Protein AF-0000000080772657 (afdb_homodimer)

Sequence (408 aa):
MSPSHRIDMSPVEPTRPPEENGRRMELVRAAAILFRDQGYERTTVRDLGNAVGMQSGSLFYHFRTKEEILVAVMALGITSTTEQLAAALDAAPDIRDKLAALFRVHLNSLLGDNQAALEVMLYEWRSVSESAKPGLVVLRDRYETLWQQVLDEAADAGLVKRDTRLLRRTLLGSLHWTVQWYRRDGELDVDALAQRMLQLVLFDMSPSHRIDMSPVEPTRPPEENGRRMELVRAAAILFRDQGYERTTVRDLGNAVGMQSGSLFYHFRTKEEILVAVMALGITSTTEQLAAALDAAPDIRDKLAALFRVHLNSLLGDNQAALEVMLYEWRSVSESAKPGLVVLRDRYETLWQQVLDEAADAGLVKRDTRLLRRTLLGSLHWTVQWYRRDGELDVDALAQRMLQLVLFD

Structure (mmCIF, N/CA/C/O backbone):
data_AF-0000000080772657-model_v1
#
loop_
_entity.id
_entity.type
_entity.pdbx_description
1 polymer 'Probable transcriptional regulator, TetR family'
#
loop_
_atom_site.group_PDB
_atom_site.id
_atom_site.type_symbol
_atom_site.label_atom_id
_atom_site.label_alt_id
_atom_site.label_comp_id
_atom_site.label_asym_id
_atom_site.label_entity_id
_atom_site.label_seq_id
_atom_site.pdbx_PDB_ins_code
_atom_site.Cartn_x
_atom_site.Cartn_y
_atom_site.Cartn_z
_atom_site.occupancy
_atom_site.B_iso_or_equiv
_atom_site.auth_seq_id
_atom_site.auth_comp_id
_atom_site.auth_asym_id
_atom_site.auth_atom_id
_atom_site.pdbx_PDB_model_num
ATOM 1 N N . MET A 1 1 ? 31.234 36.875 -41.719 1 28.28 1 MET A N 1
ATOM 2 C CA . MET A 1 1 ? 31.922 36.688 -40.438 1 28.28 1 MET A CA 1
ATOM 3 C C . MET A 1 1 ? 30.984 36.094 -39.375 1 28.28 1 MET A C 1
ATOM 5 O O . MET A 1 1 ? 29.984 36.719 -39.031 1 28.28 1 MET A O 1
ATOM 9 N N . SER A 1 2 ? 30.766 34.781 -39.312 1 34.94 2 SER A N 1
ATOM 10 C CA . SER A 1 2 ? 29.75 33.938 -38.688 1 34.94 2 SER A CA 1
ATOM 11 C C . SER A 1 2 ? 29.828 34 -37.156 1 34.94 2 SER A C 1
ATOM 13 O O . SER A 1 2 ? 30.906 33.906 -36.594 1 34.94 2 SER A O 1
ATOM 15 N N . PRO A 1 3 ? 28.828 34.688 -36.406 1 37.44 3 PRO A N 1
ATOM 16 C CA . PRO A 1 3 ? 28.953 34.906 -34.969 1 37.44 3 PRO A CA 1
ATOM 17 C C . PRO A 1 3 ? 29.234 33.625 -34.188 1 37.44 3 PRO A C 1
ATOM 19 O O . PRO A 1 3 ? 28.797 32.562 -34.594 1 37.44 3 PRO A O 1
ATOM 22 N N . SER A 1 4 ? 30.422 33.469 -33.469 1 36.62 4 SER A N 1
ATOM 23 C CA . SER A 1 4 ? 30.922 32.406 -32.594 1 36.62 4 SER A CA 1
ATOM 24 C C . SER A 1 4 ? 29.969 32.156 -31.438 1 36.62 4 SER A C 1
ATOM 26 O O . SER A 1 4 ? 29.609 33.094 -30.719 1 36.62 4 SER A O 1
ATOM 28 N N . HIS A 1 5 ? 28.969 31.266 -31.562 1 35.22 5 HIS A N 1
ATOM 29 C CA . HIS A 1 5 ? 28.078 30.828 -30.516 1 35.22 5 HIS A CA 1
ATOM 30 C C . HIS A 1 5 ? 28.844 30.516 -29.234 1 35.22 5 HIS A C 1
ATOM 32 O O . HIS A 1 5 ? 29.641 29.578 -29.188 1 35.22 5 HIS A O 1
ATOM 38 N N . ARG A 1 6 ? 29.172 31.547 -28.359 1 37.91 6 ARG A N 1
ATOM 39 C CA . ARG A 1 6 ? 29.75 31.391 -27.031 1 37.91 6 ARG A CA 1
ATOM 40 C C . ARG A 1 6 ? 28.938 30.406 -26.188 1 37.91 6 ARG A C 1
ATOM 42 O O . ARG A 1 6 ? 27.734 30.578 -26.016 1 37.91 6 ARG A O 1
ATOM 49 N N . ILE A 1 7 ? 29.297 29.156 -26.125 1 36.38 7 ILE A N 1
ATOM 50 C CA . ILE A 1 7 ? 28.797 28.109 -25.219 1 36.38 7 ILE A CA 1
ATOM 51 C C . ILE A 1 7 ? 28.844 28.609 -23.781 1 36.38 7 ILE A C 1
ATOM 53 O O . ILE A 1 7 ? 29.922 28.938 -23.266 1 36.38 7 ILE A O 1
ATOM 57 N N . ASP A 1 8 ? 27.859 29.344 -23.266 1 35.44 8 ASP A N 1
ATOM 58 C CA . ASP A 1 8 ? 27.812 29.828 -21.875 1 35.44 8 ASP A CA 1
ATOM 59 C C . ASP A 1 8 ? 28 28.672 -20.891 1 35.44 8 ASP A C 1
ATOM 61 O O . ASP A 1 8 ? 27.219 27.719 -20.875 1 35.44 8 ASP A O 1
ATOM 65 N N . MET A 1 9 ? 29.25 28.25 -20.531 1 35.66 9 MET A N 1
ATOM 66 C CA . MET A 1 9 ? 29.641 27.266 -19.531 1 35.66 9 MET A CA 1
ATOM 67 C C . MET A 1 9 ? 29.078 27.609 -18.156 1 35.66 9 MET A C 1
ATOM 69 O O . MET A 1 9 ? 29.625 28.453 -17.438 1 35.66 9 MET A O 1
ATOM 73 N N . SER A 1 10 ? 27.781 27.703 -17.938 1 39.31 10 SER A N 1
ATOM 74 C CA . SER A 1 10 ? 27.25 27.922 -16.594 1 39.31 10 SER A CA 1
ATOM 75 C C . SER A 1 10 ? 28.016 27.109 -15.562 1 39.31 10 SER A C 1
ATOM 77 O O . SER A 1 10 ? 28.344 25.938 -15.805 1 39.31 10 SER A O 1
ATOM 79 N N . PRO A 1 11 ? 28.688 27.672 -14.508 1 39.78 11 PRO A N 1
ATOM 80 C CA . PRO A 1 11 ? 29.578 27.047 -13.523 1 39.78 11 PRO A CA 1
ATOM 81 C C . PRO A 1 11 ? 28.969 25.828 -12.859 1 39.78 11 PRO A C 1
ATOM 83 O O . PRO A 1 11 ? 27.75 25.766 -12.664 1 39.78 11 PRO A O 1
ATOM 86 N N . VAL A 1 12 ? 29.516 24.672 -12.922 1 41.69 12 VAL A N 1
ATOM 87 C CA . VAL A 1 12 ? 29.281 23.438 -12.188 1 41.69 12 VAL A CA 1
A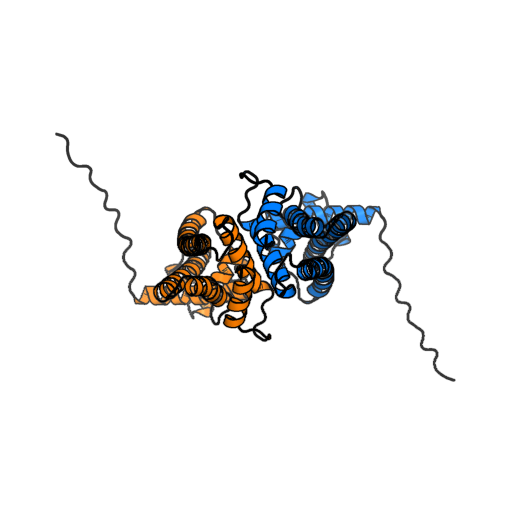TOM 88 C C . VAL A 1 12 ? 29.109 23.75 -10.703 1 41.69 12 VAL A C 1
ATOM 90 O O . VAL A 1 12 ? 29.891 24.516 -10.125 1 41.69 12 VAL A O 1
ATOM 93 N N . GLU A 1 13 ? 27.906 23.797 -10.133 1 47 13 GLU A N 1
ATOM 94 C CA . GLU A 1 13 ? 27.688 23.984 -8.711 1 47 13 GLU A CA 1
ATOM 95 C C . GLU A 1 13 ? 28.781 23.344 -7.879 1 47 13 GLU A C 1
ATOM 97 O O . GLU A 1 13 ? 29.172 22.203 -8.133 1 47 13 GLU A O 1
ATOM 102 N N . PRO A 1 14 ? 29.688 23.953 -7.168 1 44.31 14 PRO A N 1
ATOM 103 C CA . PRO A 1 14 ? 30.828 23.453 -6.402 1 44.31 14 PRO A CA 1
ATOM 104 C C . PRO A 1 14 ? 30.484 22.266 -5.523 1 44.31 14 PRO A C 1
ATOM 106 O O . PRO A 1 14 ? 29.344 22.125 -5.078 1 44.31 14 PRO A O 1
ATOM 109 N N . THR A 1 15 ? 31.125 21.125 -5.656 1 45.12 15 THR A N 1
ATOM 110 C CA . THR A 1 15 ? 31.141 19.953 -4.785 1 45.12 15 THR A CA 1
ATOM 111 C C . THR A 1 15 ? 31.266 20.375 -3.322 1 45.12 15 THR A C 1
ATOM 113 O O . THR A 1 15 ? 32.219 21.062 -2.939 1 45.12 15 THR A O 1
ATOM 116 N N . ARG A 1 16 ? 30.234 20.656 -2.639 1 54.25 16 ARG A N 1
ATOM 117 C CA . ARG A 1 16 ? 30.219 21.062 -1.239 1 54.25 16 ARG A CA 1
ATOM 118 C C . ARG A 1 16 ? 31.266 20.297 -0.438 1 54.25 16 ARG A C 1
ATOM 120 O O . ARG A 1 16 ? 31.594 19.156 -0.76 1 54.25 16 ARG A O 1
ATOM 127 N N . PRO A 1 17 ? 31.969 20.891 0.447 1 54.31 17 PRO A N 1
ATOM 128 C CA . PRO A 1 17 ? 33 20.234 1.257 1 54.31 17 PRO A CA 1
ATOM 129 C C . PRO A 1 17 ? 32.5 19 1.987 1 54.31 17 PRO A C 1
ATOM 131 O O . PRO A 1 17 ? 31.312 18.906 2.311 1 54.31 17 PRO A O 1
ATOM 134 N N . PRO A 1 18 ? 33.281 17.953 2.084 1 51.38 18 PRO A N 1
ATOM 135 C CA . PRO A 1 18 ? 32.938 16.656 2.684 1 51.38 18 PRO A CA 1
ATOM 136 C C . PRO A 1 18 ? 32.219 16.812 4.012 1 51.38 18 PRO A C 1
ATOM 138 O O . PRO A 1 18 ? 31.312 16.016 4.309 1 51.38 18 PRO A O 1
ATOM 141 N N . GLU A 1 19 ? 32.625 17.688 4.82 1 51.16 19 GLU A N 1
ATOM 142 C CA . GLU A 1 19 ? 31.984 17.891 6.113 1 51.16 19 GLU A CA 1
ATOM 143 C C . GLU A 1 19 ? 30.531 18.344 5.938 1 51.16 19 GLU A C 1
ATOM 145 O O . GLU A 1 19 ? 29.656 17.938 6.707 1 51.16 19 GLU A O 1
ATOM 150 N N . GLU A 1 20 ? 30.406 19.188 5.023 1 54.53 20 GLU A N 1
ATOM 151 C CA . GLU A 1 20 ? 29.062 19.688 4.754 1 54.53 20 GLU A CA 1
ATOM 152 C C . GLU A 1 20 ? 28.141 18.578 4.258 1 54.53 20 GLU A C 1
ATOM 154 O O . GLU A 1 20 ? 26.969 18.516 4.645 1 54.53 20 GLU A O 1
ATOM 159 N N . ASN A 1 21 ? 28.781 17.75 3.537 1 64.5 21 ASN A N 1
ATOM 160 C CA . ASN A 1 21 ? 28.062 16.594 3.049 1 64.5 21 ASN A CA 1
ATOM 161 C C . ASN A 1 21 ? 27.688 15.648 4.188 1 64.5 21 ASN A C 1
ATOM 163 O O . ASN A 1 21 ? 26.609 15.039 4.168 1 64.5 21 ASN A O 1
ATOM 167 N N . GLY A 1 22 ? 28.578 15.758 5.199 1 73.19 22 GLY A N 1
ATOM 168 C CA . GLY A 1 22 ? 28.312 14.922 6.355 1 73.19 22 GLY A CA 1
ATOM 169 C C . GLY A 1 22 ? 27.125 15.383 7.172 1 73.19 22 GLY A C 1
ATOM 170 O O . GLY A 1 22 ? 26.25 14.586 7.508 1 73.19 22 GLY A O 1
ATOM 171 N N . ARG A 1 23 ? 27.047 16.656 7.387 1 78.75 23 ARG A N 1
ATOM 172 C CA . ARG A 1 23 ? 25.969 17.219 8.188 1 78.75 23 ARG A CA 1
ATOM 173 C C . ARG A 1 23 ? 24.641 17.125 7.445 1 78.75 23 ARG A C 1
ATOM 175 O O . ARG A 1 23 ? 23.594 16.875 8.055 1 78.75 23 ARG A O 1
ATOM 182 N N . ARG A 1 24 ? 24.75 17.359 6.207 1 85.56 24 ARG A N 1
ATOM 183 C CA . ARG A 1 24 ? 23.547 17.25 5.375 1 85.56 24 ARG A CA 1
ATOM 184 C C . ARG A 1 24 ? 22.953 15.844 5.453 1 85.56 24 ARG A C 1
ATOM 186 O O . ARG A 1 24 ? 21.75 15.688 5.621 1 85.56 24 ARG A O 1
ATOM 193 N N . MET A 1 25 ? 23.828 14.922 5.441 1 87.31 25 MET A N 1
ATOM 194 C CA . MET A 1 25 ? 23.375 13.531 5.488 1 87.31 25 MET A CA 1
ATOM 195 C C . MET A 1 25 ? 22.844 13.18 6.871 1 87.31 25 MET A C 1
ATOM 197 O O . MET A 1 25 ? 21.875 12.422 6.992 1 87.31 25 MET A O 1
ATOM 201 N N . GLU A 1 26 ? 23.406 13.688 7.754 1 86.88 26 GLU A N 1
ATOM 202 C CA . GLU A 1 26 ? 22.922 13.492 9.117 1 86.88 26 GLU A CA 1
ATOM 203 C C . GLU A 1 26 ? 21.5 14.039 9.273 1 86.88 26 GLU A C 1
ATOM 205 O O . GLU A 1 26 ? 20.656 13.398 9.898 1 86.88 26 GLU A O 1
ATOM 210 N N . LEU A 1 27 ? 21.328 15.1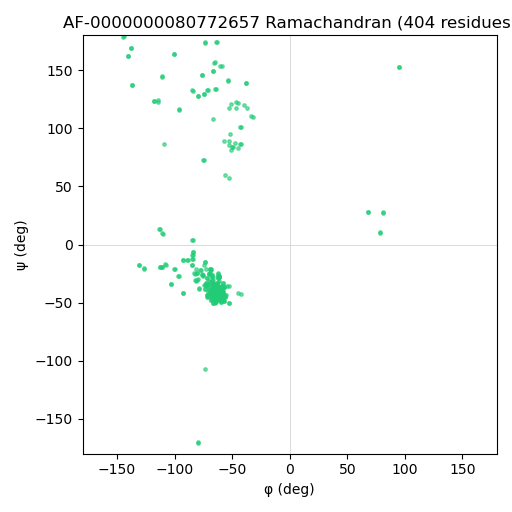33 8.688 1 87.88 27 LEU A N 1
ATOM 211 C CA . LEU A 1 27 ? 20.016 15.758 8.734 1 87.88 27 LEU A CA 1
ATOM 212 C C . LEU A 1 27 ? 18.984 14.914 7.992 1 87.88 27 LEU A C 1
ATOM 214 O O . LEU A 1 27 ? 17.875 14.703 8.484 1 87.88 27 LEU A O 1
ATOM 218 N N . VAL A 1 28 ? 19.375 14.453 6.934 1 90.88 28 VAL A N 1
ATOM 219 C CA . VAL A 1 28 ? 18.484 13.648 6.109 1 90.88 28 VAL A CA 1
ATOM 220 C C . VAL A 1 28 ? 18.094 12.375 6.859 1 90.88 28 VAL A C 1
ATOM 222 O O . VAL A 1 28 ? 16.922 11.992 6.891 1 90.88 28 VAL A O 1
ATOM 225 N N . ARG A 1 29 ? 18.984 11.805 7.539 1 89.38 29 ARG A N 1
ATOM 226 C CA . ARG A 1 29 ? 18.734 10.578 8.289 1 89.38 29 ARG A CA 1
ATOM 227 C C . ARG A 1 29 ? 17.828 10.852 9.484 1 89.38 29 ARG A C 1
ATOM 229 O O . ARG A 1 29 ? 16.906 10.078 9.773 1 89.38 29 ARG A O 1
ATOM 236 N N . ALA A 1 30 ? 18.078 11.883 10.109 1 89.31 30 ALA A N 1
ATOM 237 C CA . ALA A 1 30 ? 17.25 12.273 11.242 1 89.31 30 ALA A CA 1
ATOM 238 C C . ALA A 1 30 ? 15.82 12.594 10.781 1 89.31 30 ALA A C 1
ATOM 240 O O . ALA A 1 30 ? 14.852 12.227 11.445 1 89.31 30 ALA A O 1
ATOM 241 N N . ALA A 1 31 ? 15.789 13.297 9.711 1 91.94 31 ALA A N 1
ATOM 242 C CA . ALA A 1 31 ? 14.484 13.648 9.148 1 91.94 31 ALA A CA 1
ATOM 243 C C . ALA A 1 31 ? 13.695 12.391 8.789 1 91.94 31 ALA A C 1
ATOM 245 O O . ALA A 1 31 ? 12.484 12.328 9.016 1 91.94 31 ALA A O 1
ATOM 246 N N . ALA A 1 32 ? 14.367 11.406 8.273 1 91 32 ALA A N 1
ATOM 247 C CA . ALA A 1 32 ? 13.719 10.156 7.898 1 91 32 ALA A CA 1
ATOM 248 C C . ALA A 1 32 ? 13.023 9.523 9.102 1 91 32 ALA A C 1
ATOM 250 O O . ALA A 1 32 ? 11.867 9.102 9 1 91 32 ALA A O 1
ATOM 251 N N . ILE A 1 33 ? 13.688 9.562 10.156 1 89.88 33 ILE A N 1
ATOM 252 C CA . ILE A 1 33 ? 13.156 8.969 11.383 1 89.88 33 ILE A CA 1
ATOM 253 C C . ILE A 1 33 ? 11.953 9.781 11.867 1 89.88 33 ILE A C 1
ATOM 255 O O . ILE A 1 33 ? 10.906 9.211 12.195 1 89.88 33 ILE A O 1
ATOM 259 N N . LEU A 1 34 ? 12.086 11.055 11.836 1 90.31 34 LEU A N 1
ATOM 260 C CA . LEU A 1 34 ? 11.016 11.93 12.312 1 90.31 34 LEU A CA 1
ATOM 261 C C . LEU A 1 34 ? 9.797 11.828 11.406 1 90.31 34 LEU A C 1
ATOM 263 O O . LEU A 1 34 ? 8.664 11.734 11.891 1 90.31 34 LEU A O 1
ATOM 267 N N . PHE A 1 35 ? 10.055 11.906 10.125 1 89.62 35 PHE A N 1
ATOM 268 C CA . PHE A 1 35 ? 8.953 11.797 9.172 1 89.62 35 PHE A CA 1
ATOM 269 C C . PHE A 1 35 ? 8.227 10.469 9.328 1 89.62 35 PHE A C 1
ATOM 271 O O . PHE A 1 35 ? 7 10.406 9.234 1 89.62 35 PHE A O 1
ATOM 278 N N . ARG A 1 36 ? 8.891 9.398 9.547 1 86.31 36 ARG A N 1
ATOM 279 C CA . ARG A 1 36 ? 8.297 8.086 9.727 1 86.31 36 ARG A CA 1
ATOM 280 C C . ARG A 1 36 ? 7.469 8.023 11.008 1 86.31 36 ARG A C 1
ATOM 282 O O . ARG A 1 36 ? 6.332 7.551 11 1 86.31 36 ARG A O 1
ATOM 289 N N . ASP A 1 37 ? 7.996 8.539 12.078 1 84.19 37 ASP A N 1
ATOM 290 C CA . ASP A 1 37 ? 7.402 8.375 13.406 1 84.19 37 ASP A CA 1
ATOM 291 C C . ASP A 1 37 ? 6.23 9.336 13.602 1 84.19 37 ASP A C 1
ATOM 293 O O . ASP A 1 37 ? 5.211 8.961 14.18 1 84.19 37 ASP A O 1
ATOM 297 N N . GLN A 1 38 ? 6.332 10.562 13.086 1 82.94 38 GLN A N 1
ATOM 298 C CA . GLN A 1 38 ? 5.359 11.609 13.383 1 82.94 38 GLN A CA 1
ATOM 299 C C . GLN A 1 38 ? 4.551 11.977 12.141 1 82.94 38 GLN A C 1
ATOM 301 O O . GLN A 1 38 ? 3.5 12.609 12.242 1 82.94 38 GLN A O 1
ATOM 306 N N . GLY A 1 39 ? 5.117 11.625 11.086 1 83.38 39 GLY A N 1
ATOM 307 C CA . GLY A 1 39 ? 4.523 12.094 9.844 1 83.38 39 GLY A CA 1
ATOM 308 C C . GLY A 1 39 ? 5.164 13.367 9.32 1 83.38 39 GLY A C 1
ATOM 309 O O . GLY A 1 39 ? 5.633 14.195 10.102 1 83.38 39 GLY A O 1
ATOM 310 N N . TYR A 1 40 ? 5.082 13.5 8.07 1 87.25 40 TYR A N 1
ATOM 311 C CA . TYR A 1 40 ? 5.715 14.633 7.402 1 87.25 40 TYR A CA 1
ATOM 312 C C . TYR A 1 40 ? 5.051 15.945 7.801 1 87.25 40 TYR A C 1
ATOM 314 O O . TYR A 1 40 ? 5.727 16.891 8.219 1 87.25 40 TYR A O 1
ATOM 322 N N . GLU A 1 41 ? 3.824 16 7.723 1 81.19 41 GLU A N 1
ATOM 323 C CA . GLU A 1 41 ? 3.096 17.234 7.988 1 81.19 41 GLU A CA 1
ATOM 324 C C . GLU A 1 41 ? 3.256 17.672 9.445 1 81.19 41 GLU A C 1
ATOM 326 O O . GLU A 1 41 ? 3.416 18.859 9.727 1 81.19 41 GLU A O 1
ATOM 331 N N . ARG A 1 42 ? 3.348 16.797 10.289 1 83.56 42 ARG A N 1
ATOM 332 C CA . ARG A 1 42 ? 3.387 17.109 11.719 1 83.56 42 ARG A CA 1
ATOM 333 C C . ARG A 1 42 ? 4.805 17.438 12.164 1 83.56 42 ARG A C 1
ATOM 335 O O . ARG A 1 42 ? 5.008 17.969 13.258 1 83.56 42 ARG A O 1
ATOM 342 N N . THR A 1 43 ? 5.734 17.062 11.375 1 89.94 43 THR A N 1
ATOM 343 C CA . THR A 1 43 ? 7.121 17.375 11.719 1 89.94 43 THR A CA 1
ATOM 344 C C . THR A 1 43 ? 7.457 18.812 11.367 1 89.94 43 THR A C 1
ATOM 346 O O . THR A 1 43 ? 7.254 19.25 10.227 1 89.94 43 THR A O 1
ATOM 349 N N . THR A 1 44 ? 7.965 19.531 12.289 1 87.81 44 THR A N 1
ATOM 350 C CA . THR A 1 44 ? 8.305 20.922 12.07 1 87.81 44 THR A CA 1
ATOM 351 C C . THR A 1 44 ? 9.797 21.094 11.812 1 87.81 44 THR A C 1
ATOM 353 O O . THR A 1 44 ? 10.578 20.172 12.047 1 87.81 44 THR A O 1
ATOM 356 N N . VAL A 1 45 ? 10.039 22.266 11.289 1 86.44 45 VAL A N 1
ATOM 357 C CA . VAL A 1 45 ? 11.445 22.609 11.078 1 86.44 45 VAL A CA 1
ATOM 358 C C . VAL A 1 45 ? 12.18 22.625 12.414 1 86.44 45 VAL A C 1
ATOM 360 O O . VAL A 1 45 ? 13.344 22.234 12.5 1 86.44 45 VAL A O 1
ATOM 363 N N . ARG A 1 46 ? 11.523 23.062 13.383 1 87.44 46 ARG A N 1
ATOM 364 C CA . ARG A 1 46 ? 12.094 23.094 14.727 1 87.44 46 ARG A CA 1
ATOM 365 C C . ARG A 1 46 ? 12.414 21.672 15.211 1 87.44 46 ARG A C 1
ATOM 367 O O . ARG A 1 46 ? 13.477 21.453 15.805 1 87.44 46 ARG A O 1
ATOM 374 N N . ASP A 1 47 ? 11.555 20.766 15.008 1 91.69 47 ASP A N 1
ATOM 375 C CA . ASP A 1 47 ? 11.789 19.359 15.352 1 91.69 47 ASP A CA 1
ATOM 376 C C . ASP A 1 47 ? 13.055 18.828 14.68 1 91.69 47 ASP A C 1
ATOM 378 O O . ASP A 1 47 ? 13.859 18.141 15.305 1 91.69 47 ASP A O 1
ATOM 382 N N . LEU A 1 48 ? 13.188 19.141 13.398 1 90.19 48 LEU A N 1
ATOM 383 C CA . LEU A 1 48 ? 14.32 18.672 12.602 1 90.19 48 LEU A CA 1
ATOM 384 C C . LEU A 1 48 ? 15.625 19.266 13.133 1 90.19 48 LEU A C 1
ATOM 386 O O . LEU A 1 48 ? 16.625 18.547 13.258 1 90.19 48 LEU A O 1
ATOM 390 N N . GLY A 1 49 ? 15.625 20.531 13.383 1 86.88 49 GLY A N 1
ATOM 391 C CA . GLY A 1 49 ? 16.797 21.172 13.977 1 86.88 49 GLY A CA 1
ATOM 392 C C . GLY A 1 49 ? 17.203 20.562 15.297 1 86.88 49 GLY A C 1
ATOM 393 O O . GLY A 1 49 ? 18.375 20.266 15.516 1 86.88 49 GLY A O 1
ATOM 394 N N . ASN A 1 50 ? 16.234 20.312 16.125 1 89.12 50 ASN A N 1
ATOM 395 C CA . ASN A 1 50 ? 16.469 19.734 17.453 1 89.12 50 ASN A CA 1
ATOM 396 C C . ASN A 1 50 ? 17.078 18.328 17.344 1 89.12 50 ASN A C 1
ATOM 398 O O . ASN A 1 50 ? 17.938 17.969 18.156 1 89.12 50 ASN A O 1
ATOM 402 N N . ALA A 1 51 ? 16.656 17.641 16.406 1 86.12 51 ALA A N 1
ATOM 403 C CA . ALA A 1 51 ? 17.094 16.25 16.266 1 86.12 51 ALA A CA 1
ATOM 404 C C . ALA A 1 51 ? 18.578 16.172 15.922 1 86.12 51 ALA A C 1
ATOM 406 O O . ALA A 1 51 ? 19.25 15.203 16.25 1 86.12 51 ALA A O 1
ATOM 407 N N . VAL A 1 52 ? 19.078 17.172 15.219 1 84 52 VAL A N 1
ATOM 408 C CA . VAL A 1 52 ? 20.469 17.125 14.797 1 84 52 VAL A CA 1
ATOM 409 C C . VAL A 1 52 ? 21.281 18.172 15.57 1 84 52 VAL A C 1
ATOM 411 O O . VAL A 1 52 ? 22.438 18.438 15.242 1 84 52 VAL A O 1
ATOM 414 N N . GLY A 1 53 ? 20.688 18.766 16.562 1 83.38 53 GLY A N 1
ATOM 415 C CA . GLY A 1 53 ? 21.391 19.75 17.391 1 83.38 53 GLY A CA 1
ATOM 416 C C . GLY A 1 53 ? 21.719 21.031 16.641 1 83.38 53 GLY A C 1
ATOM 417 O O . GLY A 1 53 ? 22.781 21.609 16.828 1 83.38 53 GLY A O 1
ATOM 418 N N . MET A 1 54 ? 20.969 21.328 15.711 1 76.75 54 MET A N 1
ATOM 419 C CA . MET A 1 54 ? 21.156 22.562 14.938 1 76.75 54 MET A CA 1
ATOM 420 C C . MET A 1 54 ? 20.031 23.547 15.219 1 76.75 54 MET A C 1
ATOM 422 O O . MET A 1 54 ? 18.906 23.156 15.523 1 76.75 54 MET A O 1
ATOM 426 N N . GLN A 1 55 ? 20.5 24.828 15.195 1 75 55 GLN A N 1
ATOM 427 C CA . GLN A 1 55 ? 19.453 25.844 15.195 1 75 55 GLN A CA 1
ATOM 428 C C . GLN A 1 55 ? 18.641 25.812 13.898 1 75 55 GLN A C 1
ATOM 430 O O . GLN A 1 55 ? 19.172 25.438 12.844 1 75 55 GLN A O 1
ATOM 435 N N . SER A 1 56 ? 17.375 26.156 13.922 1 70.69 56 SER A N 1
ATOM 436 C CA . SER A 1 56 ? 16.484 26.125 12.766 1 70.69 56 SER A CA 1
ATOM 437 C C . SER A 1 56 ? 17.078 26.891 11.586 1 70.69 56 SER A C 1
ATOM 439 O O . SER A 1 56 ? 16.953 26.469 10.438 1 70.69 56 SER A O 1
ATOM 441 N N . GLY A 1 57 ? 17.734 27.922 11.859 1 69.56 57 GLY A N 1
ATOM 442 C CA . GLY A 1 57 ? 18.328 28.75 10.82 1 69.56 57 GLY A CA 1
ATOM 443 C C . GLY A 1 57 ? 19.453 28.047 10.086 1 69.56 57 GLY A C 1
ATOM 444 O O . GLY A 1 57 ? 19.625 28.234 8.883 1 69.56 57 GLY A O 1
ATOM 445 N N . SER A 1 58 ? 20.141 27.266 10.711 1 73.75 58 SER A N 1
ATOM 446 C CA . SER A 1 58 ? 21.266 26.531 10.125 1 73.75 58 SER A CA 1
ATOM 447 C C . SER A 1 58 ? 20.781 25.453 9.172 1 73.75 58 SER A C 1
ATOM 449 O O . SER A 1 58 ? 21.5 25.094 8.227 1 73.75 58 SER A O 1
ATOM 451 N N . LEU A 1 59 ? 19.594 24.938 9.422 1 76.12 59 LEU A N 1
ATOM 452 C CA . LEU A 1 59 ? 19.016 23.922 8.562 1 76.12 59 LEU A CA 1
ATOM 453 C C . LEU A 1 59 ? 18.812 24.453 7.148 1 76.12 59 LEU A C 1
ATOM 455 O O . LEU A 1 59 ? 19.016 23.719 6.176 1 76.12 59 LEU A O 1
ATOM 459 N N . PHE A 1 60 ? 18.641 25.719 7.164 1 71.69 60 PHE A N 1
ATOM 460 C CA . PHE A 1 60 ? 18.281 26.344 5.895 1 71.69 60 PHE A CA 1
ATOM 461 C C . PHE A 1 60 ? 19.516 26.641 5.062 1 71.69 60 PHE A C 1
ATOM 463 O O . PHE A 1 60 ? 19.406 26.969 3.877 1 71.69 60 PHE A O 1
ATOM 470 N N . TYR A 1 61 ? 20.625 26.469 5.664 1 76.31 61 TYR A N 1
ATOM 471 C CA . TYR A 1 61 ? 21.844 26.516 4.867 1 76.31 61 TYR A CA 1
ATOM 472 C C . TYR A 1 61 ? 21.953 25.297 3.959 1 76.31 61 TYR A C 1
ATOM 474 O O . TYR A 1 61 ? 22.438 25.391 2.828 1 76.31 61 TYR A O 1
ATOM 482 N N . HIS A 1 62 ? 21.281 24.281 4.406 1 81.88 62 HIS A N 1
ATOM 483 C CA . HIS A 1 62 ? 21.406 23.031 3.672 1 81.88 62 HIS A CA 1
ATOM 484 C C . HIS A 1 62 ? 20.172 22.781 2.809 1 81.88 62 HIS A C 1
ATOM 486 O O . HIS A 1 62 ? 20.281 22.172 1.738 1 81.88 62 HIS A O 1
ATOM 492 N N . PHE A 1 63 ? 19.078 23.203 3.307 1 88.44 63 PHE A N 1
ATOM 493 C CA . PHE A 1 63 ? 17.828 23 2.584 1 88.44 63 PHE A CA 1
ATOM 494 C C . PHE A 1 63 ? 16.953 24.266 2.637 1 88.44 63 PHE A C 1
ATOM 496 O O . PHE A 1 63 ? 16.797 24.859 3.699 1 88.44 63 PHE A O 1
ATOM 503 N N . ARG A 1 64 ? 16.391 24.594 1.578 1 85.94 64 ARG A N 1
ATOM 504 C CA . ARG A 1 64 ? 15.609 25.828 1.491 1 85.94 64 ARG A CA 1
ATOM 505 C C . ARG A 1 64 ? 14.203 25.625 2.041 1 85.94 64 ARG A C 1
ATOM 507 O O . ARG A 1 64 ? 13.594 26.562 2.562 1 85.94 64 ARG A O 1
ATOM 514 N N . THR A 1 65 ? 13.781 24.422 1.871 1 88.06 65 THR A N 1
ATOM 515 C CA . THR A 1 65 ? 12.414 24.141 2.297 1 88.06 65 THR A CA 1
ATOM 516 C C . THR A 1 65 ? 12.328 22.766 2.955 1 88.06 65 THR A C 1
ATOM 518 O O . THR A 1 65 ? 13.211 21.922 2.766 1 88.06 65 THR A O 1
ATOM 521 N N . LYS A 1 66 ? 11.312 22.531 3.666 1 90.44 66 LYS A N 1
ATOM 522 C CA . LYS A 1 66 ? 11.047 21.219 4.254 1 90.44 66 LYS A CA 1
ATOM 523 C C . LYS A 1 66 ? 10.844 20.172 3.174 1 90.44 66 LYS A C 1
ATOM 525 O O . LYS A 1 66 ? 11.219 19.016 3.352 1 90.44 66 LYS A O 1
ATOM 530 N N . GLU A 1 67 ? 10.281 20.547 2.109 1 92.12 67 GLU A N 1
ATOM 531 C CA . GLU A 1 67 ? 10.062 19.609 1.01 1 92.12 67 GLU A CA 1
ATOM 532 C C . GLU A 1 67 ? 11.391 19.109 0.444 1 92.12 67 GLU A C 1
ATOM 534 O O . GLU A 1 67 ? 11.508 17.938 0.071 1 92.12 67 GLU A O 1
ATOM 539 N N . GLU A 1 68 ? 12.289 19.938 0.363 1 92.88 68 GLU A N 1
ATOM 540 C CA . GLU A 1 68 ? 13.602 19.516 -0.126 1 92.88 68 GLU A CA 1
ATOM 541 C C . GLU A 1 68 ? 14.195 18.422 0.764 1 92.88 68 GLU A C 1
ATOM 543 O O . GLU A 1 68 ? 14.875 17.516 0.276 1 92.88 68 GLU A O 1
ATOM 548 N N . ILE A 1 69 ? 13.938 18.562 2.02 1 92.12 69 ILE A N 1
ATOM 549 C CA . ILE A 1 69 ? 14.391 17.547 2.955 1 92.12 69 ILE A CA 1
ATOM 550 C C . ILE A 1 69 ? 13.648 16.234 2.697 1 92.12 69 ILE A C 1
ATOM 552 O O . ILE A 1 69 ? 14.25 15.156 2.684 1 92.12 69 ILE A O 1
ATOM 556 N N . LEU A 1 70 ? 12.383 16.375 2.469 1 93.31 70 LEU A N 1
ATOM 557 C CA . LEU A 1 70 ? 11.57 15.203 2.162 1 93.31 70 LEU A CA 1
ATOM 558 C C . LEU A 1 70 ? 12.094 14.484 0.922 1 93.31 70 LEU A C 1
ATOM 560 O O . LEU A 1 70 ? 12.273 13.266 0.938 1 93.31 70 LEU A O 1
ATOM 564 N N . VAL A 1 71 ? 12.336 15.219 -0.081 1 94.06 71 VAL A N 1
ATOM 565 C CA . VAL A 1 71 ? 12.828 14.664 -1.337 1 94.06 71 VAL A CA 1
ATOM 566 C C . VAL A 1 71 ? 14.18 13.992 -1.109 1 94.06 71 VAL A C 1
ATOM 568 O O . VAL A 1 71 ? 14.43 12.898 -1.622 1 94.06 71 VAL A O 1
ATOM 571 N N . ALA A 1 72 ? 14.969 14.594 -0.357 1 93.06 72 ALA A N 1
ATOM 572 C CA . ALA A 1 72 ? 16.281 14.031 -0.052 1 93.06 72 ALA A CA 1
ATOM 573 C C . ALA A 1 72 ? 16.141 12.727 0.728 1 93.06 72 ALA A C 1
ATOM 575 O O . ALA A 1 72 ? 16.891 11.766 0.486 1 93.06 72 ALA A O 1
ATOM 576 N N . VAL A 1 73 ? 15.273 12.641 1.653 1 93 73 VAL A N 1
ATOM 577 C CA . VAL A 1 73 ? 15 11.438 2.436 1 93 73 VAL A CA 1
ATOM 578 C C . VAL A 1 73 ? 14.555 10.312 1.511 1 93 73 VAL A C 1
ATOM 580 O O . VAL A 1 73 ? 15.07 9.195 1.59 1 93 73 VAL A O 1
ATOM 583 N N . MET A 1 74 ? 13.633 10.617 0.646 1 93.12 74 MET A N 1
ATOM 584 C CA . MET A 1 74 ? 13.109 9.617 -0.277 1 93.12 74 MET A CA 1
ATOM 585 C C . MET A 1 74 ? 14.188 9.148 -1.244 1 93.12 74 MET A C 1
ATOM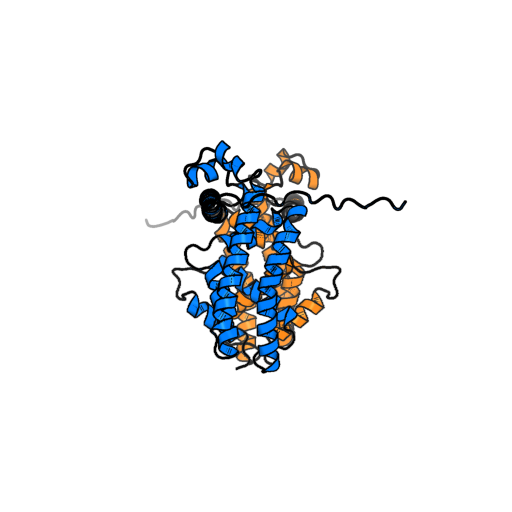 587 O O . MET A 1 74 ? 14.328 7.949 -1.495 1 93.12 74 MET A O 1
ATOM 591 N N . ALA A 1 75 ? 14.945 10.094 -1.722 1 93.06 75 ALA A N 1
ATOM 592 C CA . ALA A 1 75 ? 16.047 9.75 -2.621 1 93.06 75 ALA A CA 1
ATOM 593 C C . ALA A 1 75 ? 17.062 8.836 -1.932 1 93.06 75 ALA A C 1
ATOM 595 O O . ALA A 1 75 ? 17.531 7.863 -2.523 1 93.06 75 ALA A O 1
ATOM 596 N N . LEU A 1 76 ? 17.375 9.148 -0.74 1 90.94 76 LEU A N 1
ATOM 597 C CA . LEU A 1 76 ? 18.281 8.32 0.046 1 90.94 76 LEU A CA 1
ATOM 598 C C . LEU A 1 76 ? 17.75 6.902 0.185 1 90.94 76 LEU A C 1
ATOM 600 O O . LEU A 1 76 ? 18.484 5.93 -0.003 1 90.94 76 LEU A O 1
ATOM 604 N N . GLY A 1 77 ? 16.547 6.773 0.525 1 91.31 77 GLY A N 1
ATOM 605 C CA . GLY A 1 77 ? 15.93 5.465 0.689 1 91.31 77 GLY A CA 1
ATOM 606 C C . GLY A 1 77 ? 15.977 4.621 -0.571 1 91.31 77 GLY A C 1
ATOM 607 O O . GLY A 1 77 ? 16.359 3.451 -0.528 1 91.31 77 GLY A O 1
ATOM 608 N N . ILE A 1 78 ? 15.609 5.207 -1.665 1 93.25 78 ILE A N 1
ATOM 609 C CA . ILE A 1 78 ? 15.57 4.484 -2.932 1 93.25 78 ILE A CA 1
ATOM 610 C C . ILE A 1 78 ? 16.984 4.105 -3.354 1 93.25 78 ILE A C 1
ATOM 612 O O . ILE A 1 78 ? 17.25 2.955 -3.717 1 93.25 78 ILE A O 1
ATOM 616 N N . THR A 1 79 ? 17.859 5.066 -3.262 1 93.38 79 THR A N 1
ATOM 617 C CA . THR A 1 79 ? 19.219 4.852 -3.73 1 93.38 79 THR A CA 1
ATOM 618 C C . THR A 1 79 ? 19.922 3.797 -2.885 1 93.38 79 THR A C 1
ATOM 620 O O . THR A 1 79 ? 20.578 2.9 -3.42 1 93.38 79 THR A O 1
ATOM 623 N N . SER A 1 80 ? 19.812 3.898 -1.614 1 92.62 80 SER A N 1
ATOM 624 C CA . SER A 1 80 ? 20.422 2.918 -0.725 1 92.62 80 SER A CA 1
ATOM 625 C C . SER A 1 80 ? 19.891 1.515 -0.998 1 92.62 80 SER A C 1
ATOM 627 O O . SER A 1 80 ? 20.672 0.554 -1.056 1 92.62 80 SER A O 1
ATOM 629 N N . THR A 1 81 ? 18.656 1.403 -1.187 1 94.62 81 THR A N 1
ATOM 630 C CA . THR A 1 81 ? 18.047 0.111 -1.471 1 94.62 81 THR A CA 1
ATOM 631 C C . THR A 1 81 ? 18.5 -0.42 -2.824 1 94.62 81 THR A C 1
ATOM 633 O O . THR A 1 81 ? 18.766 -1.615 -2.971 1 94.62 81 THR A O 1
ATOM 636 N N . THR A 1 82 ? 18.562 0.471 -3.764 1 96.75 82 THR A N 1
ATOM 637 C CA . THR A 1 82 ? 19.031 0.093 -5.098 1 96.75 82 THR A CA 1
ATOM 638 C C . THR A 1 82 ? 20.438 -0.474 -5.043 1 96.75 82 THR A C 1
ATOM 640 O O . THR A 1 82 ? 20.719 -1.509 -5.652 1 96.75 82 THR A O 1
ATOM 643 N N . GLU A 1 83 ? 21.266 0.206 -4.328 1 96.69 83 GLU A N 1
ATOM 644 C CA . GLU A 1 83 ? 22.656 -0.235 -4.203 1 96.69 83 GLU A CA 1
ATOM 645 C C . GLU A 1 83 ? 22.734 -1.591 -3.508 1 96.69 83 GLU A C 1
ATOM 647 O O . GLU A 1 83 ? 23.5 -2.463 -3.93 1 96.69 83 GLU A O 1
ATOM 652 N N . GLN A 1 84 ? 21.984 -1.733 -2.492 1 96.12 84 GLN A N 1
ATOM 653 C CA . GLN A 1 84 ? 21.953 -3.002 -1.773 1 96.12 84 GLN A CA 1
ATOM 654 C C . GLN A 1 84 ? 21.469 -4.133 -2.674 1 96.12 84 GLN A C 1
ATOM 656 O O . GLN A 1 84 ? 22.047 -5.23 -2.664 1 96.12 84 GLN A O 1
ATOM 661 N N . LEU A 1 85 ? 20.469 -3.857 -3.428 1 97.81 85 LEU A N 1
ATOM 662 C CA . LEU A 1 85 ? 19.938 -4.883 -4.312 1 97.81 85 LEU A CA 1
ATOM 663 C C . LEU A 1 85 ? 20.922 -5.238 -5.41 1 97.81 85 LEU A C 1
ATOM 665 O O . LEU A 1 85 ? 21.141 -6.414 -5.703 1 97.81 85 LEU A O 1
ATOM 669 N N . ALA A 1 86 ? 21.484 -4.23 -6 1 98.12 86 ALA A N 1
ATOM 670 C CA . ALA A 1 86 ? 22.469 -4.473 -7.043 1 98.12 86 ALA A CA 1
ATOM 671 C C . ALA A 1 86 ? 23.594 -5.371 -6.531 1 98.12 86 ALA A C 1
ATOM 673 O O . ALA A 1 86 ? 24 -6.32 -7.207 1 98.12 86 ALA A O 1
ATOM 674 N N . ALA A 1 87 ? 24.047 -5.098 -5.355 1 98.12 87 ALA A N 1
ATOM 675 C CA . ALA A 1 87 ? 25.125 -5.891 -4.754 1 98.12 87 ALA A CA 1
ATOM 676 C C . ALA A 1 87 ? 24.656 -7.324 -4.508 1 98.12 87 ALA A C 1
ATOM 678 O O . ALA A 1 87 ? 25.406 -8.273 -4.766 1 98.12 87 ALA A O 1
ATOM 679 N N . ALA A 1 88 ? 23.5 -7.477 -4.004 1 98.12 88 ALA A N 1
ATOM 680 C CA . ALA A 1 88 ? 22.938 -8.805 -3.721 1 98.12 88 ALA A CA 1
ATOM 681 C C . ALA A 1 88 ? 22.766 -9.609 -5.004 1 98.12 88 ALA A C 1
ATOM 683 O O . ALA A 1 88 ? 23 -10.82 -5.02 1 98.12 88 ALA A O 1
ATOM 684 N N . LEU A 1 89 ? 22.328 -8.945 -6.051 1 98.25 89 LEU A N 1
ATOM 685 C CA . LEU A 1 89 ? 22.141 -9.617 -7.332 1 98.25 89 LEU A CA 1
ATOM 686 C C . LEU A 1 89 ? 23.469 -10.062 -7.918 1 98.25 89 LEU A C 1
ATOM 688 O O . LEU A 1 89 ? 23.578 -11.148 -8.492 1 98.25 89 LEU A O 1
ATOM 692 N N . ASP A 1 90 ? 24.469 -9.227 -7.781 1 97.62 90 ASP A N 1
ATOM 693 C CA . ASP A 1 90 ? 25.812 -9.555 -8.266 1 97.62 90 ASP A CA 1
ATOM 694 C C . ASP A 1 90 ? 26.375 -10.781 -7.562 1 97.62 90 ASP A C 1
ATOM 696 O O . ASP A 1 90 ? 27.125 -11.562 -8.156 1 97.62 90 ASP A O 1
ATOM 700 N N . ALA A 1 91 ? 26 -10.953 -6.371 1 97.56 91 ALA A N 1
ATOM 701 C CA . ALA A 1 91 ? 26.547 -12.031 -5.551 1 97.56 91 ALA A CA 1
ATOM 702 C C . ALA A 1 91 ? 25.719 -13.305 -5.707 1 97.56 91 ALA A C 1
ATOM 704 O O . ALA A 1 91 ? 26.125 -14.383 -5.273 1 97.56 91 ALA A O 1
ATOM 705 N N . ALA A 1 92 ? 24.562 -13.211 -6.281 1 97.69 92 ALA A N 1
ATOM 706 C CA . ALA A 1 92 ? 23.641 -14.344 -6.371 1 97.69 92 ALA A CA 1
ATOM 707 C C . ALA A 1 92 ? 24.109 -15.359 -7.406 1 97.69 92 ALA A C 1
ATOM 709 O O . ALA A 1 92 ? 24.359 -15.008 -8.562 1 97.69 92 ALA A O 1
ATOM 710 N N . PRO A 1 93 ? 24.172 -16.578 -7.07 1 96.38 93 PRO A N 1
ATOM 711 C CA . PRO A 1 93 ? 24.75 -17.594 -7.957 1 96.38 93 PRO A CA 1
ATOM 712 C C . PRO A 1 93 ? 23.766 -18.047 -9.039 1 96.38 93 PRO A C 1
ATOM 714 O O . PRO A 1 93 ? 24.188 -18.578 -10.078 1 96.38 93 PRO A O 1
ATOM 717 N N . ASP A 1 94 ? 22.469 -18.031 -8.773 1 97.06 94 ASP A N 1
ATOM 718 C CA . ASP A 1 94 ? 21.484 -18.469 -9.766 1 97.06 94 ASP A CA 1
ATOM 719 C C . ASP A 1 94 ? 20.219 -17.641 -9.688 1 97.06 94 ASP A C 1
ATOM 721 O O . ASP A 1 94 ? 20.125 -16.719 -8.867 1 97.06 94 ASP A O 1
ATOM 725 N N . ILE A 1 95 ? 19.297 -17.969 -10.562 1 97.31 95 ILE A N 1
ATOM 726 C CA . ILE A 1 95 ? 18.125 -17.141 -10.75 1 97.31 95 ILE A CA 1
ATOM 727 C C . ILE A 1 95 ? 17.219 -17.234 -9.523 1 97.31 95 ILE A C 1
ATOM 729 O O . ILE A 1 95 ? 16.578 -16.25 -9.141 1 97.31 95 ILE A O 1
ATOM 733 N N . ARG A 1 96 ? 17.156 -18.344 -8.812 1 96.44 96 ARG A N 1
ATOM 734 C CA . ARG A 1 96 ? 16.359 -18.484 -7.594 1 96.44 96 ARG A CA 1
ATOM 735 C C . ARG A 1 96 ? 16.922 -17.609 -6.477 1 96.44 96 ARG A C 1
ATOM 737 O O . ARG A 1 96 ? 16.156 -16.984 -5.734 1 96.44 96 ARG A O 1
ATOM 744 N N . ASP A 1 97 ? 18.219 -17.562 -6.43 1 97.44 97 ASP A N 1
ATOM 745 C CA . ASP A 1 97 ? 18.859 -16.688 -5.449 1 97.44 97 ASP A CA 1
ATOM 746 C C . ASP A 1 97 ? 18.625 -15.219 -5.781 1 97.44 97 ASP A C 1
ATOM 748 O O . ASP A 1 97 ? 18.5 -14.383 -4.883 1 97.44 97 ASP A O 1
ATOM 752 N N . LYS A 1 98 ? 18.594 -14.922 -7.023 1 98.25 98 LYS A N 1
ATOM 753 C CA . LYS A 1 98 ? 18.281 -13.555 -7.43 1 98.25 98 LYS A CA 1
ATOM 754 C C . LYS A 1 98 ? 16.859 -13.172 -7.02 1 98.25 98 LYS A C 1
ATOM 756 O O . LYS A 1 98 ? 16.625 -12.078 -6.512 1 98.25 98 LYS A O 1
ATOM 761 N N . LEU A 1 99 ? 15.945 -14.117 -7.254 1 98 99 LEU A N 1
ATOM 762 C CA . LEU A 1 99 ? 14.57 -13.875 -6.836 1 98 99 LEU A CA 1
ATOM 763 C C . LEU A 1 99 ? 14.492 -13.664 -5.328 1 98 99 LEU A C 1
ATOM 765 O O . LEU A 1 99 ? 13.82 -12.734 -4.863 1 98 99 LEU A O 1
ATOM 769 N N . ALA A 1 100 ? 15.188 -14.469 -4.598 1 97.94 100 ALA A N 1
ATOM 770 C CA . ALA A 1 100 ? 15.203 -14.344 -3.143 1 97.94 100 ALA A CA 1
ATOM 771 C C . ALA A 1 100 ? 15.766 -12.984 -2.717 1 97.94 100 ALA A C 1
ATOM 773 O O . ALA A 1 100 ? 15.266 -12.367 -1.771 1 97.94 100 ALA A O 1
ATOM 774 N N . ALA A 1 101 ? 16.75 -12.531 -3.408 1 98.12 101 ALA A N 1
ATOM 775 C CA . ALA A 1 101 ? 17.375 -11.25 -3.111 1 98.12 101 ALA A CA 1
ATOM 776 C C . ALA A 1 101 ? 16.375 -10.102 -3.303 1 98.12 101 ALA A C 1
ATOM 778 O O . ALA A 1 101 ? 16.375 -9.141 -2.533 1 98.12 101 ALA A O 1
ATOM 779 N N . LEU A 1 102 ? 15.539 -10.164 -4.352 1 98.44 102 LEU A N 1
ATOM 780 C CA . LEU A 1 102 ? 14.516 -9.141 -4.562 1 98.44 102 LEU A CA 1
ATOM 781 C C . LEU A 1 102 ? 13.664 -8.961 -3.309 1 98.44 102 LEU A C 1
ATOM 783 O O . LEU A 1 102 ? 13.516 -7.848 -2.807 1 98.44 102 LEU A O 1
ATOM 787 N N . PHE A 1 103 ? 13.172 -10.047 -2.771 1 97.88 103 PHE A N 1
ATOM 788 C CA . PHE A 1 103 ? 12.266 -10.016 -1.633 1 97.88 103 PHE A CA 1
ATOM 789 C C . PHE A 1 103 ? 13 -9.617 -0.362 1 97.88 103 PHE A C 1
ATOM 791 O O . PHE A 1 103 ? 12.539 -8.75 0.382 1 97.88 103 PHE A O 1
ATOM 798 N N . ARG A 1 104 ? 14.117 -10.172 -0.131 1 97.06 104 ARG A N 1
ATOM 799 C CA . ARG A 1 104 ? 14.867 -9.945 1.101 1 97.06 104 ARG A CA 1
ATOM 800 C C . ARG A 1 104 ? 15.312 -8.492 1.215 1 97.06 104 ARG A C 1
ATOM 802 O O . ARG A 1 104 ? 15.094 -7.852 2.244 1 97.06 104 ARG A O 1
ATOM 809 N N . VAL A 1 105 ? 15.883 -7.996 0.179 1 96.44 105 VAL A N 1
ATOM 810 C CA . VAL A 1 105 ? 16.406 -6.637 0.216 1 96.44 105 VAL A CA 1
ATOM 811 C C . VAL A 1 105 ? 15.258 -5.645 0.366 1 96.44 105 VAL A C 1
ATOM 813 O O . VAL A 1 105 ? 15.32 -4.727 1.188 1 96.44 105 VAL A O 1
ATOM 816 N N . HIS A 1 106 ? 14.242 -5.848 -0.43 1 96.25 106 HIS A N 1
ATOM 817 C CA . HIS A 1 106 ? 13.109 -4.926 -0.381 1 96.25 106 HIS A CA 1
ATOM 818 C C . HIS A 1 106 ? 12.445 -4.938 0.994 1 96.25 106 HIS A C 1
ATOM 820 O O . HIS A 1 106 ? 12.219 -3.881 1.585 1 96.25 106 HIS A O 1
ATOM 826 N N . LEU A 1 107 ? 12.211 -6.105 1.587 1 95.31 107 LEU A N 1
ATOM 827 C CA . LEU A 1 107 ? 11.562 -6.211 2.887 1 95.31 107 LEU A CA 1
ATOM 828 C C . LEU A 1 107 ? 12.453 -5.664 3.992 1 95.31 107 LEU A C 1
ATOM 830 O O . LEU A 1 107 ? 11.977 -5.004 4.918 1 95.31 107 LEU A O 1
ATOM 834 N N . ASN A 1 108 ? 13.68 -5.895 3.887 1 92.88 108 ASN A N 1
ATOM 835 C CA . ASN A 1 108 ? 14.586 -5.367 4.898 1 92.88 108 ASN A CA 1
ATOM 836 C C . ASN A 1 108 ? 14.641 -3.842 4.859 1 92.88 108 ASN A C 1
ATOM 838 O O . ASN A 1 108 ? 14.797 -3.195 5.898 1 92.88 108 ASN A O 1
ATOM 842 N N . SER A 1 109 ? 14.508 -3.332 3.674 1 91.81 109 SER A N 1
ATOM 843 C CA . SER A 1 109 ? 14.516 -1.879 3.541 1 91.81 109 SER A CA 1
ATOM 844 C C . SER A 1 109 ? 13.273 -1.261 4.18 1 91.81 109 SER A C 1
ATOM 846 O O . SER A 1 109 ? 13.289 -0.098 4.59 1 91.81 109 SER A O 1
ATOM 848 N N . LEU A 1 110 ? 12.219 -1.999 4.254 1 90.69 110 LEU A N 1
ATOM 849 C CA . LEU A 1 110 ? 10.961 -1.506 4.797 1 90.69 110 LEU A CA 1
ATOM 850 C C . LEU A 1 110 ? 10.859 -1.809 6.289 1 90.69 110 LEU A C 1
ATOM 852 O O . LEU A 1 110 ? 10.414 -0.962 7.066 1 90.69 110 LEU A O 1
ATOM 856 N N . LEU A 1 111 ? 11.289 -3.057 6.641 1 89.38 111 LEU A N 1
ATOM 857 C CA . LEU A 1 111 ? 10.938 -3.6 7.949 1 89.38 111 LEU A CA 1
ATOM 858 C C . LEU A 1 111 ? 12.18 -3.705 8.836 1 89.38 111 LEU A C 1
ATOM 860 O O . LEU A 1 111 ? 12.062 -3.939 10.047 1 89.38 111 LEU A O 1
ATOM 864 N N . GLY A 1 112 ? 13.312 -3.68 8.141 1 83.38 112 GLY A N 1
ATOM 865 C CA . GLY A 1 112 ? 14.539 -3.826 8.906 1 83.38 112 GLY A CA 1
ATOM 866 C C . GLY A 1 112 ? 14.773 -2.691 9.883 1 83.38 112 GLY A C 1
ATOM 867 O O . GLY A 1 112 ? 14.062 -1.688 9.859 1 83.38 112 GLY A O 1
ATOM 868 N N . ASP A 1 113 ? 15.828 -2.955 10.617 1 73.38 113 ASP A N 1
ATOM 869 C CA . ASP A 1 113 ? 16.188 -1.978 11.641 1 73.38 113 ASP A CA 1
ATOM 870 C C . ASP A 1 113 ? 16.75 -0.707 11.016 1 73.38 113 ASP A C 1
ATOM 872 O O . ASP A 1 113 ? 17.5 -0.772 10.039 1 73.38 113 ASP A O 1
ATOM 876 N N . ASN A 1 114 ? 16.297 0.44 11.438 1 62.44 114 ASN A N 1
ATOM 877 C CA . ASN A 1 114 ? 16.875 1.732 11.094 1 62.44 114 ASN A CA 1
ATOM 878 C C . ASN A 1 114 ? 16.469 2.176 9.688 1 62.44 114 ASN A C 1
ATOM 880 O O . ASN A 1 114 ? 17.188 2.965 9.055 1 62.44 114 ASN A O 1
ATOM 884 N N . GLN A 1 115 ? 15.539 1.42 9.203 1 71 115 GLN A N 1
ATOM 885 C CA . GLN A 1 115 ? 15.078 1.861 7.891 1 71 115 GLN A CA 1
ATOM 886 C C . GLN A 1 115 ? 13.82 2.719 8.008 1 71 115 GLN A C 1
ATOM 888 O O . GLN A 1 115 ? 12.875 2.348 8.695 1 71 115 GLN A O 1
ATOM 893 N N . ALA A 1 116 ? 13.984 3.971 7.602 1 75.81 116 ALA A N 1
ATOM 894 C CA . ALA A 1 116 ? 12.836 4.871 7.703 1 75.81 116 ALA A CA 1
ATOM 895 C C . ALA A 1 116 ? 12.547 5.539 6.363 1 75.81 116 ALA A C 1
ATOM 897 O O . ALA A 1 116 ? 11.391 5.84 6.047 1 75.81 116 ALA A O 1
ATOM 898 N N . ALA A 1 117 ? 13.57 5.512 5.605 1 83.06 117 ALA A N 1
ATOM 899 C CA . ALA A 1 117 ? 13.492 6.402 4.453 1 83.06 117 ALA A CA 1
ATOM 900 C C . ALA A 1 117 ? 12.531 5.859 3.398 1 83.06 117 ALA A C 1
ATOM 902 O O . ALA A 1 117 ? 11.727 6.609 2.84 1 83.06 117 ALA A O 1
ATOM 903 N N . LEU A 1 118 ? 12.516 4.559 3.201 1 79.19 118 LEU A N 1
ATOM 904 C CA . LEU A 1 118 ? 11.656 3.977 2.174 1 79.19 118 LEU A CA 1
ATOM 905 C C . LEU A 1 118 ? 10.195 3.988 2.613 1 79.19 118 LEU A C 1
ATOM 907 O O . LEU A 1 118 ? 9.297 4.188 1.791 1 79.19 118 LEU A O 1
ATOM 911 N N . GLU A 1 119 ? 10.016 3.801 3.832 1 82.44 119 GLU A N 1
ATOM 912 C CA . GLU A 1 119 ? 8.656 3.861 4.359 1 82.44 119 GLU A CA 1
ATOM 913 C C . GLU A 1 119 ? 8.047 5.25 4.168 1 82.44 119 GLU A C 1
ATOM 915 O O . GLU A 1 119 ? 6.871 5.379 3.828 1 82.44 119 GLU A O 1
ATOM 920 N N . VAL A 1 120 ? 8.875 6.242 4.391 1 83.69 120 VAL A N 1
ATOM 921 C CA . VAL A 1 120 ? 8.438 7.621 4.188 1 83.69 120 VAL A CA 1
ATOM 922 C C . VAL A 1 120 ? 8.016 7.816 2.732 1 83.69 120 VAL A C 1
ATOM 924 O O . VAL A 1 120 ? 7.004 8.469 2.457 1 83.69 120 VAL A O 1
ATOM 927 N N . MET A 1 121 ? 8.727 7.27 1.846 1 79.94 121 MET A N 1
ATOM 928 C CA . MET A 1 121 ? 8.414 7.395 0.423 1 79.94 121 MET A CA 1
ATOM 929 C C . MET A 1 121 ? 7.031 6.84 0.115 1 79.94 121 MET A C 1
ATOM 931 O O . MET A 1 121 ? 6.266 7.449 -0.632 1 79.94 121 MET A O 1
ATOM 935 N N . LEU A 1 122 ? 6.688 5.758 0.742 1 77.06 122 LEU A N 1
ATOM 936 C CA . LEU A 1 122 ? 5.426 5.074 0.472 1 77.06 122 LEU A CA 1
ATOM 937 C C . LEU A 1 122 ? 4.242 5.93 0.904 1 77.06 122 LEU A C 1
ATOM 939 O O . LEU A 1 122 ? 3.266 6.066 0.162 1 77.06 122 LEU A O 1
ATOM 943 N N . TYR A 1 123 ? 4.371 6.684 1.966 1 76.44 123 TYR A N 1
ATOM 944 C CA . TYR A 1 123 ? 3.223 7.367 2.557 1 76.44 123 TYR A CA 1
ATOM 945 C C . TYR A 1 123 ? 3.18 8.828 2.133 1 76.44 123 TYR A C 1
ATOM 947 O O . TYR A 1 123 ? 2.117 9.453 2.139 1 76.44 123 TYR A O 1
ATOM 955 N N . GLU A 1 124 ? 4.32 9.344 1.711 1 80.44 124 GLU A N 1
ATOM 956 C CA . GLU A 1 124 ? 4.367 10.789 1.565 1 80.44 124 GLU A CA 1
ATOM 957 C C . GLU A 1 124 ? 4.508 11.195 0.101 1 80.44 124 GLU A C 1
ATOM 959 O O . GLU A 1 124 ? 4.801 12.352 -0.204 1 80.44 124 GLU A O 1
ATOM 964 N N . TRP A 1 125 ? 4.305 10.273 -0.765 1 81.12 125 TRP A N 1
ATOM 965 C CA . TRP A 1 125 ? 4.398 10.586 -2.188 1 81.12 125 TRP A CA 1
ATOM 966 C C . TRP A 1 125 ? 3.436 11.711 -2.562 1 81.12 125 TRP A C 1
ATOM 968 O O . TRP A 1 125 ? 3.768 12.578 -3.373 1 81.12 125 TRP A O 1
ATOM 978 N N . ARG A 1 126 ? 2.326 11.742 -1.979 1 76.06 126 ARG A N 1
ATOM 979 C CA . ARG A 1 126 ? 1.306 12.742 -2.279 1 76.06 126 ARG A CA 1
ATOM 980 C C . ARG A 1 126 ? 1.736 14.125 -1.803 1 76.06 126 ARG A C 1
ATOM 982 O O . ARG A 1 126 ? 1.205 15.141 -2.262 1 76.06 126 ARG A O 1
ATOM 989 N N . SER A 1 127 ? 2.65 14.156 -0.895 1 82.31 127 SER A N 1
ATOM 990 C CA . SER A 1 127 ? 3.107 15.422 -0.324 1 82.31 127 SER A CA 1
ATOM 991 C C . SER A 1 127 ? 4.188 16.062 -1.189 1 82.31 127 SER A C 1
ATOM 993 O O . SER A 1 127 ? 4.574 17.203 -0.963 1 82.31 127 SER A O 1
ATOM 995 N N . VAL A 1 128 ? 4.695 15.336 -2.102 1 88.06 128 VAL A N 1
ATOM 996 C CA . VAL A 1 128 ? 5.758 15.836 -2.969 1 88.06 128 VAL A CA 1
ATOM 997 C C . VAL A 1 128 ? 5.152 16.609 -4.137 1 88.06 128 VAL A C 1
ATOM 999 O O . VAL A 1 128 ? 4.195 16.156 -4.766 1 88.06 128 VAL A O 1
ATOM 1002 N N . SER A 1 129 ? 5.73 17.75 -4.348 1 89.19 129 SER A N 1
ATOM 1003 C CA . SER A 1 129 ? 5.246 18.594 -5.441 1 89.19 129 SER A CA 1
ATOM 1004 C C . SER A 1 129 ? 5.496 17.938 -6.793 1 89.19 129 SER A C 1
ATOM 1006 O O . SER A 1 129 ? 6.426 17.141 -6.938 1 89.19 129 SER A O 1
ATOM 1008 N N . GLU A 1 130 ? 4.727 18.312 -7.754 1 90 130 GLU A N 1
ATOM 1009 C CA . GLU A 1 130 ? 4.844 17.766 -9.102 1 90 130 GLU A CA 1
ATOM 1010 C C . GLU A 1 130 ? 6.207 18.078 -9.711 1 90 130 GLU A C 1
ATOM 1012 O O . GLU A 1 130 ? 6.734 17.297 -10.5 1 90 130 GLU A O 1
ATOM 1017 N N . SER A 1 131 ? 6.75 19.172 -9.266 1 91.94 131 SER A N 1
ATOM 1018 C CA . SER A 1 131 ? 8.031 19.594 -9.82 1 91.94 131 SER A CA 1
ATOM 1019 C C . SER A 1 131 ? 9.18 18.75 -9.273 1 91.94 131 SER A C 1
ATOM 1021 O O . SER A 1 131 ? 10.227 18.609 -9.914 1 91.94 131 SER A O 1
ATOM 1023 N N . ALA A 1 132 ? 9.031 18.203 -8.117 1 91.38 132 ALA A N 1
ATOM 1024 C CA . ALA A 1 132 ? 10.094 17.438 -7.473 1 91.38 132 ALA A CA 1
ATOM 1025 C C . ALA A 1 132 ? 9.977 15.945 -7.793 1 91.38 132 ALA A C 1
ATOM 1027 O O . ALA A 1 132 ? 10.93 15.188 -7.613 1 91.38 132 ALA A O 1
ATOM 1028 N N . LYS A 1 133 ? 8.859 15.5 -8.336 1 91.62 133 LYS A N 1
ATOM 1029 C CA . LYS A 1 133 ? 8.531 14.086 -8.508 1 91.62 133 LYS A CA 1
ATOM 1030 C C . LYS A 1 133 ? 9.391 13.461 -9.602 1 91.62 133 LYS A C 1
ATOM 1032 O O . LYS A 1 133 ? 9.867 12.328 -9.453 1 91.62 133 LYS A O 1
ATOM 1037 N N . PRO A 1 134 ? 9.742 14.18 -10.68 1 92.62 134 PRO A N 1
ATOM 1038 C CA . PRO A 1 134 ? 10.477 13.531 -11.766 1 92.62 134 PRO A CA 1
ATOM 1039 C C . PRO A 1 134 ? 11.812 12.961 -11.312 1 92.62 134 PRO A C 1
ATOM 1041 O O . PRO A 1 134 ? 12.195 11.859 -11.719 1 92.62 134 PRO A O 1
ATOM 1044 N N . GLY A 1 135 ? 12.555 13.68 -10.492 1 93.19 135 GLY A N 1
ATOM 1045 C CA . GLY A 1 135 ? 13.812 13.164 -9.977 1 93.19 135 GLY A CA 1
ATOM 1046 C C . GLY A 1 135 ? 13.648 11.875 -9.188 1 93.19 135 GLY A C 1
ATOM 1047 O O . GLY A 1 135 ? 14.453 10.953 -9.32 1 93.19 135 GLY A O 1
ATOM 1048 N N . LEU A 1 136 ? 12.641 11.781 -8.445 1 93.31 136 LEU A N 1
ATOM 1049 C CA . LEU A 1 136 ? 12.359 10.586 -7.645 1 93.31 136 LEU A CA 1
ATOM 1050 C C . LEU A 1 136 ? 11.898 9.438 -8.531 1 93.31 136 LEU A C 1
ATOM 1052 O O . LEU A 1 136 ? 12.227 8.273 -8.266 1 93.31 136 LEU A O 1
ATOM 1056 N N . VAL A 1 137 ? 11.211 9.805 -9.562 1 94 137 VAL A N 1
ATOM 1057 C CA . VAL A 1 137 ? 10.711 8.797 -10.5 1 94 137 VAL A CA 1
ATOM 1058 C C . VAL A 1 137 ? 11.891 8.125 -11.203 1 94 137 VAL A C 1
ATOM 1060 O O . VAL A 1 137 ? 11.891 6.91 -11.398 1 94 137 VAL A O 1
ATOM 1063 N N . VAL A 1 138 ? 12.852 8.875 -11.555 1 95.62 138 VAL A N 1
ATOM 1064 C CA . VAL A 1 138 ? 14.039 8.336 -12.203 1 95.62 138 VAL A CA 1
ATOM 1065 C C . VAL A 1 138 ? 14.719 7.324 -11.281 1 95.62 138 VAL A C 1
ATOM 1067 O O . VAL A 1 138 ? 15.109 6.238 -11.719 1 95.62 138 VAL A O 1
ATOM 1070 N N . LEU A 1 139 ? 14.844 7.672 -10.062 1 94.94 139 LEU A N 1
ATOM 1071 C CA . LEU A 1 139 ? 15.453 6.781 -9.078 1 94.94 139 LEU A CA 1
ATOM 1072 C C . LEU A 1 139 ? 14.617 5.516 -8.898 1 94.94 139 LEU A C 1
ATOM 1074 O O . LEU A 1 139 ? 15.164 4.41 -8.875 1 94.94 139 LEU A O 1
ATOM 1078 N N . ARG A 1 140 ? 13.352 5.688 -8.789 1 94.06 140 ARG A N 1
ATOM 1079 C CA . ARG A 1 140 ? 12.453 4.547 -8.656 1 94.06 140 ARG A CA 1
ATOM 1080 C C . ARG A 1 140 ? 12.555 3.623 -9.867 1 94.06 140 ARG A C 1
ATOM 1082 O O . ARG A 1 140 ? 12.602 2.4 -9.719 1 94.06 140 ARG A O 1
ATOM 1089 N N . ASP A 1 141 ? 12.641 4.188 -11.039 1 96.06 141 ASP A N 1
ATOM 1090 C CA . ASP A 1 141 ? 12.719 3.398 -12.266 1 96.06 141 ASP A CA 1
ATOM 1091 C C . ASP A 1 141 ? 14 2.564 -12.297 1 96.06 141 ASP A C 1
ATOM 1093 O O . ASP A 1 141 ? 13.992 1.428 -12.781 1 96.06 141 ASP A O 1
ATOM 1097 N N . ARG A 1 142 ? 15.016 3.158 -11.828 1 96.94 142 ARG A N 1
ATOM 1098 C CA . ARG A 1 142 ? 16.266 2.414 -11.758 1 96.94 142 ARG A CA 1
ATOM 1099 C C . ARG A 1 142 ? 16.125 1.185 -10.867 1 96.94 142 ARG A C 1
ATOM 1101 O O . ARG A 1 142 ? 16.578 0.095 -11.227 1 96.94 142 ARG A O 1
ATOM 1108 N N . TYR A 1 143 ? 15.562 1.362 -9.797 1 97.06 143 TYR A N 1
ATOM 1109 C CA . TYR A 1 143 ? 15.32 0.264 -8.867 1 97.06 143 TYR A CA 1
ATOM 1110 C C . TYR A 1 143 ? 14.43 -0.796 -9.492 1 97.06 143 TYR A C 1
ATOM 1112 O O . TYR A 1 143 ? 14.742 -1.988 -9.453 1 97.06 143 TYR A O 1
ATOM 1120 N N . GLU A 1 144 ? 13.352 -0.35 -10.109 1 97.12 144 GLU A N 1
ATOM 1121 C CA . GLU A 1 144 ? 12.359 -1.263 -10.672 1 97.12 144 GLU A CA 1
ATOM 1122 C C . GLU A 1 144 ? 12.906 -1.983 -11.898 1 97.12 144 GLU A C 1
ATOM 1124 O O . GLU A 1 144 ? 12.477 -3.092 -12.227 1 97.12 144 GLU A O 1
ATOM 1129 N N . THR A 1 145 ? 13.836 -1.387 -12.531 1 98.25 145 THR A N 1
ATOM 1130 C CA . THR A 1 145 ? 14.484 -2.033 -13.664 1 98.25 145 THR A CA 1
ATOM 1131 C C . THR A 1 145 ? 15.227 -3.291 -13.219 1 98.25 145 THR A C 1
ATOM 1133 O O . THR A 1 145 ? 15.219 -4.305 -13.922 1 98.25 145 THR A O 1
ATOM 1136 N N . LEU A 1 146 ? 15.836 -3.219 -12.094 1 98.38 146 LEU A N 1
ATOM 1137 C CA . LEU A 1 146 ? 16.5 -4.402 -11.562 1 98.38 146 LEU A CA 1
ATOM 1138 C C . LEU A 1 146 ? 15.492 -5.523 -11.312 1 98.38 146 LEU A C 1
ATOM 1140 O O . LEU A 1 146 ? 15.75 -6.676 -11.672 1 98.38 146 LEU A O 1
ATOM 1144 N N . TRP A 1 147 ? 14.414 -5.16 -10.742 1 98.56 147 TRP A N 1
ATOM 1145 C CA . TRP A 1 147 ? 13.336 -6.117 -10.531 1 98.56 147 TRP A CA 1
ATOM 1146 C C . TRP A 1 147 ? 12.883 -6.734 -11.852 1 98.56 147 TRP A C 1
ATOM 1148 O O . TRP A 1 147 ? 12.766 -7.957 -11.969 1 98.56 147 TRP A O 1
ATOM 1158 N N . GLN A 1 148 ? 12.672 -5.863 -12.773 1 98.69 148 GLN A N 1
ATOM 1159 C CA . GLN A 1 148 ? 12.141 -6.309 -14.062 1 98.69 148 GLN A CA 1
ATOM 1160 C C . GLN A 1 148 ? 13.086 -7.309 -14.727 1 98.69 148 GLN A C 1
ATOM 1162 O O . GLN A 1 148 ? 12.641 -8.336 -15.25 1 98.69 148 GLN A O 1
ATOM 1167 N N . GLN A 1 149 ? 14.281 -7.055 -14.688 1 98.38 149 GLN A N 1
ATOM 1168 C CA . GLN A 1 149 ? 15.281 -7.922 -15.305 1 98.38 149 GLN A CA 1
ATOM 1169 C C . GLN A 1 149 ? 15.273 -9.312 -14.664 1 98.38 149 GLN A C 1
ATOM 1171 O O . GLN A 1 149 ? 15.266 -10.32 -15.367 1 98.38 149 GLN A O 1
ATOM 1176 N N . VAL A 1 150 ? 15.242 -9.328 -13.391 1 98.62 150 VAL A N 1
ATOM 1177 C CA . VAL A 1 150 ? 15.266 -10.602 -12.68 1 98.62 150 VAL A CA 1
ATOM 1178 C C . VAL A 1 150 ? 13.977 -11.367 -12.953 1 98.62 150 VAL A C 1
ATOM 1180 O O . VAL A 1 150 ? 14 -12.578 -13.203 1 98.62 150 VAL A O 1
ATOM 1183 N N . LEU A 1 151 ? 12.867 -10.688 -12.945 1 98.44 151 LEU A N 1
ATOM 1184 C CA . LEU A 1 151 ? 11.586 -11.344 -13.172 1 98.44 151 LEU A CA 1
ATOM 1185 C C . LEU A 1 151 ? 11.492 -11.875 -14.602 1 98.44 151 LEU A C 1
ATOM 1187 O O . LEU A 1 151 ? 10.938 -12.953 -14.828 1 98.44 151 LEU A O 1
ATOM 1191 N N . ASP A 1 152 ? 11.984 -11.117 -15.539 1 98.44 152 ASP A N 1
ATOM 1192 C CA . ASP A 1 152 ? 12.008 -11.586 -16.922 1 98.44 152 ASP A CA 1
ATOM 1193 C C . ASP A 1 152 ? 12.844 -12.859 -17.047 1 98.44 152 ASP A C 1
ATOM 1195 O O . ASP A 1 152 ? 12.414 -13.82 -17.688 1 98.44 152 ASP A O 1
ATOM 1199 N N . GLU A 1 153 ? 13.984 -12.812 -16.469 1 98.19 153 GLU A N 1
ATOM 1200 C CA . GLU A 1 153 ? 14.844 -13.992 -16.484 1 98.19 153 GLU A CA 1
ATOM 1201 C C . GLU A 1 153 ? 14.164 -15.188 -15.812 1 98.19 153 GLU A C 1
ATOM 1203 O O . GLU A 1 153 ? 14.234 -16.312 -16.312 1 98.19 153 GLU A O 1
ATOM 1208 N N . ALA A 1 154 ? 13.562 -14.961 -14.703 1 97.94 154 ALA A N 1
ATOM 1209 C CA . ALA A 1 154 ? 12.867 -16.016 -13.961 1 97.94 154 ALA A CA 1
ATOM 1210 C C . ALA A 1 154 ? 11.711 -16.578 -14.773 1 97.94 154 ALA A C 1
ATOM 1212 O O . ALA A 1 154 ? 11.453 -17.797 -14.742 1 97.94 154 ALA A O 1
ATOM 1213 N N . ALA A 1 155 ? 11.023 -15.703 -15.43 1 97.19 155 ALA A N 1
ATOM 1214 C CA . ALA A 1 155 ? 9.93 -16.141 -16.297 1 97.19 155 ALA A CA 1
ATOM 1215 C C . ALA A 1 155 ? 10.445 -17.016 -17.438 1 97.19 155 ALA A C 1
ATOM 1217 O O . ALA A 1 155 ? 9.852 -18.031 -17.766 1 97.19 155 ALA A O 1
ATOM 1218 N N . ASP A 1 156 ? 11.508 -16.594 -18.047 1 97.19 156 ASP A N 1
ATOM 1219 C CA . ASP A 1 156 ? 12.133 -17.359 -19.125 1 97.19 156 ASP A CA 1
ATOM 1220 C C . ASP A 1 156 ? 12.523 -18.766 -18.641 1 97.19 156 ASP A C 1
ATOM 1222 O O . ASP A 1 156 ? 12.477 -19.719 -19.406 1 97.19 156 ASP A O 1
ATOM 1226 N N . ALA A 1 157 ? 12.891 -18.859 -17.406 1 96.44 157 ALA A N 1
ATOM 1227 C CA . ALA A 1 157 ? 13.289 -20.125 -16.812 1 96.44 157 ALA A CA 1
ATOM 1228 C C . ALA A 1 157 ? 12.07 -20.906 -16.328 1 96.44 157 ALA A C 1
ATOM 1230 O O . ALA A 1 157 ? 12.203 -22.016 -15.789 1 96.44 157 ALA A O 1
ATOM 1231 N N . GLY A 1 158 ? 10.914 -20.344 -16.375 1 95 158 GLY A N 1
ATOM 1232 C CA . GLY A 1 158 ? 9.68 -21.016 -16.016 1 95 158 GLY A CA 1
ATOM 1233 C C . GLY A 1 158 ? 9.438 -21.047 -14.523 1 95 158 GLY A C 1
ATOM 1234 O O . GLY A 1 158 ? 8.758 -21.938 -14.016 1 95 158 GLY A O 1
ATOM 1235 N N . LEU A 1 159 ? 9.969 -20.078 -13.812 1 95.44 159 LEU A N 1
ATOM 1236 C CA . LEU A 1 159 ? 9.859 -20.078 -12.359 1 95.44 159 LEU A CA 1
ATOM 1237 C C . LEU A 1 159 ? 8.695 -19.219 -11.898 1 95.44 159 LEU A C 1
ATOM 1239 O O . LEU A 1 159 ? 8.18 -19.406 -10.789 1 95.44 159 LEU A O 1
ATOM 1243 N N . VAL A 1 160 ? 8.367 -18.25 -12.719 1 96.06 160 VAL A N 1
ATOM 1244 C CA . VAL A 1 160 ? 7.281 -17.344 -12.367 1 96.06 160 VAL A CA 1
ATOM 1245 C C . VAL A 1 160 ? 6.41 -17.062 -13.586 1 96.06 160 VAL A C 1
ATOM 1247 O O . VAL A 1 160 ? 6.742 -17.484 -14.703 1 96.06 160 VAL A O 1
ATOM 1250 N N . LYS A 1 161 ? 5.277 -16.438 -13.375 1 95.25 161 LYS A N 1
ATOM 1251 C CA . LYS A 1 161 ? 4.34 -16.094 -14.438 1 95.25 161 LYS A CA 1
ATOM 1252 C C . LYS A 1 161 ? 4.988 -15.172 -15.469 1 95.25 161 LYS A C 1
ATOM 1254 O O . LYS A 1 161 ? 5.879 -14.391 -15.133 1 95.25 161 LYS A O 1
ATOM 1259 N N . ARG A 1 162 ? 4.477 -15.203 -16.734 1 94.5 162 ARG A N 1
ATOM 1260 C CA . ARG A 1 162 ? 5.113 -14.555 -17.875 1 94.5 162 ARG A CA 1
ATOM 1261 C C . ARG A 1 162 ? 4.75 -13.07 -17.922 1 94.5 162 ARG A C 1
ATOM 1263 O O . ARG A 1 162 ? 5.422 -12.289 -18.594 1 94.5 162 ARG A O 1
ATOM 1270 N N . ASP A 1 163 ? 3.635 -12.672 -17.359 1 95 163 ASP A N 1
ATOM 1271 C CA . ASP A 1 163 ? 3.275 -11.258 -17.297 1 95 163 ASP A CA 1
ATOM 1272 C C . ASP A 1 163 ? 4.105 -10.523 -16.25 1 95 163 ASP A C 1
ATOM 1274 O O . ASP A 1 163 ? 3.564 -10.047 -15.25 1 95 163 ASP A O 1
ATOM 1278 N N . THR A 1 164 ? 5.367 -10.32 -16.578 1 96.94 164 THR A N 1
ATOM 1279 C CA . THR A 1 164 ? 6.328 -9.914 -15.547 1 96.94 164 THR A CA 1
ATOM 1280 C C . THR A 1 164 ? 6.156 -8.438 -15.203 1 96.94 164 THR A C 1
ATOM 1282 O O . THR A 1 164 ? 6.496 -8.016 -14.094 1 96.94 164 THR A O 1
ATOM 1285 N N . ARG A 1 165 ? 5.641 -7.625 -16.109 1 96.06 165 ARG A N 1
ATOM 1286 C CA . ARG A 1 165 ? 5.395 -6.223 -15.773 1 96.06 165 ARG A CA 1
ATOM 1287 C C . ARG A 1 165 ? 4.324 -6.094 -14.695 1 96.06 165 ARG A C 1
ATOM 1289 O O . ARG A 1 165 ? 4.531 -5.402 -13.695 1 96.06 165 ARG A O 1
ATOM 1296 N N . LEU A 1 166 ? 3.238 -6.746 -14.898 1 95.56 166 LEU A N 1
ATOM 1297 C CA . LEU A 1 166 ? 2.182 -6.727 -13.891 1 95.56 166 LEU A CA 1
ATOM 1298 C C . LEU A 1 166 ? 2.627 -7.441 -12.625 1 95.56 166 LEU A C 1
ATOM 1300 O O . LEU A 1 166 ? 2.279 -7.02 -11.516 1 95.56 166 LEU A O 1
ATOM 1304 N N . LEU A 1 167 ? 3.375 -8.516 -12.82 1 96.62 167 LEU A N 1
ATOM 1305 C CA . LEU A 1 167 ? 3.889 -9.25 -11.672 1 96.62 167 LEU A CA 1
ATOM 1306 C C . LEU A 1 167 ? 4.758 -8.359 -10.797 1 96.62 167 LEU A C 1
ATOM 1308 O O . LEU A 1 167 ? 4.648 -8.383 -9.57 1 96.62 167 LEU A O 1
ATOM 1312 N N . ARG A 1 168 ? 5.613 -7.559 -11.398 1 97.5 168 ARG A N 1
ATOM 1313 C CA . ARG A 1 168 ? 6.465 -6.641 -10.648 1 97.5 168 ARG A CA 1
ATOM 1314 C C . ARG A 1 168 ? 5.629 -5.664 -9.828 1 97.5 168 ARG A C 1
ATOM 1316 O O . ARG A 1 168 ? 5.879 -5.473 -8.641 1 97.5 168 ARG A O 1
ATOM 1323 N N . ARG A 1 169 ? 4.656 -5.043 -10.461 1 95.5 169 ARG A N 1
ATOM 1324 C CA . ARG A 1 169 ? 3.787 -4.094 -9.773 1 95.5 169 ARG A CA 1
ATOM 1325 C C . ARG A 1 169 ? 3.047 -4.762 -8.617 1 95.5 169 ARG A C 1
ATOM 1327 O O . ARG A 1 169 ? 2.953 -4.199 -7.523 1 95.5 169 ARG A O 1
ATOM 1334 N N . THR A 1 170 ? 2.605 -5.961 -8.898 1 95.38 170 THR A N 1
ATOM 1335 C CA . THR A 1 170 ? 1.856 -6.727 -7.91 1 95.38 170 THR A CA 1
ATOM 1336 C C . THR A 1 170 ? 2.744 -7.086 -6.723 1 95.38 170 THR A C 1
ATOM 1338 O O . THR A 1 170 ? 2.35 -6.902 -5.57 1 95.38 170 THR A O 1
ATOM 1341 N N . LEU A 1 171 ? 3.908 -7.547 -6.973 1 96.75 171 LEU A N 1
ATOM 1342 C CA . LEU A 1 171 ? 4.812 -7.98 -5.918 1 96.75 171 LEU A CA 1
ATOM 1343 C C . LEU A 1 171 ? 5.285 -6.793 -5.082 1 96.75 171 LEU A C 1
ATOM 1345 O O . LEU A 1 171 ? 5.258 -6.848 -3.85 1 96.75 171 LEU A O 1
ATOM 1349 N N . LEU A 1 172 ? 5.688 -5.781 -5.734 1 95.88 172 LEU A N 1
ATOM 1350 C CA . LEU A 1 172 ? 6.129 -4.598 -5.004 1 95.88 172 LEU A CA 1
ATOM 1351 C C . LEU A 1 172 ? 5.004 -4.035 -4.145 1 95.88 172 LEU A C 1
ATOM 1353 O O . LEU A 1 172 ? 5.23 -3.65 -2.994 1 95.88 172 LEU A O 1
ATOM 1357 N N . GLY A 1 173 ? 3.828 -4.035 -4.73 1 94.44 173 GLY A N 1
ATOM 1358 C CA . GLY A 1 173 ? 2.684 -3.605 -3.945 1 94.44 173 GLY A CA 1
ATOM 1359 C C . GLY A 1 173 ? 2.457 -4.453 -2.707 1 94.44 173 GLY A C 1
ATOM 1360 O O . GLY A 1 173 ? 2.213 -3.922 -1.622 1 94.44 173 GLY A O 1
ATOM 1361 N N . SER A 1 174 ? 2.523 -5.719 -2.859 1 95.81 174 SER A N 1
ATOM 1362 C CA . SER A 1 174 ? 2.361 -6.645 -1.743 1 95.81 174 SER A CA 1
ATOM 1363 C C . SER A 1 174 ? 3.422 -6.41 -0.672 1 95.81 174 SER A C 1
ATOM 1365 O O . SER A 1 174 ? 3.115 -6.402 0.521 1 95.81 174 SER A O 1
ATOM 1367 N N . LEU A 1 175 ? 4.609 -6.211 -1.063 1 95.62 175 LEU A N 1
ATOM 1368 C CA . LEU A 1 175 ? 5.715 -6.008 -0.129 1 95.62 175 LEU A CA 1
ATOM 1369 C C . LEU A 1 175 ? 5.574 -4.676 0.597 1 95.62 175 LEU A C 1
ATOM 1371 O O . LEU A 1 175 ? 5.824 -4.59 1.802 1 95.62 175 LEU A O 1
ATOM 1375 N N . HIS A 1 176 ? 5.211 -3.666 -0.089 1 91.38 176 HIS A N 1
ATOM 1376 C CA . HIS A 1 176 ? 4.977 -2.363 0.525 1 91.38 176 HIS A CA 1
ATOM 1377 C C . HIS A 1 176 ? 3.926 -2.453 1.626 1 91.38 176 HIS A C 1
ATOM 1379 O O . HIS A 1 176 ? 4.074 -1.839 2.684 1 91.38 176 HIS A O 1
ATOM 1385 N N . TRP A 1 177 ? 2.99 -3.242 1.428 1 91 177 TRP A N 1
ATOM 1386 C CA . TRP A 1 177 ? 1.854 -3.326 2.342 1 91 177 TRP A CA 1
ATOM 1387 C C . TRP A 1 177 ? 2.248 -4.031 3.635 1 91 177 TRP A C 1
ATOM 1389 O O . TRP A 1 177 ? 1.539 -3.936 4.641 1 91 177 TRP A O 1
ATOM 1399 N N . THR A 1 178 ? 3.338 -4.699 3.684 1 92.25 178 THR A N 1
ATOM 1400 C CA . THR A 1 178 ? 3.762 -5.41 4.883 1 92.25 178 THR A CA 1
ATOM 1401 C C . THR A 1 178 ? 3.98 -4.441 6.039 1 92.25 178 THR A C 1
ATOM 1403 O O . THR A 1 178 ? 3.818 -4.812 7.207 1 92.25 178 THR A O 1
ATOM 1406 N N . VAL A 1 179 ? 4.254 -3.25 5.742 1 86.75 179 VAL A N 1
ATOM 1407 C CA . VAL A 1 179 ? 4.484 -2.234 6.766 1 86.75 179 VAL A CA 1
ATOM 1408 C C . VAL A 1 179 ? 3.229 -2.064 7.617 1 86.75 179 VAL A C 1
ATOM 1410 O O . VAL A 1 179 ? 3.312 -1.706 8.797 1 86.75 179 VAL A O 1
ATOM 1413 N N . GLN A 1 180 ? 2.133 -2.326 7.082 1 83.5 180 GLN A N 1
ATOM 1414 C CA . GLN A 1 180 ? 0.855 -2.088 7.746 1 83.5 180 GLN A CA 1
ATOM 1415 C C . GLN A 1 180 ? 0.532 -3.205 8.734 1 83.5 180 GLN A C 1
ATOM 1417 O O . GLN A 1 180 ? -0.228 -3 9.68 1 83.5 180 GLN A O 1
ATOM 1422 N N . TRP A 1 181 ? 1.083 -4.387 8.531 1 86.94 181 TRP A N 1
ATOM 1423 C CA . TRP A 1 181 ? 0.593 -5.48 9.359 1 86.94 181 TRP A CA 1
ATOM 1424 C C . TRP A 1 181 ? 1.751 -6.25 9.992 1 86.94 181 TRP A C 1
ATOM 1426 O O . TRP A 1 181 ? 1.549 -7.043 10.914 1 86.94 181 TRP A O 1
ATOM 1436 N N . TYR A 1 182 ? 2.914 -6.055 9.43 1 89.56 182 TYR A N 1
ATOM 1437 C CA . TYR A 1 182 ? 4.035 -6.809 9.984 1 89.56 182 TYR A CA 1
ATOM 1438 C C . TYR A 1 182 ? 4.32 -6.387 11.422 1 89.56 182 TYR A C 1
ATOM 1440 O O . TYR A 1 182 ? 4.332 -5.195 11.734 1 89.56 182 TYR A O 1
ATOM 1448 N N . ARG A 1 183 ? 4.492 -7.43 12.227 1 82.06 183 ARG A N 1
ATOM 1449 C CA . ARG A 1 183 ? 4.848 -7.195 13.617 1 82.06 183 ARG A CA 1
ATOM 1450 C C . ARG A 1 183 ? 6.215 -7.789 13.945 1 82.06 183 ARG A C 1
ATOM 1452 O O . ARG A 1 183 ? 6.426 -8.992 13.789 1 82.06 183 ARG A O 1
ATOM 1459 N N . ARG A 1 184 ? 7.035 -6.961 14.398 1 74.19 184 ARG A N 1
ATOM 1460 C CA . ARG A 1 184 ? 8.406 -7.363 14.68 1 74.19 184 ARG A CA 1
ATOM 1461 C C . ARG A 1 184 ? 8.453 -8.414 15.781 1 74.19 184 ARG A C 1
ATOM 1463 O O . ARG A 1 184 ? 9.336 -9.281 15.781 1 74.19 184 ARG A O 1
ATOM 1470 N N . ASP A 1 185 ? 7.613 -8.25 16.594 1 70.44 185 ASP A N 1
ATOM 1471 C CA . ASP A 1 185 ? 7.598 -9.188 17.703 1 70.44 185 ASP A CA 1
ATOM 1472 C C . ASP A 1 185 ? 6.848 -10.461 17.344 1 70.44 185 ASP A C 1
ATOM 1474 O O . ASP A 1 185 ? 6.695 -11.359 18.188 1 70.44 185 ASP A O 1
ATOM 1478 N N . GLY A 1 186 ? 6.473 -10.508 16.203 1 68.75 186 GLY A N 1
ATOM 1479 C CA . GLY A 1 186 ? 5.734 -11.688 15.773 1 68.75 186 GLY A CA 1
ATOM 1480 C C . GLY A 1 186 ? 6.633 -12.875 15.461 1 68.75 186 GLY A C 1
ATOM 1481 O O . GLY A 1 186 ? 7.828 -12.852 15.758 1 68.75 186 GLY A O 1
ATOM 1482 N N . GLU A 1 187 ? 6.09 -13.844 14.922 1 65.88 187 GLU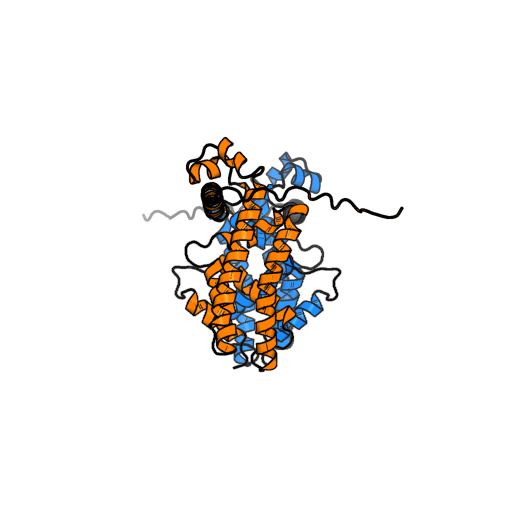 A N 1
ATOM 1483 C CA . GLU A 1 187 ? 6.691 -15.164 14.742 1 65.88 187 GLU A CA 1
ATOM 1484 C C . GLU A 1 187 ? 7.68 -15.164 13.578 1 65.88 187 GLU A C 1
ATOM 1486 O O . GLU A 1 187 ? 8.609 -15.969 13.547 1 65.88 187 GLU A O 1
ATOM 1491 N N . LEU A 1 188 ? 7.523 -14.242 12.727 1 82.06 188 LEU A N 1
ATOM 1492 C CA . LEU A 1 188 ? 8.367 -14.359 11.547 1 82.06 188 LEU A CA 1
ATOM 1493 C C . LEU A 1 188 ? 9.367 -13.211 11.469 1 82.06 188 LEU A C 1
ATOM 1495 O O . LEU A 1 188 ? 8.984 -12.047 11.562 1 82.06 188 LEU A O 1
ATOM 1499 N N . ASP A 1 189 ? 10.609 -13.57 11.414 1 90.56 189 ASP A N 1
ATOM 1500 C CA . ASP A 1 189 ? 11.555 -12.508 11.094 1 90.56 189 ASP A CA 1
ATOM 1501 C C . ASP A 1 189 ? 11.469 -12.125 9.625 1 90.56 189 ASP A C 1
ATOM 1503 O O . ASP A 1 189 ? 10.766 -12.773 8.844 1 90.56 189 ASP A O 1
ATOM 1507 N N . VAL A 1 190 ? 12.172 -11.117 9.281 1 92.25 190 VAL A N 1
ATOM 1508 C CA . VAL A 1 190 ? 12.031 -10.516 7.961 1 92.25 190 VAL A CA 1
ATOM 1509 C C . VAL A 1 190 ? 12.5 -11.5 6.891 1 92.25 190 VAL A C 1
ATOM 1511 O O . VAL A 1 190 ? 11.875 -11.625 5.84 1 92.25 190 VAL A O 1
ATOM 1514 N N . ASP A 1 191 ? 13.594 -12.219 7.133 1 92.94 191 ASP A N 1
ATOM 1515 C CA . ASP A 1 191 ? 14.125 -13.18 6.172 1 92.94 191 ASP A CA 1
ATOM 1516 C C . ASP A 1 191 ? 13.148 -14.336 5.949 1 92.94 191 ASP A C 1
ATOM 1518 O O . ASP A 1 191 ? 12.945 -14.773 4.816 1 92.94 191 ASP A O 1
ATOM 1522 N N . ALA A 1 192 ? 12.586 -14.805 6.988 1 94 192 ALA A N 1
ATOM 1523 C CA . ALA A 1 192 ? 11.586 -15.867 6.883 1 94 192 ALA A CA 1
ATOM 1524 C C . ALA A 1 192 ? 10.359 -15.391 6.113 1 94 192 ALA A C 1
ATOM 1526 O O . ALA A 1 192 ? 9.812 -16.125 5.293 1 94 192 ALA A O 1
ATOM 1527 N N . LEU A 1 193 ? 9.945 -14.195 6.426 1 95.38 193 LEU A N 1
ATOM 1528 C CA . LEU A 1 193 ? 8.828 -13.617 5.695 1 95.38 193 LEU A CA 1
ATOM 1529 C C . LEU A 1 193 ? 9.133 -13.531 4.203 1 95.38 193 LEU A C 1
ATOM 1531 O O . LEU A 1 193 ? 8.305 -13.898 3.371 1 95.38 193 LEU A O 1
ATOM 1535 N N . ALA A 1 194 ? 10.32 -13.07 3.898 1 95.94 194 ALA A N 1
ATOM 1536 C CA . ALA A 1 194 ? 10.75 -12.945 2.506 1 95.94 194 ALA A CA 1
ATOM 1537 C C . ALA A 1 194 ? 10.68 -14.297 1.794 1 95.94 194 ALA A C 1
ATOM 1539 O O . ALA A 1 194 ? 10.195 -14.383 0.663 1 95.94 194 ALA A O 1
ATOM 1540 N N . GLN A 1 195 ? 11.164 -15.289 2.439 1 94.94 195 GLN A N 1
ATOM 1541 C CA . GLN A 1 195 ? 11.172 -16.625 1.853 1 94.94 195 GLN A CA 1
ATOM 1542 C C . GLN A 1 195 ? 9.75 -17.141 1.632 1 94.94 195 GLN A C 1
ATOM 1544 O O . GLN A 1 195 ? 9.445 -17.719 0.586 1 94.94 195 GLN A O 1
ATOM 1549 N N . ARG A 1 196 ? 8.938 -16.938 2.586 1 94.94 196 ARG A N 1
ATOM 1550 C CA . ARG A 1 196 ? 7.559 -17.391 2.475 1 94.94 196 ARG A CA 1
ATOM 1551 C C . ARG A 1 196 ? 6.824 -16.656 1.358 1 94.94 196 ARG A C 1
ATOM 1553 O O . ARG A 1 196 ? 6.066 -17.266 0.6 1 94.94 196 ARG A O 1
ATOM 1560 N N . MET A 1 197 ? 7.016 -15.422 1.261 1 96.06 197 MET A N 1
ATOM 1561 C CA . MET A 1 197 ? 6.355 -14.641 0.215 1 96.06 197 MET A CA 1
ATOM 1562 C C . MET A 1 197 ? 6.879 -15.031 -1.163 1 96.06 197 MET A C 1
ATOM 1564 O O . MET A 1 197 ? 6.121 -15.07 -2.133 1 96.06 197 MET A O 1
ATOM 1568 N N . LEU A 1 198 ? 8.172 -15.25 -1.24 1 96.44 198 LEU A N 1
ATOM 1569 C CA . LEU A 1 198 ? 8.719 -15.742 -2.496 1 96.44 198 LEU A CA 1
ATOM 1570 C C . LEU A 1 198 ? 8.062 -17.062 -2.906 1 96.44 198 LEU A C 1
ATOM 1572 O O . LEU A 1 198 ? 7.742 -17.25 -4.078 1 96.44 198 LEU A O 1
ATOM 1576 N N . GLN A 1 199 ? 7.824 -17.938 -2.002 1 94.25 199 GLN A N 1
ATOM 1577 C CA . GLN A 1 199 ? 7.219 -19.234 -2.281 1 94.25 199 GLN A CA 1
ATOM 1578 C C . GLN A 1 199 ? 5.816 -19.078 -2.865 1 94.25 199 GLN A C 1
ATOM 1580 O O . GLN A 1 199 ? 5.359 -19.922 -3.637 1 94.25 199 GLN A O 1
ATOM 1585 N N . LEU A 1 200 ? 5.164 -18.031 -2.568 1 92.88 200 LEU A N 1
ATOM 1586 C CA . LEU A 1 200 ? 3.811 -17.781 -3.055 1 92.88 200 LEU A CA 1
ATOM 1587 C C . LEU A 1 200 ? 3.811 -17.531 -4.559 1 92.88 200 LEU A C 1
ATOM 1589 O O . LEU A 1 200 ? 2.775 -17.672 -5.215 1 92.88 200 LEU A O 1
ATOM 1593 N N . VAL A 1 201 ? 4.914 -17.156 -5.09 1 91.06 201 VAL A N 1
ATOM 1594 C CA . VAL A 1 201 ? 4.914 -16.719 -6.48 1 91.06 201 VAL A CA 1
ATOM 1595 C C . VAL A 1 201 ? 5.609 -17.766 -7.352 1 91.06 201 VAL A C 1
ATOM 1597 O O . VAL A 1 201 ? 5.461 -17.75 -8.578 1 91.06 201 VAL A O 1
ATOM 1600 N N . LEU A 1 202 ? 6.34 -18.625 -6.727 1 90.12 202 LEU A N 1
ATOM 1601 C CA . LEU A 1 202 ? 7.07 -19.656 -7.469 1 90.12 202 LEU A CA 1
ATOM 1602 C C . LEU A 1 202 ? 6.137 -20.766 -7.922 1 90.12 202 LEU A C 1
ATOM 1604 O O . LEU A 1 202 ? 5.191 -21.125 -7.211 1 90.12 202 LEU A O 1
ATOM 1608 N N . PHE A 1 203 ? 6.332 -21.406 -9.094 1 84.19 203 PHE A N 1
ATOM 1609 C CA . PHE A 1 203 ? 5.523 -22.5 -9.617 1 84.19 203 PHE A CA 1
ATOM 1610 C C . PHE A 1 203 ? 5.812 -23.797 -8.867 1 84.19 203 PHE A C 1
ATOM 1612 O O . PHE A 1 203 ? 5.047 -24.75 -8.953 1 84.19 203 PHE A O 1
ATOM 1619 N N . ASP A 1 204 ? 6.766 -23.922 -8.227 1 71.19 204 ASP A N 1
ATOM 1620 C CA . ASP A 1 204 ? 7.082 -25.219 -7.617 1 71.19 204 ASP A CA 1
ATOM 1621 C C . ASP A 1 204 ? 6.34 -25.406 -6.297 1 71.19 204 ASP A C 1
ATOM 1623 O O . ASP A 1 204 ? 5.867 -24.438 -5.703 1 71.19 204 ASP A O 1
ATOM 1627 N N . MET B 1 1 ? -33.875 -13.359 51.344 1 26.67 1 MET B N 1
ATOM 1628 C CA . MET B 1 1 ? -34.656 -12.602 50.344 1 26.67 1 MET B CA 1
ATOM 1629 C C . MET B 1 1 ? -33.781 -12.18 49.188 1 26.67 1 MET B C 1
ATOM 1631 O O . MET B 1 1 ? -32.875 -11.352 49.344 1 26.67 1 MET B O 1
ATOM 1635 N N . SER B 1 2 ? -33.562 -12.945 48.188 1 33.34 2 SER B N 1
ATOM 1636 C CA . SER B 1 2 ? -32.406 -13.062 47.312 1 33.34 2 SER B CA 1
ATOM 1637 C C . SER B 1 2 ? -32.406 -11.984 46.219 1 33.34 2 SER B C 1
ATOM 1639 O O . SER B 1 2 ? -31.344 -11.523 45.812 1 33.34 2 SER B O 1
ATOM 1641 N N . PRO B 1 3 ? -33.688 -11.273 45.812 1 30.2 3 PRO B N 1
ATOM 1642 C CA . PRO B 1 3 ? -33.781 -11.359 44.375 1 30.2 3 PRO B CA 1
ATOM 1643 C C . PRO B 1 3 ? -32.781 -10.414 43.688 1 30.2 3 PRO B C 1
ATOM 1645 O O . PRO B 1 3 ? -32 -10.836 42.812 1 30.2 3 PRO B O 1
ATOM 1648 N N . SER B 1 4 ? -33.25 -9.195 43.031 1 34.38 4 SER B N 1
ATOM 1649 C CA . SER B 1 4 ? -33.625 -8.836 41.656 1 34.38 4 SER B CA 1
ATOM 1650 C C . SER B 1 4 ? -32.594 -7.926 41.031 1 34.38 4 SER B C 1
ATOM 1652 O O . SER B 1 4 ? -32.281 -6.852 41.531 1 34.38 4 SER B O 1
ATOM 1654 N N . HIS B 1 5 ? -31.516 -8.508 40.406 1 37.16 5 HIS B N 1
ATOM 1655 C CA . HIS B 1 5 ? -30.516 -7.754 39.656 1 37.16 5 HIS B CA 1
ATOM 1656 C C . HIS B 1 5 ? -31.188 -6.777 38.688 1 37.16 5 HIS B C 1
ATOM 1658 O O . HIS B 1 5 ? -31.906 -7.191 37.781 1 37.16 5 HIS B O 1
ATOM 1664 N N . ARG B 1 6 ? -31.531 -5.527 39.094 1 39.25 6 ARG B N 1
ATOM 1665 C CA . ARG B 1 6 ? -32.062 -4.473 38.219 1 39.25 6 ARG B CA 1
ATOM 1666 C C . ARG B 1 6 ? -31.156 -4.254 37 1 39.25 6 ARG B C 1
ATOM 1668 O O . ARG B 1 6 ? -29.969 -3.959 37.156 1 39.25 6 ARG B O 1
ATOM 1675 N N . ILE B 1 7 ? -31.391 -4.992 35.875 1 36.03 7 ILE B N 1
ATOM 1676 C CA . ILE B 1 7 ? -30.781 -4.793 34.562 1 36.03 7 ILE B CA 1
ATOM 1677 C C . ILE B 1 7 ? -30.875 -3.32 34.156 1 36.03 7 ILE B C 1
ATOM 1679 O O . ILE B 1 7 ? -31.984 -2.77 34.062 1 36.03 7 ILE B O 1
ATOM 1683 N N . ASP B 1 8 ? -30 -2.471 34.562 1 36.38 8 ASP B N 1
ATOM 1684 C CA . ASP B 1 8 ? -30 -1.063 34.188 1 36.38 8 ASP B CA 1
ATOM 1685 C C . ASP B 1 8 ? -30.109 -0.909 32.688 1 36.38 8 ASP B C 1
ATOM 1687 O O . ASP B 1 8 ? -29.25 -1.396 31.938 1 36.38 8 ASP B O 1
ATOM 1691 N N . MET B 1 9 ? -31.344 -0.996 32.031 1 35.88 9 MET B N 1
ATOM 1692 C CA . MET B 1 9 ? -31.672 -0.799 30.625 1 35.88 9 MET B CA 1
ATOM 1693 C C . MET B 1 9 ? -31.156 0.55 30.125 1 35.88 9 MET B C 1
ATOM 1695 O O . MET B 1 9 ? -31.812 1.578 30.344 1 35.88 9 MET B O 1
ATOM 1699 N N . SER B 1 10 ? -29.891 0.889 30.203 1 39.53 10 SER B N 1
ATOM 1700 C CA . SER B 1 10 ? -29.422 2.123 29.578 1 39.53 10 SER B CA 1
ATOM 1701 C C . SER B 1 10 ? -30.125 2.385 28.25 1 39.53 10 SER B C 1
ATOM 1703 O O . SER B 1 10 ? -30.359 1.456 27.484 1 39.53 10 SER B O 1
ATOM 1705 N N . PRO B 1 11 ? -30.891 3.467 28.062 1 39.03 11 PRO B N 1
ATOM 1706 C CA . PRO B 1 11 ? -31.734 3.773 26.906 1 39.03 11 PRO B CA 1
ATOM 1707 C C . PRO B 1 11 ? -31.031 3.553 25.578 1 39.03 11 PRO B C 1
ATOM 1709 O O . PRO B 1 11 ? -29.828 3.775 25.469 1 39.03 11 PRO B O 1
ATOM 1712 N N . VAL B 1 12 ? -31.469 2.668 24.75 1 42.09 12 VAL B N 1
ATOM 1713 C CA . VAL B 1 12 ? -31.125 2.471 23.344 1 42.09 12 VAL B CA 1
ATOM 1714 C C . VAL B 1 12 ? -31.047 3.822 22.641 1 42.09 12 VAL B C 1
ATOM 1716 O O . VAL B 1 12 ? -31.938 4.664 22.797 1 42.09 12 VAL B O 1
ATOM 1719 N N . GLU B 1 13 ? -29.875 4.402 22.391 1 46.88 13 GLU B N 1
ATOM 1720 C CA . GLU B 1 13 ? -29.75 5.633 21.609 1 46.88 13 GLU B CA 1
ATOM 1721 C C . GLU B 1 13 ? -30.828 5.723 20.531 1 46.88 13 GLU B C 1
ATOM 1723 O O . GLU B 1 13 ? -31.062 4.75 19.812 1 46.88 13 GLU B O 1
ATOM 1728 N N . PRO B 1 14 ? -31.828 6.527 20.516 1 44.62 14 PRO B N 1
ATOM 1729 C CA . PRO B 1 14 ? -32.969 6.641 19.594 1 44.62 14 PRO B CA 1
ATOM 1730 C C . PRO B 1 14 ? -32.531 6.555 18.125 1 44.62 14 PRO B C 1
ATOM 1732 O O . PRO B 1 14 ? -31.422 6.93 17.781 1 44.62 14 PRO B O 1
ATOM 1735 N N . THR B 1 15 ? -33.031 5.629 17.375 1 45.44 15 THR B N 1
ATOM 1736 C CA . THR B 1 15 ? -32.969 5.516 15.914 1 45.44 15 THR B CA 1
ATOM 1737 C C . THR B 1 15 ? -33.219 6.871 15.258 1 45.44 15 THR B C 1
ATOM 1739 O O . THR B 1 15 ? -34.25 7.492 15.461 1 45.44 15 THR B O 1
ATOM 1742 N N . ARG B 1 16 ? -32.25 7.676 15.078 1 54.62 16 ARG B N 1
ATOM 1743 C CA . ARG B 1 16 ? -32.375 8.984 14.453 1 54.62 16 ARG B CA 1
ATOM 1744 C C . ARG B 1 16 ? -33.375 8.953 13.289 1 54.62 16 ARG B C 1
ATOM 1746 O O . ARG B 1 16 ? -33.531 7.922 12.633 1 54.62 16 ARG B O 1
ATOM 1753 N N . PRO B 1 17 ? -34.188 9.906 13.125 1 54.81 17 PRO B N 1
ATOM 1754 C CA . PRO B 1 17 ? -35.188 9.945 12.047 1 54.81 17 PRO B CA 1
ATOM 1755 C C . PRO B 1 17 ? -34.562 9.75 10.664 1 54.81 17 PRO B C 1
ATOM 1757 O O . PRO B 1 17 ? -33.375 10.086 10.461 1 54.81 17 PRO B O 1
ATOM 1760 N N . PRO B 1 18 ? -35.219 9.023 9.789 1 51.69 18 PRO B N 1
ATOM 1761 C CA . PRO B 1 18 ? -34.75 8.672 8.445 1 51.69 18 PRO B CA 1
ATOM 1762 C C . PRO B 1 18 ? -34.094 9.852 7.723 1 51.69 18 PRO B C 1
ATOM 1764 O O . PRO B 1 18 ? -33.125 9.672 6.996 1 51.69 18 PRO B O 1
ATOM 1767 N N . GLU B 1 19 ? -34.656 10.977 7.82 1 51.53 19 GLU B N 1
ATOM 1768 C CA . GLU B 1 19 ? -34.125 12.156 7.156 1 51.53 19 GLU B CA 1
ATOM 1769 C C . GLU B 1 19 ? -32.75 12.5 7.699 1 51.53 19 GLU B C 1
ATOM 1771 O O . GLU B 1 19 ? -31.859 12.922 6.949 1 51.53 19 GLU B O 1
ATOM 1776 N N . GLU B 1 20 ? -32.656 12.375 8.945 1 54.97 20 GLU B N 1
ATOM 1777 C CA . GLU B 1 20 ? -31.391 12.68 9.594 1 54.97 20 GLU B CA 1
ATOM 1778 C C . GLU B 1 20 ? -30.312 11.703 9.156 1 54.97 20 GLU B C 1
ATOM 1780 O O . GLU B 1 20 ? -29.156 12.102 8.922 1 54.97 20 GLU B O 1
ATOM 1785 N N . ASN B 1 21 ? -30.797 10.539 8.977 1 64.56 21 ASN B N 1
ATOM 1786 C CA . ASN B 1 21 ? -29.891 9.508 8.484 1 64.56 21 ASN B CA 1
ATOM 1787 C C . ASN B 1 21 ? -29.453 9.781 7.051 1 64.56 21 ASN B C 1
ATOM 1789 O O . ASN B 1 21 ? -28.312 9.516 6.684 1 64.56 21 ASN B O 1
ATOM 1793 N N . GLY B 1 22 ? -30.422 10.492 6.406 1 73.31 22 GLY B N 1
ATOM 1794 C CA . GLY B 1 22 ? -30.109 10.828 5.027 1 73.31 22 GLY B CA 1
ATOM 1795 C C . GLY B 1 22 ? -29.031 11.898 4.906 1 73.31 22 GLY B C 1
ATOM 1796 O O . GLY B 1 22 ? -28.094 11.75 4.137 1 73.31 22 GLY B O 1
ATOM 1797 N N . ARG B 1 23 ? -29.156 12.898 5.723 1 78.62 23 ARG B N 1
ATOM 1798 C CA . ARG B 1 23 ? -28.203 14.008 5.68 1 78.62 23 ARG B CA 1
ATOM 1799 C C . ARG B 1 23 ? -26.828 13.57 6.188 1 78.62 23 ARG B C 1
ATOM 1801 O O . ARG B 1 23 ? -25.797 13.992 5.656 1 78.62 23 ARG B O 1
ATOM 1808 N N . ARG B 1 24 ? -26.906 12.781 7.156 1 85.56 24 ARG B N 1
ATOM 1809 C CA . ARG B 1 24 ? -25.656 12.242 7.703 1 85.56 24 ARG B CA 1
ATOM 1810 C C . ARG B 1 24 ? -24.891 11.461 6.645 1 85.56 24 ARG B C 1
ATOM 1812 O O . ARG B 1 24 ? -23.672 11.648 6.492 1 85.56 24 ARG B O 1
ATOM 1819 N N . MET B 1 25 ? -25.641 10.742 5.906 1 87.31 25 MET B N 1
ATOM 1820 C CA . MET B 1 25 ? -25 9.93 4.875 1 87.31 25 MET B CA 1
ATOM 1821 C C . MET B 1 25 ? -24.5 10.797 3.727 1 87.31 25 MET B C 1
ATOM 1823 O O . MET B 1 25 ? -23.453 10.523 3.148 1 87.31 25 MET B O 1
ATOM 1827 N N . GLU B 1 26 ? -25.172 11.719 3.484 1 86.75 26 GLU B N 1
ATOM 1828 C CA . GLU B 1 26 ? -24.734 12.672 2.465 1 86.75 26 GLU B CA 1
ATOM 1829 C C . GLU B 1 26 ? -23.422 13.328 2.854 1 86.75 26 GLU B C 1
ATOM 1831 O O . GLU B 1 26 ? -22.531 13.492 2.018 1 86.75 26 GLU B O 1
ATOM 1836 N N . LEU B 1 27 ? -23.375 13.633 4.074 1 87.88 27 LEU B N 1
ATOM 1837 C CA . LEU B 1 27 ? -22.156 14.25 4.586 1 87.88 27 LEU B CA 1
ATOM 1838 C C . LEU B 1 27 ? -20.984 13.273 4.516 1 87.88 27 LEU B C 1
ATOM 1840 O O . LEU B 1 27 ? -19.875 13.656 4.113 1 87.88 27 LEU B O 1
ATOM 1844 N N . VAL B 1 28 ? -21.25 12.141 4.844 1 90.94 28 VAL B N 1
ATOM 1845 C CA . VAL B 1 28 ? -20.203 11.117 4.844 1 90.94 28 VAL B CA 1
ATOM 1846 C C . VAL B 1 28 ? -19.703 10.891 3.422 1 90.94 28 VAL B C 1
ATOM 1848 O O . VAL B 1 28 ? -18.5 10.82 3.191 1 90.94 28 VAL B O 1
ATOM 1851 N N . ARG B 1 29 ? -20.547 10.906 2.49 1 89.44 29 ARG B N 1
ATOM 1852 C CA . ARG B 1 29 ? -20.156 10.695 1.097 1 89.44 29 ARG B CA 1
ATOM 1853 C C . ARG B 1 29 ? -19.375 11.891 0.562 1 89.44 29 ARG B C 1
ATOM 1855 O O . ARG B 1 29 ? -18.375 11.719 -0.145 1 89.44 29 ARG B O 1
ATOM 1862 N N . ALA B 1 30 ? -19.812 12.992 0.91 1 89.31 30 ALA B N 1
ATOM 1863 C CA . ALA B 1 30 ? -19.094 14.203 0.505 1 89.31 30 ALA B CA 1
ATOM 1864 C C . ALA B 1 30 ? -17.703 14.25 1.134 1 89.31 30 ALA B C 1
ATOM 1866 O O . ALA B 1 30 ? -16.734 14.641 0.48 1 89.31 30 ALA B O 1
ATOM 1867 N N . ALA B 1 31 ? -17.703 13.922 2.369 1 91.88 31 ALA B N 1
ATOM 1868 C CA . ALA B 1 31 ? -16.422 13.898 3.082 1 91.88 31 ALA B CA 1
ATOM 1869 C C . ALA B 1 31 ? -15.453 12.914 2.436 1 91.88 31 ALA B C 1
ATOM 1871 O O . ALA B 1 31 ? -14.258 13.195 2.311 1 91.88 31 ALA B O 1
ATOM 1872 N N . ALA B 1 32 ? -15.969 11.797 2.008 1 91.06 32 ALA B N 1
ATOM 1873 C CA . ALA B 1 32 ? -15.141 10.781 1.36 1 91.06 32 ALA B CA 1
ATOM 1874 C C . ALA B 1 32 ? -14.43 11.352 0.134 1 91.06 32 ALA B C 1
ATOM 1876 O O . ALA B 1 32 ? -13.227 11.156 -0.047 1 91.06 32 ALA B O 1
ATOM 1877 N N . ILE B 1 33 ? -15.148 12.094 -0.581 1 89.88 33 ILE B N 1
ATOM 1878 C CA . ILE B 1 33 ? -14.617 12.688 -1.802 1 89.88 33 ILE B CA 1
ATOM 1879 C C . ILE B 1 33 ? -13.562 13.734 -1.448 1 89.88 33 ILE B C 1
ATOM 1881 O O . ILE B 1 33 ? -12.469 13.742 -2.021 1 89.88 33 ILE B O 1
ATOM 1885 N N . LEU B 1 34 ? -13.859 14.531 -0.486 1 90.31 34 LEU B N 1
ATOM 1886 C CA . LEU B 1 34 ? -12.945 15.594 -0.082 1 90.31 34 LEU B CA 1
ATOM 1887 C C . LEU B 1 34 ? -11.672 15.008 0.521 1 90.31 34 LEU B C 1
ATOM 1889 O O . LEU B 1 34 ? -10.57 15.461 0.2 1 90.31 34 LEU B O 1
ATOM 1893 N N . PHE B 1 35 ? -11.867 14.062 1.406 1 89.62 35 PHE B N 1
ATOM 1894 C CA . PHE B 1 35 ? -10.711 13.43 2.029 1 89.62 35 PHE B CA 1
ATOM 1895 C C . PHE B 1 35 ? -9.828 12.766 0.979 1 89.62 35 PHE B C 1
ATOM 1897 O O . PHE B 1 35 ? -8.594 12.82 1.072 1 89.62 35 PHE B O 1
ATOM 1904 N N . ARG B 1 36 ? -10.352 12.148 0.006 1 86.31 36 ARG B N 1
ATOM 1905 C CA . ARG B 1 36 ? -9.594 11.5 -1.059 1 86.31 36 ARG B CA 1
ATOM 1906 C C . ARG B 1 36 ? -8.844 12.523 -1.9 1 86.31 36 ARG B C 1
ATOM 1908 O O . ARG B 1 36 ? -7.652 12.352 -2.176 1 86.31 36 ARG B O 1
ATOM 1915 N N . ASP B 1 37 ? -9.5 13.586 -2.26 1 84.12 37 ASP B N 1
ATOM 1916 C CA . ASP B 1 37 ? -8.961 14.547 -3.221 1 84.12 37 ASP B CA 1
ATOM 1917 C C . ASP B 1 37 ? -7.938 15.469 -2.564 1 84.12 37 ASP B C 1
ATOM 1919 O O . ASP B 1 37 ? -6.914 15.797 -3.164 1 84.12 37 ASP B O 1
ATOM 1923 N N . GLN B 1 38 ? -8.164 15.883 -1.31 1 82.94 38 GLN B N 1
ATOM 1924 C CA . GLN B 1 38 ? -7.355 16.906 -0.668 1 82.94 38 GLN B CA 1
ATOM 1925 C C . GLN B 1 38 ? -6.531 16.328 0.481 1 82.94 38 GLN B C 1
ATOM 1927 O O . GLN B 1 38 ? -5.582 16.969 0.951 1 82.94 38 GLN B O 1
ATOM 1932 N N . GLY B 1 39 ? -6.988 15.234 0.873 1 83.25 39 GLY B N 1
ATOM 1933 C CA . GLY B 1 39 ? -6.395 14.703 2.086 1 83.25 39 GLY B CA 1
ATOM 1934 C C . GLY B 1 39 ? -7.164 15.062 3.34 1 83.25 39 GLY B C 1
ATOM 1935 O O . GLY B 1 39 ? -7.785 16.125 3.41 1 83.25 39 GLY B O 1
ATOM 1936 N N . TYR B 1 40 ? -7.031 14.234 4.289 1 87.25 40 TYR B N 1
ATOM 1937 C CA . TYR B 1 40 ? -7.77 14.391 5.539 1 87.25 40 TYR B CA 1
ATOM 1938 C C . TYR B 1 40 ? -7.309 15.641 6.285 1 87.25 40 TYR B C 1
ATOM 1940 O O . TYR B 1 40 ? -8.125 16.484 6.664 1 87.25 40 TYR B O 1
ATOM 1948 N N . GLU B 1 41 ? -6.105 15.773 6.453 1 81.31 41 GLU B N 1
ATOM 1949 C CA . GLU B 1 41 ? -5.566 16.875 7.238 1 81.31 41 GLU B CA 1
ATOM 1950 C C . GLU B 1 41 ? -5.867 18.219 6.582 1 81.31 41 GLU B C 1
ATOM 1952 O O . GLU B 1 41 ? -6.203 19.188 7.266 1 81.31 41 GLU B O 1
ATOM 1957 N N . ARG B 1 42 ? -5.883 18.266 5.359 1 83.5 42 ARG B N 1
ATOM 1958 C CA . ARG B 1 42 ? -6.043 19.531 4.641 1 83.5 42 ARG B CA 1
ATOM 1959 C C . ARG B 1 42 ? -7.516 19.891 4.508 1 83.5 42 ARG B C 1
ATOM 1961 O O . ARG B 1 42 ? -7.848 21.031 4.168 1 83.5 42 ARG B O 1
ATOM 1968 N N . THR B 1 43 ? -8.344 18.938 4.695 1 90 43 THR B N 1
ATOM 1969 C CA . THR B 1 43 ? -9.773 19.219 4.609 1 90 43 THR B CA 1
ATOM 1970 C C . THR B 1 43 ? -10.281 19.859 5.898 1 90 43 THR B C 1
ATOM 1972 O O . THR B 1 43 ? -10.062 19.328 6.988 1 90 43 THR B O 1
ATOM 1975 N N . THR B 1 44 ? -10.93 20.953 5.785 1 87.88 44 THR B N 1
ATOM 1976 C CA . THR B 1 44 ? -11.438 21.656 6.957 1 87.88 44 THR B CA 1
ATOM 1977 C C . THR B 1 44 ? -12.93 21.375 7.152 1 87.88 44 THR B C 1
ATOM 1979 O O . THR B 1 44 ? -13.586 20.844 6.258 1 87.88 44 THR B O 1
ATOM 1982 N N . VAL B 1 45 ? -13.305 21.719 8.352 1 86.62 45 VAL B N 1
ATOM 1983 C CA . VAL B 1 45 ? -14.727 21.594 8.664 1 86.62 45 VAL B CA 1
ATOM 1984 C C . VAL B 1 45 ? -15.531 22.516 7.75 1 86.62 45 VAL B C 1
ATOM 1986 O O . VAL B 1 45 ? -16.641 22.156 7.32 1 86.62 45 VAL B O 1
ATOM 1989 N N . ARG B 1 46 ? -14.992 23.594 7.469 1 87.56 46 ARG B N 1
ATOM 1990 C CA . ARG B 1 46 ? -15.633 24.531 6.562 1 87.56 46 ARG B CA 1
ATOM 1991 C C . ARG B 1 46 ? -15.797 23.938 5.168 1 87.56 46 ARG B C 1
ATOM 1993 O O . ARG B 1 46 ? -16.844 24.094 4.539 1 87.56 46 ARG B O 1
ATOM 2000 N N . ASP B 1 47 ? -14.805 23.297 4.676 1 91.62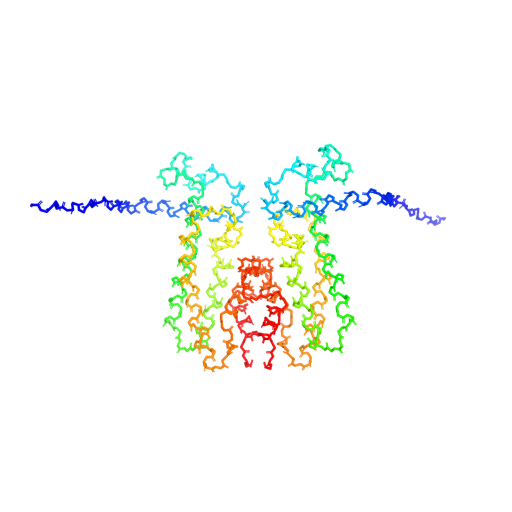 47 ASP B N 1
ATOM 2001 C CA . ASP B 1 47 ? -14.875 22.609 3.387 1 91.62 47 ASP B CA 1
ATOM 2002 C C . ASP B 1 47 ? -16.016 21.594 3.363 1 91.62 47 ASP B C 1
ATOM 2004 O O . ASP B 1 47 ? -16.75 21.5 2.383 1 91.62 47 ASP B O 1
ATOM 2008 N N . LEU B 1 48 ? -16.109 20.828 4.43 1 90.19 48 LEU B N 1
ATOM 2009 C CA . LEU B 1 48 ? -17.125 19.781 4.547 1 90.19 48 LEU B CA 1
ATOM 2010 C C . LEU B 1 48 ? -18.531 20.391 4.551 1 90.19 48 LEU B C 1
ATOM 2012 O O . LEU B 1 48 ? -19.422 19.875 3.873 1 90.19 48 LEU B O 1
ATOM 2016 N N . GLY B 1 49 ? -18.703 21.406 5.332 1 87.06 49 GLY B N 1
ATOM 2017 C CA . GLY B 1 49 ? -19.984 22.109 5.344 1 87.06 49 GLY B CA 1
ATOM 2018 C C . GLY B 1 49 ? -20.391 22.641 3.98 1 87.06 49 GLY B C 1
ATOM 2019 O O . GLY B 1 49 ? -21.531 22.453 3.547 1 87.06 49 GLY B O 1
ATOM 2020 N N . ASN B 1 50 ? -19.453 23.219 3.307 1 89.12 50 ASN B N 1
ATOM 2021 C CA . ASN B 1 50 ? -19.688 23.781 1.985 1 89.12 50 ASN B CA 1
ATOM 2022 C C . ASN B 1 50 ? -20.094 22.719 0.973 1 89.12 50 ASN B C 1
ATOM 2024 O O . ASN B 1 50 ? -20.938 22.969 0.11 1 89.12 50 ASN B O 1
ATOM 2028 N N . ALA B 1 51 ? -19.531 21.625 1.094 1 86.19 51 ALA B N 1
ATOM 2029 C CA . ALA B 1 51 ? -19.766 20.547 0.134 1 86.19 51 ALA B CA 1
ATOM 2030 C C . ALA B 1 51 ? -21.203 20.047 0.215 1 86.19 51 ALA B C 1
ATOM 2032 O O . ALA B 1 51 ? -21.766 19.562 -0.775 1 86.19 51 ALA B O 1
ATOM 2033 N N . VAL B 1 52 ? -21.797 20.125 1.396 1 84 52 VAL B N 1
ATOM 2034 C CA . VAL B 1 52 ? -23.141 19.594 1.555 1 84 52 VAL B CA 1
ATOM 2035 C C . VAL B 1 52 ? -24.125 20.75 1.775 1 84 52 VAL B C 1
ATOM 2037 O O . VAL B 1 52 ? -25.281 20.531 2.113 1 84 52 VAL B O 1
ATOM 2040 N N . GLY B 1 53 ? -23.672 21.953 1.593 1 83.5 53 GLY B N 1
ATOM 2041 C CA . GLY B 1 53 ? -24.547 23.125 1.738 1 83.5 53 GLY B CA 1
ATOM 2042 C C . GLY B 1 53 ? -24.984 23.359 3.168 1 83.5 53 GLY B C 1
ATOM 2043 O O . GLY B 1 53 ? -26.141 23.734 3.412 1 83.5 53 GLY B O 1
ATOM 2044 N N . MET B 1 54 ? -24.25 22.984 4.059 1 77.06 54 MET B N 1
ATOM 2045 C CA . MET B 1 54 ? -24.531 23.172 5.477 1 77.06 54 MET B CA 1
ATOM 2046 C C . MET B 1 54 ? -23.578 24.172 6.102 1 77.06 54 MET B C 1
ATOM 2048 O O . MET B 1 54 ? -22.422 24.281 5.668 1 77.06 54 MET B O 1
ATOM 2052 N N . GLN B 1 55 ? -24.188 24.922 7.035 1 75.19 55 GLN B N 1
ATOM 2053 C CA . GLN B 1 55 ? -23.297 25.719 7.859 1 75.19 55 GLN B CA 1
ATOM 2054 C C . GLN B 1 55 ? -22.422 24.844 8.742 1 75.19 55 GLN B C 1
ATOM 2056 O O . GLN B 1 55 ? -22.828 23.75 9.133 1 75.19 55 GLN B O 1
ATOM 2061 N N . SER B 1 56 ? -21.219 25.25 9.086 1 70.88 56 SER B N 1
ATOM 2062 C CA . SER B 1 56 ? -20.266 24.469 9.883 1 70.88 56 SER B CA 1
ATOM 2063 C C . SER B 1 56 ? -20.891 24.016 11.195 1 70.88 56 SER B C 1
ATOM 2065 O O . SER B 1 56 ? -20.656 22.891 11.641 1 70.88 56 SER B O 1
ATOM 2067 N N . GLY B 1 57 ? -21.688 24.812 11.75 1 69.94 57 GLY B N 1
ATOM 2068 C CA . GLY B 1 57 ? -22.328 24.484 13.008 1 69.94 57 GLY B CA 1
ATOM 2069 C C . GLY B 1 57 ? -23.312 23.344 12.898 1 69.94 57 GLY B C 1
ATOM 2070 O O . GLY B 1 57 ? -23.438 22.531 13.82 1 69.94 57 GLY B O 1
ATOM 2071 N N . SER B 1 58 ? -23.922 23.203 11.852 1 74.25 58 SER B N 1
ATOM 2072 C CA . SER B 1 58 ? -24.906 22.156 11.625 1 74.25 58 SER B CA 1
ATOM 2073 C C . SER B 1 58 ? -24.234 20.797 11.484 1 74.25 58 SER B C 1
ATOM 2075 O O . SER B 1 58 ? -24.828 19.766 11.805 1 74.25 58 SER B O 1
ATOM 2077 N N . LEU B 1 59 ? -23 20.797 11.008 1 76.31 59 LEU B N 1
ATOM 2078 C CA . LEU B 1 59 ? -22.234 19.578 10.852 1 76.31 59 LEU B CA 1
ATOM 2079 C C . LEU B 1 59 ? -22.016 18.891 12.203 1 76.31 59 LEU B C 1
ATOM 2081 O O . LEU B 1 59 ? -22.062 17.656 12.289 1 76.31 59 LEU B O 1
ATOM 2085 N N . PHE B 1 60 ? -22.016 19.766 13.141 1 71.94 60 PHE B N 1
ATOM 2086 C CA . PHE B 1 60 ? -21.672 19.266 14.469 1 71.94 60 PHE B CA 1
ATOM 2087 C C . PHE B 1 60 ? -22.891 18.688 15.172 1 71.94 60 PHE B C 1
ATOM 2089 O O . PHE B 1 60 ? -22.75 18.031 16.219 1 71.94 60 PHE B O 1
ATOM 2096 N N . TYR B 1 61 ? -24.016 18.891 14.578 1 76.38 61 TYR B N 1
ATOM 2097 C CA . TYR B 1 61 ? -25.172 18.156 15.07 1 76.38 61 TYR B CA 1
ATOM 2098 C C . TYR B 1 61 ? -25.062 16.672 14.758 1 76.38 61 TYR B C 1
ATOM 2100 O O . TYR B 1 61 ? -25.484 15.828 15.555 1 76.38 61 TYR B O 1
ATOM 2108 N N . HIS B 1 62 ? -24.297 16.438 13.75 1 82.06 62 HIS B N 1
ATOM 2109 C CA . HIS B 1 62 ? -24.219 15.055 13.297 1 82.06 62 HIS B CA 1
ATOM 2110 C C . HIS B 1 62 ? -22.922 14.398 13.758 1 82.06 62 HIS B C 1
ATOM 2112 O O . HIS B 1 62 ? -22.875 13.195 14.016 1 82.06 62 HIS B O 1
ATOM 2118 N N . PHE B 1 63 ? -21.906 15.188 13.805 1 88.56 63 PHE B N 1
ATOM 2119 C CA . PHE B 1 63 ? -20.609 14.672 14.211 1 88.56 63 PHE B CA 1
ATOM 2120 C C . PHE B 1 63 ? -19.922 15.641 15.164 1 88.56 63 PHE B C 1
ATOM 2122 O O . PHE B 1 63 ? -19.891 16.844 14.922 1 88.56 63 PHE B O 1
ATOM 2129 N N . ARG B 1 64 ? -19.359 15.148 16.156 1 86.12 64 ARG B N 1
ATOM 2130 C CA . ARG B 1 64 ? -18.75 15.984 17.188 1 86.12 64 ARG B CA 1
ATOM 2131 C C . ARG B 1 64 ? -17.359 16.453 16.75 1 86.12 64 ARG B C 1
ATOM 2133 O O . ARG B 1 64 ? -16.906 17.531 17.156 1 86.12 64 ARG B O 1
ATOM 2140 N N . THR B 1 65 ? -16.766 15.594 15.984 1 88.12 65 THR B N 1
ATOM 2141 C CA . THR B 1 65 ? -15.398 15.914 15.578 1 88.12 65 THR B CA 1
ATOM 2142 C C . THR B 1 65 ? -15.164 15.516 14.117 1 88.12 65 THR B C 1
ATOM 2144 O O . THR B 1 65 ? -15.914 14.711 13.562 1 88.12 65 THR B O 1
ATOM 2147 N N . LYS B 1 66 ? -14.18 16.031 13.539 1 90.5 66 LYS B N 1
ATOM 2148 C CA . LYS B 1 66 ? -13.773 15.656 12.188 1 90.5 66 LYS B CA 1
ATOM 2149 C C . LYS B 1 66 ? -13.359 14.188 12.133 1 90.5 66 LYS B C 1
ATOM 2151 O O . LYS B 1 66 ? -13.586 13.508 11.125 1 90.5 66 LYS B O 1
ATOM 2156 N N . GLU B 1 67 ? -12.797 13.719 13.156 1 92.12 67 GLU B N 1
ATOM 2157 C CA . GLU B 1 67 ? -12.391 12.32 13.203 1 92.12 67 GLU B CA 1
ATOM 2158 C C . GLU B 1 67 ? -13.602 11.391 13.117 1 92.12 67 GLU B C 1
ATOM 2160 O O . GLU B 1 67 ? -13.531 10.328 12.484 1 92.12 67 GLU B O 1
ATOM 2165 N N . GLU B 1 68 ? -14.602 11.75 13.742 1 92.88 68 GLU B N 1
ATOM 2166 C CA . GLU B 1 68 ? -15.805 10.938 13.672 1 92.88 68 GLU B CA 1
ATOM 2167 C C . GLU B 1 68 ? -16.312 10.805 12.234 1 92.88 68 GLU B C 1
ATOM 2169 O O . GLU B 1 68 ? -16.828 9.758 11.836 1 92.88 68 GLU B O 1
ATOM 2174 N N . ILE B 1 69 ? -16.141 11.859 11.516 1 92.12 69 ILE B N 1
ATOM 2175 C CA . ILE B 1 69 ? -16.516 11.828 10.102 1 92.12 69 ILE B CA 1
ATOM 2176 C C . ILE B 1 69 ? -15.586 10.883 9.344 1 92.12 69 ILE B C 1
ATOM 2178 O O . ILE B 1 69 ? -16.047 10.094 8.516 1 92.12 69 ILE B O 1
ATOM 2182 N N . LEU B 1 70 ? -14.336 10.977 9.68 1 93.38 70 LEU B N 1
ATOM 2183 C CA . LEU B 1 70 ? -13.352 10.094 9.07 1 93.38 70 LEU B CA 1
ATOM 2184 C C . LEU B 1 70 ? -13.703 8.625 9.32 1 93.38 70 LEU B C 1
ATOM 2186 O O . LEU B 1 70 ? -13.719 7.816 8.391 1 93.38 70 LEU B O 1
ATOM 2190 N N . VAL B 1 71 ? -13.992 8.328 10.523 1 94.06 71 VAL B N 1
ATOM 2191 C CA . VAL B 1 71 ? -14.328 6.961 10.914 1 94.06 71 VAL B CA 1
ATOM 2192 C C . VAL B 1 71 ? -15.586 6.512 10.172 1 94.06 71 VAL B C 1
ATOM 2194 O O . VAL B 1 71 ? -15.656 5.383 9.688 1 94.06 71 VAL B O 1
ATOM 2197 N N . ALA B 1 72 ? -16.5 7.355 10.078 1 93.12 72 ALA B N 1
ATOM 2198 C CA . ALA B 1 72 ? -17.734 7.043 9.367 1 93.12 72 ALA B CA 1
ATOM 2199 C C . ALA B 1 72 ? -17.469 6.785 7.887 1 93.12 72 ALA B C 1
ATOM 2201 O O . ALA B 1 72 ? -18.062 5.883 7.293 1 93.12 72 ALA B O 1
ATOM 2202 N N . VAL B 1 73 ? -16.641 7.543 7.266 1 93.06 73 VAL B N 1
ATOM 2203 C CA . VAL B 1 73 ? -16.266 7.371 5.867 1 93.06 73 VAL B CA 1
ATOM 2204 C C . VAL B 1 73 ? -15.617 6.004 5.672 1 93.06 73 VAL B C 1
ATOM 2206 O O . VAL B 1 73 ? -15.984 5.262 4.754 1 93.06 73 VAL B O 1
ATOM 2209 N N . MET B 1 74 ? -14.695 5.68 6.523 1 93.12 74 MET B N 1
ATOM 2210 C CA . MET B 1 74 ? -13.984 4.406 6.426 1 93.12 74 MET B CA 1
ATOM 2211 C C . MET B 1 74 ? -14.938 3.238 6.652 1 93.12 74 MET B C 1
ATOM 2213 O O . MET B 1 74 ? -14.898 2.25 5.918 1 93.12 74 MET B O 1
ATOM 2217 N N . ALA B 1 75 ? -15.773 3.402 7.625 1 93.06 75 ALA B N 1
ATOM 2218 C CA . ALA B 1 75 ? -16.766 2.361 7.902 1 93.06 75 ALA B CA 1
ATOM 2219 C C . ALA B 1 75 ? -17.688 2.146 6.707 1 93.06 75 ALA B C 1
ATOM 2221 O O . ALA B 1 75 ? -17.984 1.007 6.344 1 93.06 75 ALA B O 1
ATOM 2222 N N . LEU B 1 76 ? -18.125 3.191 6.129 1 90.94 76 LEU B N 1
ATOM 2223 C CA . LEU B 1 76 ? -18.969 3.115 4.938 1 90.94 76 LEU B CA 1
ATOM 2224 C C . LEU B 1 76 ? -18.25 2.365 3.818 1 90.94 76 LEU B C 1
ATOM 2226 O O . LEU B 1 76 ? -18.844 1.492 3.176 1 90.94 76 LEU B O 1
ATOM 2230 N N . GLY B 1 77 ? -17.047 2.695 3.572 1 91.25 77 GLY B N 1
ATOM 2231 C CA . GLY B 1 77 ? -16.281 2.045 2.523 1 91.25 77 GLY B CA 1
ATOM 2232 C C . GLY B 1 77 ? -16.141 0.548 2.73 1 91.25 77 GLY B C 1
ATOM 2233 O O . GLY B 1 77 ? -16.375 -0.236 1.807 1 91.25 77 GLY B O 1
ATOM 2234 N N . ILE B 1 78 ? -15.797 0.166 3.91 1 93.31 78 ILE B N 1
ATOM 2235 C CA . ILE B 1 78 ? -15.586 -1.244 4.215 1 93.31 78 ILE B CA 1
ATOM 2236 C C . ILE B 1 78 ? -16.906 -1.997 4.125 1 93.31 78 ILE B C 1
ATOM 2238 O O . ILE B 1 78 ? -16.984 -3.053 3.494 1 93.31 78 ILE B O 1
ATOM 2242 N N . THR B 1 79 ? -17.891 -1.416 4.73 1 93.38 79 THR B N 1
ATOM 2243 C CA . THR B 1 79 ? -19.188 -2.084 4.801 1 93.38 79 THR B CA 1
ATOM 2244 C C . THR B 1 79 ? -19.797 -2.236 3.41 1 93.38 79 THR B C 1
ATOM 2246 O O . THR B 1 79 ? -20.297 -3.307 3.059 1 93.38 79 THR B O 1
ATOM 2249 N N . SER B 1 80 ? -19.781 -1.198 2.652 1 92.69 80 SER B N 1
ATOM 2250 C CA . SER B 1 80 ? -20.312 -1.257 1.294 1 92.69 80 SER B CA 1
ATOM 2251 C C . SER B 1 80 ? -19.594 -2.307 0.46 1 92.69 80 SER B C 1
ATOM 2253 O O . SER B 1 80 ? -20.219 -3.078 -0.264 1 92.69 80 SER B O 1
ATOM 2255 N N . THR B 1 81 ? -18.328 -2.365 0.575 1 94.62 81 THR B N 1
ATOM 2256 C CA . THR B 1 81 ? -17.547 -3.338 -0.164 1 94.62 81 THR B CA 1
ATOM 2257 C C . THR B 1 81 ? -17.844 -4.758 0.311 1 94.62 81 THR B C 1
ATOM 2259 O O . THR B 1 81 ? -17.938 -5.68 -0.499 1 94.62 81 THR B O 1
ATOM 2262 N N . THR B 1 82 ? -17.969 -4.879 1.6 1 96.75 82 THR B N 1
ATOM 2263 C CA . THR B 1 82 ? -18.297 -6.18 2.176 1 96.75 82 THR B CA 1
ATOM 2264 C C . THR B 1 82 ? -19.625 -6.699 1.636 1 96.75 82 THR B C 1
ATOM 2266 O O . THR B 1 82 ? -19.734 -7.867 1.251 1 96.75 82 THR B O 1
ATOM 2269 N N . GLU B 1 83 ? -20.578 -5.836 1.618 1 96.69 83 GLU B N 1
ATOM 2270 C CA . GLU B 1 83 ? -21.891 -6.211 1.124 1 96.69 83 GLU B CA 1
ATOM 2271 C C . GLU B 1 83 ? -21.844 -6.59 -0.353 1 96.69 83 GLU B C 1
ATOM 2273 O O . GLU B 1 83 ? -22.453 -7.574 -0.769 1 96.69 83 GLU B O 1
ATOM 2278 N N . GLN B 1 84 ? -21.156 -5.832 -1.092 1 96.12 84 GLN B N 1
ATOM 2279 C CA . GLN B 1 84 ?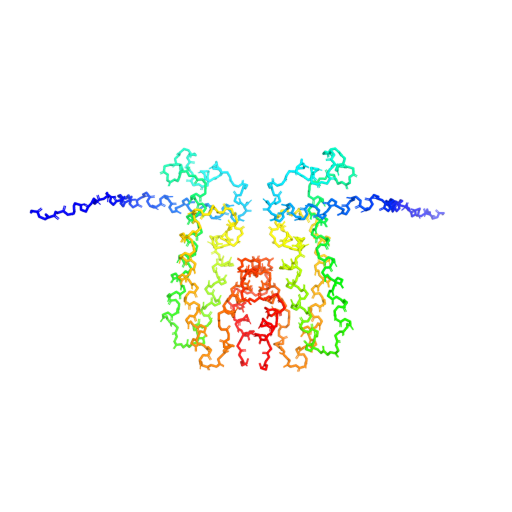 -21 -6.117 -2.514 1 96.12 84 GLN B CA 1
ATOM 2280 C C . GLN B 1 84 ? -20.312 -7.461 -2.734 1 96.12 84 GLN B C 1
ATOM 2282 O O . GLN B 1 84 ? -20.719 -8.242 -3.594 1 96.12 84 GLN B O 1
ATOM 2287 N N . LEU B 1 85 ? -19.312 -7.707 -1.968 1 97.81 85 LEU B N 1
ATOM 2288 C CA . LEU B 1 85 ? -18.594 -8.961 -2.115 1 97.81 85 LEU B CA 1
ATOM 2289 C C . LEU B 1 85 ? -19.453 -10.148 -1.711 1 97.81 85 LEU B C 1
ATOM 2291 O O . LEU B 1 85 ? -19.5 -11.164 -2.41 1 97.81 85 LEU B O 1
ATOM 2295 N N . ALA B 1 86 ? -20.109 -10 -0.604 1 98.12 86 ALA B N 1
ATOM 2296 C CA . ALA B 1 86 ? -20.984 -11.07 -0.155 1 98.12 86 ALA B CA 1
ATOM 2297 C C . ALA B 1 86 ? -22.016 -11.422 -1.23 1 98.12 86 ALA B C 1
ATOM 2299 O O . ALA B 1 86 ? -22.234 -12.602 -1.517 1 98.12 86 ALA B O 1
ATOM 2300 N N . ALA B 1 87 ? -22.578 -10.43 -1.822 1 98.12 87 ALA B N 1
ATOM 2301 C CA . ALA B 1 87 ? -23.562 -10.641 -2.879 1 98.12 87 ALA B CA 1
ATOM 2302 C C . ALA B 1 87 ? -22.922 -11.336 -4.086 1 98.12 87 ALA B C 1
ATOM 2304 O O . ALA B 1 87 ? -23.516 -12.242 -4.668 1 98.12 87 ALA B O 1
ATOM 2305 N N . ALA B 1 88 ? -21.781 -10.898 -4.473 1 98.12 88 ALA B N 1
ATOM 2306 C CA . ALA B 1 88 ? -21.078 -11.477 -5.613 1 98.12 88 ALA B CA 1
ATOM 2307 C C . ALA B 1 88 ? -20.719 -12.938 -5.355 1 98.12 88 ALA B C 1
ATOM 2309 O O . ALA B 1 88 ? -20.781 -13.773 -6.262 1 98.12 88 ALA B O 1
ATOM 2310 N N . LEU B 1 89 ? -20.312 -13.234 -4.141 1 98.25 89 LEU B N 1
ATOM 2311 C CA . LEU B 1 89 ? -19.953 -14.602 -3.775 1 98.25 89 LEU B CA 1
ATOM 2312 C C . LEU B 1 89 ? -21.188 -15.508 -3.799 1 98.25 89 LEU B C 1
ATOM 2314 O O . LEU B 1 89 ? -21.109 -16.656 -4.238 1 98.25 89 LEU B O 1
ATOM 2318 N N . ASP B 1 90 ? -22.297 -14.992 -3.334 1 97.62 90 ASP B N 1
ATOM 2319 C CA . ASP B 1 90 ? -23.547 -15.75 -3.328 1 97.62 90 ASP B CA 1
ATOM 2320 C C . ASP B 1 90 ? -23.969 -16.094 -4.75 1 97.62 90 ASP B C 1
ATOM 2322 O O . ASP B 1 90 ? -24.562 -17.156 -4.977 1 97.62 90 ASP B O 1
ATOM 2326 N N . ALA B 1 91 ? -23.672 -15.273 -5.645 1 97.56 91 ALA B N 1
ATOM 2327 C CA . ALA B 1 91 ? -24.109 -15.438 -7.027 1 97.56 91 ALA B CA 1
ATOM 2328 C C . ALA B 1 91 ? -23.109 -16.281 -7.82 1 97.56 91 ALA B C 1
ATOM 2330 O O . ALA B 1 91 ? -23.406 -16.719 -8.938 1 97.56 91 ALA B O 1
ATOM 2331 N N . ALA B 1 92 ? -21.938 -16.5 -7.297 1 97.69 92 ALA B N 1
ATOM 2332 C CA . ALA B 1 92 ? -20.875 -17.172 -8.023 1 97.69 92 ALA B CA 1
ATOM 2333 C C . ALA B 1 92 ? -21.141 -18.672 -8.125 1 97.69 92 ALA B C 1
ATOM 2335 O O . ALA B 1 92 ? -21.359 -19.344 -7.109 1 97.69 92 ALA B O 1
ATOM 2336 N N . PRO B 1 93 ? -21.062 -19.219 -9.281 1 96.31 93 PRO B N 1
ATOM 2337 C CA . PRO B 1 93 ? -21.438 -20.625 -9.477 1 96.31 93 PRO B CA 1
ATOM 2338 C C . PRO B 1 93 ? -20.344 -21.594 -9.039 1 96.31 93 PRO B C 1
ATOM 2340 O O . PRO B 1 93 ? -20.625 -22.766 -8.758 1 96.31 93 PRO B O 1
ATOM 2343 N N . ASP B 1 94 ? -19.078 -21.203 -9.125 1 97.06 94 ASP B N 1
ATOM 2344 C CA . ASP B 1 94 ? -18 -22.094 -8.734 1 97.06 94 ASP B CA 1
ATOM 2345 C C . ASP B 1 94 ? -16.844 -21.328 -8.086 1 97.06 94 ASP B C 1
ATOM 2347 O O . ASP B 1 94 ? -16.922 -20.094 -7.941 1 97.06 94 ASP B O 1
ATOM 2351 N N . ILE B 1 95 ? -15.852 -22.078 -7.691 1 97.38 95 ILE B N 1
ATOM 2352 C CA . ILE B 1 95 ? -14.781 -21.516 -6.871 1 97.38 95 ILE B CA 1
ATOM 2353 C C . ILE B 1 95 ? -13.953 -20.547 -7.703 1 97.38 95 ILE B C 1
ATOM 2355 O O . ILE B 1 95 ? -13.477 -19.531 -7.188 1 97.38 95 ILE B O 1
ATOM 2359 N N . ARG B 1 96 ? -13.773 -20.734 -9.008 1 96.5 96 ARG B N 1
ATOM 2360 C CA . ARG B 1 96 ? -13.047 -19.812 -9.867 1 96.5 96 ARG B CA 1
ATOM 2361 C C . ARG B 1 96 ? -13.773 -18.484 -9.984 1 96.5 96 ARG B C 1
ATOM 2363 O O . ARG B 1 96 ? -13.148 -17.422 -9.969 1 96.5 96 ARG B O 1
ATOM 2370 N N . ASP B 1 97 ? -15.062 -18.594 -10.07 1 97.44 97 ASP B N 1
ATOM 2371 C CA . ASP B 1 97 ? -15.875 -17.375 -10.109 1 97.44 97 ASP B CA 1
ATOM 2372 C C . ASP B 1 97 ? -15.82 -16.625 -8.773 1 97.44 97 ASP B C 1
ATOM 2374 O O . ASP B 1 97 ? -15.859 -15.398 -8.742 1 97.44 97 ASP B O 1
ATOM 2378 N N . LYS B 1 98 ? -15.766 -17.375 -7.734 1 98.25 98 LYS B N 1
ATOM 2379 C CA . LYS B 1 98 ? -15.609 -16.734 -6.426 1 98.25 98 LYS B CA 1
ATOM 2380 C C . LYS B 1 98 ? -14.281 -15.992 -6.328 1 98.25 98 LYS B C 1
ATOM 2382 O O . LYS B 1 98 ? -14.234 -14.867 -5.828 1 98.25 98 LYS B O 1
ATOM 2387 N N . LEU B 1 99 ? -13.242 -16.656 -6.816 1 98.06 99 LEU B N 1
ATOM 2388 C CA . LEU B 1 99 ? -11.938 -16 -6.836 1 98.06 99 LEU B CA 1
ATOM 2389 C C . LEU B 1 99 ? -11.977 -14.727 -7.672 1 98.06 99 LEU B C 1
ATOM 2391 O O . LEU B 1 99 ? -11.469 -13.688 -7.246 1 98.06 99 LEU B O 1
ATOM 2395 N N . ALA B 1 100 ? -12.602 -14.805 -8.797 1 97.94 100 ALA B N 1
ATOM 2396 C CA . ALA B 1 100 ? -12.727 -13.641 -9.672 1 97.94 100 ALA B CA 1
ATOM 2397 C C . ALA B 1 100 ? -13.484 -12.508 -8.977 1 97.94 100 ALA B C 1
ATOM 2399 O O . ALA B 1 100 ? -13.133 -11.336 -9.109 1 97.94 100 ALA B O 1
ATOM 2400 N N . ALA B 1 101 ? -14.469 -12.859 -8.242 1 98.12 101 ALA B N 1
ATOM 2401 C CA . ALA B 1 101 ? -15.273 -11.883 -7.516 1 98.12 101 ALA B CA 1
ATOM 2402 C C . ALA B 1 101 ? -14.438 -11.148 -6.473 1 98.12 101 ALA B C 1
ATOM 2404 O O . ALA B 1 101 ? -14.609 -9.945 -6.266 1 98.12 101 ALA B O 1
ATOM 2405 N N . LEU B 1 102 ? -13.539 -11.859 -5.77 1 98.44 102 LEU B N 1
ATOM 2406 C CA . LEU B 1 102 ? -12.648 -11.211 -4.809 1 98.44 102 LEU B CA 1
ATOM 2407 C C . LEU B 1 102 ? -11.906 -10.047 -5.453 1 98.44 102 LEU B C 1
ATOM 2409 O O . LEU B 1 102 ? -11.938 -8.922 -4.945 1 98.44 102 LEU B O 1
ATOM 2413 N N . PHE B 1 103 ? -11.305 -10.297 -6.59 1 97.94 103 PHE B N 1
ATOM 2414 C CA . PHE B 1 103 ? -10.477 -9.305 -7.266 1 97.94 103 PHE B CA 1
ATOM 2415 C C . PHE B 1 103 ? -11.336 -8.188 -7.852 1 97.94 103 PHE B C 1
ATOM 2417 O O . PHE B 1 103 ? -11.031 -7.008 -7.672 1 97.94 103 PHE B O 1
ATOM 2424 N N . ARG B 1 104 ? -12.383 -8.531 -8.484 1 97.06 104 ARG B N 1
ATOM 2425 C CA . ARG B 1 104 ? -13.227 -7.566 -9.18 1 97.06 104 ARG B CA 1
ATOM 2426 C C . ARG B 1 104 ? -13.867 -6.586 -8.203 1 97.06 104 ARG B C 1
ATOM 2428 O O . ARG B 1 104 ? -13.797 -5.371 -8.391 1 97.06 104 ARG B O 1
ATOM 2435 N N . VAL B 1 105 ? -14.438 -7.105 -7.184 1 96.38 105 VAL B N 1
ATOM 2436 C CA . VAL B 1 105 ? -15.133 -6.258 -6.223 1 96.38 105 VAL B CA 1
ATOM 2437 C C . VAL B 1 105 ? -14.141 -5.344 -5.516 1 96.38 105 VAL B C 1
ATOM 2439 O O . VAL B 1 105 ? -14.375 -4.145 -5.379 1 96.38 105 VAL B O 1
ATOM 2442 N N . HIS B 1 106 ? -13.055 -5.934 -5.074 1 96.25 106 HIS B N 1
ATOM 2443 C CA . HIS B 1 106 ? -12.062 -5.145 -4.352 1 96.25 106 HIS B CA 1
ATOM 2444 C C . HIS B 1 106 ? -11.492 -4.039 -5.234 1 96.25 106 HIS B C 1
ATOM 2446 O O . HIS B 1 106 ? -11.438 -2.879 -4.824 1 96.25 106 HIS B O 1
ATOM 2452 N N . LEU B 1 107 ? -11.133 -4.332 -6.484 1 95.31 107 LEU B N 1
ATOM 2453 C CA . LEU B 1 107 ? -10.555 -3.348 -7.387 1 95.31 107 LEU B CA 1
ATOM 2454 C C . LEU B 1 107 ? -11.578 -2.283 -7.762 1 95.31 107 LEU B C 1
ATOM 2456 O O . LEU B 1 107 ? -11.242 -1.099 -7.855 1 95.31 107 LEU B O 1
ATOM 2460 N N . ASN B 1 108 ? -12.75 -2.678 -7.938 1 92.88 108 ASN B N 1
ATOM 2461 C CA . ASN B 1 108 ? -13.773 -1.698 -8.266 1 92.88 108 ASN B CA 1
ATOM 2462 C C . ASN B 1 108 ? -14.031 -0.736 -7.109 1 92.88 108 ASN B C 1
ATOM 2464 O O . ASN B 1 108 ? -14.336 0.438 -7.328 1 92.88 108 ASN B O 1
ATOM 2468 N N . SER B 1 109 ? -13.898 -1.272 -5.938 1 91.75 109 SER B N 1
ATOM 2469 C CA . SER B 1 109 ? -14.086 -0.42 -4.77 1 91.75 109 SER B CA 1
ATOM 2470 C C . SER B 1 109 ? -12.977 0.621 -4.656 1 91.75 109 SER B C 1
ATOM 2472 O O . SER B 1 109 ? -13.172 1.681 -4.059 1 91.75 109 SER B O 1
ATOM 2474 N N . LEU B 1 110 ? -11.844 0.335 -5.191 1 90.62 110 LEU B N 1
ATOM 2475 C CA . LEU B 1 110 ? -10.695 1.229 -5.109 1 90.62 110 LEU B CA 1
ATOM 2476 C C . LEU B 1 110 ? -10.641 2.154 -6.32 1 90.62 110 LEU B C 1
ATOM 2478 O O . LEU B 1 110 ? -10.367 3.348 -6.184 1 90.62 110 LEU B O 1
ATOM 2482 N N . LEU B 1 111 ? -10.922 1.546 -7.512 1 89.38 111 LEU B N 1
ATOM 2483 C CA . LEU B 1 111 ? -10.586 2.211 -8.766 1 89.38 111 LEU B CA 1
ATOM 2484 C C . LEU B 1 111 ? -11.844 2.641 -9.508 1 89.38 111 LEU B C 1
ATOM 2486 O O . LEU B 1 111 ? -11.773 3.398 -10.477 1 89.38 111 LEU B O 1
ATOM 2490 N N . GLY B 1 112 ? -12.922 1.993 -9.094 1 83.38 112 GLY B N 1
ATOM 2491 C CA . GLY B 1 112 ? -14.172 2.299 -9.781 1 83.38 112 GLY B CA 1
ATOM 2492 C C . GLY B 1 112 ? -14.609 3.738 -9.602 1 83.38 112 GLY B C 1
ATOM 2493 O O . GLY B 1 112 ? -14.039 4.477 -8.805 1 83.38 112 GLY B O 1
ATOM 2494 N N . ASP B 1 113 ? -15.672 3.969 -10.336 1 73.56 113 ASP B N 1
ATOM 2495 C CA . ASP B 1 113 ? -16.219 5.324 -10.312 1 73.56 113 ASP B CA 1
ATOM 2496 C C . ASP B 1 113 ? -16.906 5.613 -8.977 1 73.56 113 ASP B C 1
ATOM 2498 O O . ASP B 1 113 ? -17.578 4.746 -8.422 1 73.56 113 ASP B O 1
ATOM 2502 N N . ASN B 1 114 ? -16.625 6.727 -8.398 1 62.66 114 ASN B N 1
ATOM 2503 C CA . ASN B 1 114 ? -17.359 7.246 -7.242 1 62.66 114 ASN B CA 1
ATOM 2504 C C . ASN B 1 114 ? -16.938 6.547 -5.953 1 62.66 114 ASN B C 1
ATOM 2506 O O . ASN B 1 114 ? -17.688 6.523 -4.98 1 62.66 114 ASN B O 1
ATOM 2510 N N . GLN B 1 115 ? -15.898 5.805 -6.129 1 71.06 115 GLN B N 1
ATOM 2511 C CA . GLN B 1 115 ? -15.43 5.18 -4.895 1 71.06 115 GLN B CA 1
ATOM 2512 C C . GLN B 1 115 ? -14.297 5.992 -4.266 1 71.06 115 GLN B C 1
ATOM 2514 O O . GLN B 1 115 ? -13.359 6.395 -4.949 1 71.06 115 GLN B O 1
ATOM 2519 N N . ALA B 1 116 ? -14.594 6.488 -3.061 1 75.62 116 ALA B N 1
ATOM 2520 C CA . ALA B 1 116 ? -13.578 7.293 -2.393 1 75.62 116 ALA B CA 1
ATOM 2521 C C . ALA B 1 116 ? -13.297 6.77 -0.987 1 75.62 116 ALA B C 1
ATOM 2523 O O . ALA B 1 116 ? -12.172 6.871 -0.49 1 75.62 116 ALA B O 1
ATOM 2524 N N . ALA B 1 117 ? -14.258 6.055 -0.564 1 83 117 ALA B N 1
ATOM 2525 C CA . ALA B 1 117 ? -14.234 5.789 0.872 1 83 117 ALA B CA 1
ATOM 2526 C C . ALA B 1 117 ? -13.148 4.773 1.226 1 83 117 ALA B C 1
ATOM 2528 O O . ALA B 1 117 ? -12.422 4.953 2.201 1 83 117 ALA B O 1
ATOM 2529 N N . LEU B 1 118 ? -12.953 3.764 0.384 1 79.25 118 LEU B N 1
ATOM 2530 C CA . LEU B 1 118 ? -11.969 2.73 0.687 1 79.25 118 LEU B CA 1
ATOM 2531 C C . LEU B 1 118 ? -10.555 3.258 0.492 1 79.25 118 LEU B C 1
ATOM 2533 O O . LEU B 1 118 ? -9.641 2.893 1.238 1 79.25 118 LEU B O 1
ATOM 2537 N N . GLU B 1 119 ? -10.414 4.07 -0.439 1 82.25 119 GLU B N 1
ATOM 2538 C CA . GLU B 1 119 ? -9.109 4.68 -0.666 1 82.25 119 GLU B CA 1
ATOM 2539 C C . GLU B 1 119 ? -8.68 5.523 0.528 1 82.25 119 GLU B C 1
ATOM 2541 O O . GLU B 1 119 ? -7.512 5.508 0.921 1 82.25 119 GLU B O 1
ATOM 2546 N N . VAL B 1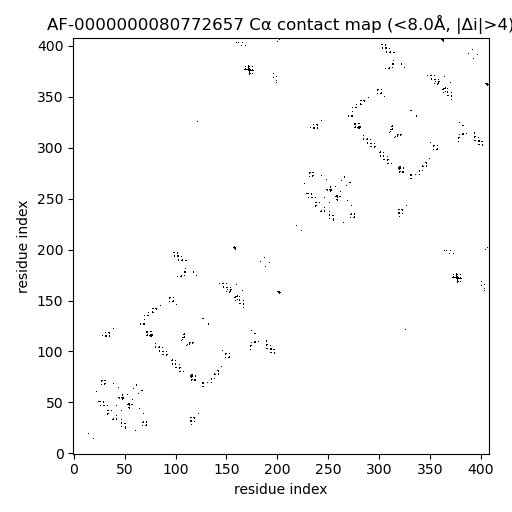 120 ? -9.633 6.238 1.07 1 83.56 120 VAL B N 1
ATOM 2547 C CA . VAL B 1 120 ? -9.367 7.047 2.256 1 83.56 120 VAL B CA 1
ATOM 2548 C C . VAL B 1 120 ? -8.883 6.152 3.393 1 83.56 120 VAL B C 1
ATOM 2550 O O . VAL B 1 120 ? -7.953 6.512 4.117 1 83.56 120 VAL B O 1
ATOM 2553 N N . MET B 1 121 ? -9.461 5.031 3.537 1 79.94 121 MET B N 1
ATOM 2554 C CA . MET B 1 121 ? -9.086 4.098 4.594 1 79.94 121 MET B CA 1
ATOM 2555 C C . MET B 1 121 ? -7.621 3.689 4.465 1 79.94 121 MET B C 1
ATOM 2557 O O . MET B 1 121 ? -6.895 3.633 5.457 1 79.94 121 MET B O 1
ATOM 2561 N N . LEU B 1 122 ? -7.176 3.498 3.264 1 76.94 122 LEU B N 1
ATOM 2562 C CA . LEU B 1 122 ? -5.82 3.018 3.004 1 76.94 122 LEU B CA 1
ATOM 2563 C C . LEU B 1 122 ? -4.785 4.055 3.424 1 76.94 122 LEU B C 1
ATOM 2565 O O . LEU B 1 122 ? -3.783 3.719 4.055 1 76.94 122 LEU B O 1
ATOM 2569 N N . TYR B 1 123 ? -5.09 5.324 3.287 1 76.31 123 TYR B N 1
ATOM 2570 C CA . TYR B 1 123 ? -4.082 6.363 3.473 1 76.31 123 TYR B CA 1
ATOM 2571 C C . TYR B 1 123 ? -4.211 7.008 4.848 1 76.31 123 TYR B C 1
ATOM 2573 O O . TYR B 1 123 ? -3.242 7.562 5.371 1 76.31 123 TYR B O 1
ATOM 2581 N N . GLU B 1 124 ? -5.371 6.875 5.434 1 80.44 124 GLU B N 1
ATOM 2582 C CA . GLU B 1 124 ? -5.602 7.711 6.609 1 80.44 124 GLU B CA 1
ATOM 2583 C C . GLU B 1 124 ? -5.715 6.863 7.871 1 80.44 124 GLU B C 1
ATOM 2585 O O . GLU B 1 124 ? -6.145 7.352 8.922 1 80.44 124 GLU B O 1
ATOM 2590 N N . TRP B 1 125 ? -5.336 5.637 7.777 1 80.88 125 TRP B N 1
ATOM 2591 C CA . TRP B 1 125 ? -5.387 4.77 8.945 1 80.88 125 TRP B CA 1
ATOM 2592 C C . TRP B 1 125 ? -4.562 5.348 10.094 1 80.88 125 TRP B C 1
ATOM 2594 O O . TRP B 1 125 ? -4.965 5.27 11.258 1 80.88 125 TRP B O 1
ATOM 2604 N N . ARG B 1 126 ? -3.502 5.945 9.805 1 76.06 126 ARG B N 1
ATOM 2605 C CA . ARG B 1 126 ? -2.611 6.512 10.812 1 76.06 126 ARG B CA 1
ATOM 2606 C C . ARG B 1 126 ? -3.25 7.719 11.492 1 76.06 126 ARG B C 1
ATOM 2608 O O . ARG B 1 126 ? -2.832 8.117 12.586 1 76.06 126 ARG B O 1
ATOM 2615 N N . SER B 1 127 ? -4.207 8.297 10.852 1 82.44 127 SER B N 1
ATOM 2616 C CA . SER B 1 127 ? -4.863 9.484 11.383 1 82.44 127 SER B CA 1
ATOM 2617 C C . SER B 1 127 ? -5.969 9.117 12.367 1 82.44 127 SER B C 1
ATOM 2619 O O . SER B 1 127 ? -6.52 9.984 13.047 1 82.44 127 SER B O 1
ATOM 2621 N N . VAL B 1 128 ? -6.324 7.906 12.406 1 88.19 128 VAL B N 1
ATOM 2622 C CA . VAL B 1 128 ? -7.391 7.441 13.289 1 88.19 128 VAL B CA 1
ATOM 2623 C C . VAL B 1 128 ? -6.828 7.16 14.68 1 88.19 128 VAL B C 1
ATOM 2625 O O . VAL B 1 128 ? -5.785 6.516 14.812 1 88.19 128 VAL B O 1
ATOM 2628 N N . SER B 1 129 ? -7.539 7.676 15.625 1 89.25 129 SER B N 1
ATOM 2629 C CA . SER B 1 129 ? -7.109 7.473 17 1 89.25 129 SER B CA 1
ATOM 2630 C C . SER B 1 129 ? -7.184 6 17.391 1 89.25 129 SER B C 1
ATOM 2632 O O . SER B 1 129 ? -7.984 5.246 16.844 1 89.25 129 SER B O 1
ATOM 2634 N N . GLU B 1 130 ? -6.418 5.637 18.375 1 90 130 GLU B N 1
ATOM 2635 C CA . GLU B 1 130 ? -6.375 4.258 18.844 1 90 130 GLU B CA 1
ATOM 2636 C C . GLU B 1 130 ? -7.73 3.82 19.406 1 90 130 GLU B C 1
ATOM 2638 O O . GLU B 1 130 ? -8.094 2.646 19.297 1 90 130 GLU B O 1
ATOM 2643 N N . SER B 1 131 ? -8.445 4.777 19.891 1 92.06 131 SER B N 1
ATOM 2644 C CA . SER B 1 131 ? -9.742 4.465 20.5 1 92.06 131 SER B CA 1
ATOM 2645 C C . SER B 1 131 ? -10.789 4.172 19.438 1 92.06 131 SER B C 1
ATOM 2647 O O . SER B 1 131 ? -11.766 3.467 19.688 1 92.06 131 SER B O 1
ATOM 2649 N N . ALA B 1 132 ? -10.641 4.707 18.281 1 91.5 132 ALA B N 1
ATOM 2650 C CA . ALA B 1 132 ? -11.625 4.543 17.203 1 91.5 132 ALA B CA 1
ATOM 2651 C C . ALA B 1 132 ? -11.281 3.354 16.312 1 91.5 132 ALA B C 1
ATOM 2653 O O . ALA B 1 132 ? -12.133 2.861 15.57 1 91.5 132 ALA B O 1
ATOM 2654 N N . LYS B 1 133 ? -10.086 2.807 16.406 1 91.62 133 LYS B N 1
ATOM 2655 C CA . LYS B 1 133 ? -9.562 1.795 15.5 1 91.62 133 LYS B CA 1
ATOM 2656 C C . LYS B 1 133 ? -10.258 0.455 15.703 1 91.62 133 LYS B C 1
ATOM 2658 O O . LYS B 1 133 ? -10.586 -0.234 14.727 1 91.62 133 LYS B O 1
ATOM 2663 N N . PRO B 1 134 ? -10.648 0.08 16.922 1 92.81 134 PRO B N 1
ATOM 2664 C CA . PRO B 1 134 ? -11.227 -1.255 17.109 1 92.81 134 PRO B CA 1
ATOM 2665 C C . PRO B 1 134 ? -12.5 -1.464 16.312 1 92.81 134 PRO B C 1
ATOM 2667 O O . PRO B 1 134 ? -12.711 -2.539 15.734 1 92.81 134 PRO B O 1
ATOM 2670 N N . GLY B 1 135 ? -13.375 -0.485 16.266 1 93.25 135 GLY B N 1
ATOM 2671 C CA . GLY B 1 135 ? -14.578 -0.602 15.461 1 93.25 135 GLY B CA 1
ATOM 2672 C C . GLY B 1 135 ? -14.289 -0.833 13.992 1 93.25 135 GLY B C 1
ATOM 2673 O O . GLY B 1 135 ? -14.961 -1.638 13.344 1 93.25 135 GLY B O 1
ATOM 2674 N N . LEU B 1 136 ? -13.32 -0.211 13.477 1 93.31 136 LEU B N 1
ATOM 2675 C CA . LEU B 1 136 ? -12.938 -0.35 12.078 1 93.31 136 LEU B CA 1
ATOM 2676 C C . LEU B 1 136 ? -12.273 -1.701 11.828 1 93.31 136 LEU B C 1
ATOM 2678 O O . LEU B 1 136 ? -12.461 -2.301 10.766 1 93.31 136 LEU B O 1
ATOM 2682 N N . VAL B 1 137 ? -11.578 -2.141 12.836 1 94 137 VAL B N 1
ATOM 2683 C CA . VAL B 1 137 ? -10.898 -3.43 12.742 1 94 137 VAL B CA 1
ATOM 2684 C C . VAL B 1 137 ? -11.938 -4.547 12.633 1 94 137 VAL B C 1
ATOM 2686 O O . VAL B 1 137 ? -11.766 -5.484 11.844 1 94 137 VAL B O 1
ATOM 2689 N N . VAL B 1 138 ? -12.961 -4.449 13.367 1 95.69 138 VAL B N 1
ATOM 2690 C CA . VAL B 1 138 ? -14.031 -5.441 13.32 1 95.69 138 VAL B CA 1
ATOM 2691 C C . VAL B 1 138 ? -14.625 -5.5 11.914 1 95.69 138 VAL B C 1
ATOM 2693 O O . VAL B 1 138 ? -14.852 -6.586 11.375 1 95.69 138 VAL B O 1
ATOM 2696 N N . LEU B 1 139 ? -14.867 -4.375 11.359 1 94.88 139 LEU B N 1
ATOM 2697 C CA . LEU B 1 139 ? -15.406 -4.309 10 1 94.88 139 LEU B CA 1
ATOM 2698 C C . LEU B 1 139 ? -14.422 -4.891 8.992 1 94.88 139 LEU B C 1
ATOM 2700 O O . LEU B 1 139 ? -14.812 -5.668 8.117 1 94.88 139 LEU B O 1
ATOM 2704 N N . ARG B 1 140 ? -13.195 -4.535 9.125 1 94.06 140 ARG B N 1
ATOM 2705 C CA . ARG B 1 140 ? -12.156 -5.062 8.242 1 94.06 140 ARG B CA 1
ATOM 2706 C C . ARG B 1 140 ? -12.07 -6.582 8.352 1 94.06 140 ARG B C 1
ATOM 2708 O O . ARG B 1 140 ? -11.961 -7.277 7.34 1 94.06 140 ARG B O 1
ATOM 2715 N N . ASP B 1 141 ? -12.172 -7.098 9.547 1 96.12 141 ASP B N 1
ATOM 2716 C CA . ASP B 1 141 ? -12.078 -8.539 9.766 1 96.12 141 ASP B CA 1
ATOM 2717 C C . ASP B 1 141 ? -13.234 -9.273 9.086 1 96.12 141 ASP B C 1
ATOM 2719 O O . ASP B 1 141 ? -13.047 -10.367 8.562 1 96.12 141 ASP B O 1
ATOM 2723 N N . ARG B 1 142 ? -14.352 -8.664 9.156 1 96.94 142 ARG B N 1
ATOM 2724 C CA . ARG B 1 142 ? -15.492 -9.266 8.477 1 96.94 142 ARG B CA 1
ATOM 2725 C C . ARG B 1 142 ? -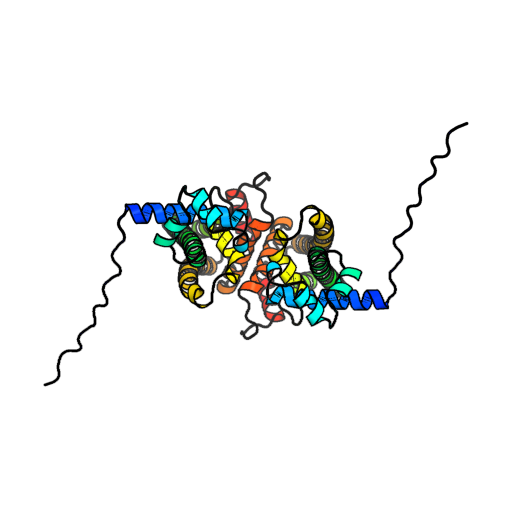15.242 -9.383 6.977 1 96.94 142 ARG B C 1
ATOM 2727 O O . ARG B 1 142 ? -15.523 -10.422 6.375 1 96.94 142 ARG B O 1
ATOM 2734 N N . TYR B 1 143 ? -14.766 -8.391 6.434 1 97.06 143 TYR B N 1
ATOM 2735 C CA . TYR B 1 143 ? -14.438 -8.383 5.016 1 97.06 143 TYR B CA 1
ATOM 2736 C C . TYR B 1 143 ? -13.367 -9.43 4.695 1 97.06 143 TYR B C 1
ATOM 2738 O O . TYR B 1 143 ? -13.531 -10.219 3.762 1 97.06 143 TYR B O 1
ATOM 2746 N N . GLU B 1 144 ? -12.32 -9.453 5.504 1 97.12 144 GLU B N 1
ATOM 2747 C CA . GLU B 1 144 ? -11.188 -10.336 5.254 1 97.12 144 GLU B CA 1
ATOM 2748 C C . GLU B 1 144 ? -11.562 -11.797 5.5 1 97.12 144 GLU B C 1
ATOM 2750 O O . GLU B 1 144 ? -10.969 -12.703 4.914 1 97.12 144 GLU B O 1
ATOM 2755 N N . THR B 1 145 ? -12.523 -12.008 6.305 1 98.25 145 THR B N 1
ATOM 2756 C CA . THR B 1 145 ? -13.016 -13.359 6.535 1 98.25 145 THR B CA 1
ATOM 2757 C C . THR B 1 145 ? -13.609 -13.945 5.254 1 98.25 145 THR B C 1
ATOM 2759 O O . THR B 1 145 ? -13.422 -15.125 4.965 1 98.25 145 THR B O 1
ATOM 2762 N N . LEU B 1 146 ? -14.289 -13.148 4.531 1 98.38 146 LEU B N 1
ATOM 2763 C CA . LEU B 1 146 ? -14.82 -13.609 3.252 1 98.38 146 LEU B CA 1
ATOM 2764 C C . LEU B 1 146 ? -13.688 -14.023 2.314 1 98.38 146 LEU B C 1
ATOM 2766 O O . LEU B 1 146 ? -13.758 -15.078 1.676 1 98.38 146 LEU B O 1
ATOM 2770 N N . TRP B 1 147 ? -12.703 -13.211 2.273 1 98.56 147 TRP B N 1
ATOM 2771 C CA . TRP B 1 147 ? -11.523 -13.531 1.483 1 98.56 147 TRP B CA 1
ATOM 2772 C C . TRP B 1 147 ? -10.914 -14.859 1.925 1 98.56 147 TRP B C 1
ATOM 2774 O O . TRP B 1 147 ? -10.625 -15.727 1.096 1 98.56 147 TRP B O 1
ATOM 2784 N N . GLN B 1 148 ? -10.766 -14.945 3.199 1 98.69 148 GLN B N 1
ATOM 2785 C CA . GLN B 1 148 ? -10.109 -16.125 3.754 1 98.69 148 GLN B CA 1
ATOM 2786 C C . GLN B 1 148 ? -10.859 -17.391 3.389 1 98.69 148 GLN B C 1
ATOM 2788 O O . GLN B 1 148 ? -10.258 -18.391 2.998 1 98.69 148 GLN B O 1
ATOM 2793 N N . GLN B 1 149 ? -12.086 -17.375 3.486 1 98.38 149 GLN B N 1
ATOM 2794 C CA . GLN B 1 149 ? -12.922 -18.531 3.186 1 98.38 149 GLN B CA 1
ATOM 2795 C C . GLN B 1 149 ? -12.766 -18.953 1.729 1 98.38 149 GLN B C 1
ATOM 2797 O O . GLN B 1 149 ? -12.586 -20.141 1.44 1 98.38 149 GLN B O 1
ATOM 2802 N N . VAL B 1 150 ? -12.812 -18.016 0.87 1 98.62 150 VAL B N 1
ATOM 2803 C CA . VAL B 1 150 ? -12.703 -18.312 -0.554 1 98.62 150 VAL B CA 1
ATOM 2804 C C . VAL B 1 150 ? -11.305 -18.844 -0.867 1 98.62 150 VAL B C 1
ATOM 2806 O O . VAL B 1 150 ? -11.164 -19.812 -1.608 1 98.62 150 VAL B O 1
ATOM 2809 N N . LEU B 1 151 ? -10.305 -18.25 -0.291 1 98.44 151 LEU B N 1
ATOM 2810 C CA . LEU B 1 151 ? -8.938 -18.672 -0.551 1 98.44 151 LEU B CA 1
ATOM 2811 C C . LEU B 1 151 ? -8.688 -20.078 0.003 1 98.44 151 LEU B C 1
ATOM 2813 O O . LEU B 1 151 ? -7.988 -20.875 -0.618 1 98.44 151 LEU B O 1
ATOM 2817 N N . ASP B 1 152 ? -9.227 -20.344 1.154 1 98.44 152 ASP B N 1
ATOM 2818 C CA . ASP B 1 152 ? -9.094 -21.672 1.72 1 98.44 152 ASP B CA 1
ATOM 2819 C C . ASP B 1 152 ? -9.75 -22.719 0.813 1 98.44 152 ASP B C 1
ATOM 2821 O O . ASP B 1 152 ? -9.164 -23.766 0.542 1 98.44 152 ASP B O 1
ATOM 2825 N N . GLU B 1 153 ? -10.922 -22.406 0.387 1 98.19 153 GLU B N 1
ATOM 2826 C CA . GLU B 1 153 ? -11.617 -23.297 -0.535 1 98.19 153 GLU B CA 1
ATOM 2827 C C . GLU B 1 153 ? -10.828 -23.484 -1.826 1 98.19 153 GLU B C 1
ATOM 2829 O O . GLU B 1 153 ? -10.711 -24.609 -2.336 1 98.19 153 GLU B O 1
ATOM 2834 N N . ALA B 1 154 ? -10.328 -22.438 -2.363 1 97.94 154 ALA B N 1
ATOM 2835 C CA . ALA B 1 154 ? -9.547 -22.469 -3.598 1 97.94 154 ALA B CA 1
ATOM 2836 C C . ALA B 1 154 ? -8.273 -23.297 -3.416 1 97.94 154 ALA B C 1
ATOM 2838 O O . ALA B 1 154 ? -7.867 -24.031 -4.32 1 97.94 154 ALA B O 1
ATOM 2839 N N . ALA B 1 155 ? -7.672 -23.125 -2.285 1 97.19 155 ALA B N 1
ATOM 2840 C CA . ALA B 1 155 ? -6.48 -23.906 -1.979 1 97.19 155 ALA B CA 1
ATOM 2841 C C . ALA B 1 155 ? -6.812 -25.406 -1.899 1 97.19 155 ALA B C 1
ATOM 2843 O O . ALA B 1 155 ? -6.062 -26.234 -2.408 1 97.19 155 ALA B O 1
ATOM 2844 N N . ASP B 1 156 ? -7.871 -25.734 -1.242 1 97.19 156 ASP B N 1
ATOM 2845 C CA . ASP B 1 156 ? -8.32 -27.109 -1.139 1 97.19 156 ASP B CA 1
ATOM 2846 C C . ASP B 1 156 ? -8.562 -27.719 -2.521 1 97.19 156 ASP B C 1
ATOM 2848 O O . ASP B 1 156 ? -8.352 -28.906 -2.73 1 97.19 156 ASP B O 1
ATOM 2852 N N . ALA B 1 157 ? -8.984 -26.906 -3.42 1 96.5 157 ALA B N 1
ATOM 2853 C CA . ALA B 1 157 ? -9.25 -27.344 -4.789 1 96.5 157 ALA B CA 1
ATOM 2854 C C . ALA B 1 157 ? -7.977 -27.344 -5.625 1 96.5 157 ALA B C 1
ATOM 2856 O O . ALA B 1 157 ? -8 -27.672 -6.812 1 96.5 157 ALA B O 1
ATOM 2857 N N . GLY B 1 158 ? -6.906 -26.859 -5.105 1 95 158 GLY B N 1
ATOM 2858 C CA . GLY B 1 158 ? -5.617 -26.859 -5.777 1 95 158 GLY B CA 1
ATOM 2859 C C . GLY B 1 158 ? -5.457 -25.734 -6.777 1 95 158 GLY B C 1
ATOM 2860 O O . GLY B 1 158 ? -4.715 -25.859 -7.754 1 95 158 GLY B O 1
ATOM 2861 N N . LEU B 1 159 ? -6.145 -24.641 -6.547 1 95.44 159 LEU B N 1
ATOM 2862 C CA . LEU B 1 159 ? -6.125 -23.547 -7.508 1 95.44 159 LEU B CA 1
ATOM 2863 C C . LEU B 1 159 ? -5.105 -22.484 -7.102 1 95.44 159 LEU B C 1
ATOM 2865 O O . LEU B 1 159 ? -4.629 -21.719 -7.941 1 95.44 159 LEU B O 1
ATOM 2869 N N . VAL B 1 160 ? -4.863 -22.422 -5.805 1 96.06 160 VAL B N 1
ATOM 2870 C CA . VAL B 1 160 ? -3.938 -21.422 -5.301 1 96.06 160 VAL B CA 1
ATOM 2871 C C . VAL B 1 160 ? -3.041 -22.031 -4.23 1 96.06 160 VAL B C 1
ATOM 2873 O O . VAL B 1 160 ? -3.248 -23.172 -3.818 1 96.06 160 VAL B O 1
ATOM 2876 N N . LYS B 1 161 ? -2.01 -21.312 -3.85 1 95.31 161 LYS B N 1
ATOM 2877 C CA . LYS B 1 161 ? -1.063 -21.75 -2.828 1 95.31 161 LYS B CA 1
ATOM 2878 C C . LYS B 1 161 ? -1.769 -22.016 -1.499 1 95.31 161 LYS B C 1
ATOM 2880 O O . LYS B 1 161 ? -2.77 -21.359 -1.188 1 95.31 161 LYS B O 1
ATOM 2885 N N . ARG B 1 162 ? -1.18 -22.906 -0.657 1 94.56 162 ARG B N 1
ATOM 2886 C CA . ARG B 1 162 ? -1.828 -23.406 0.548 1 94.56 162 ARG B CA 1
ATOM 2887 C C . ARG B 1 162 ? -1.659 -22.438 1.711 1 94.56 162 ARG B C 1
ATOM 2889 O O . ARG B 1 162 ? -2.385 -22.516 2.705 1 94.56 162 ARG B O 1
ATOM 2896 N N . ASP B 1 163 ? -0.642 -21.609 1.694 1 95 163 ASP B N 1
ATOM 2897 C CA . ASP B 1 163 ? -0.479 -20.594 2.738 1 95 163 ASP B CA 1
ATOM 2898 C C . ASP B 1 163 ? -1.458 -19.438 2.543 1 95 163 ASP B C 1
ATOM 2900 O O . ASP B 1 163 ? -1.047 -18.312 2.266 1 95 163 ASP B O 1
ATOM 2904 N N . THR B 1 164 ? -2.715 -19.719 2.834 1 97 164 THR B N 1
ATOM 2905 C CA . THR B 1 164 ? -3.779 -18.828 2.398 1 97 164 THR B CA 1
ATOM 2906 C C . THR B 1 164 ? -3.824 -17.578 3.275 1 97 164 THR B C 1
ATOM 2908 O O . THR B 1 164 ? -4.285 -16.516 2.836 1 97 164 THR B O 1
ATOM 2911 N N . ARG B 1 165 ? -3.377 -17.641 4.516 1 96.06 165 ARG B N 1
ATOM 2912 C CA . ARG B 1 165 ? -3.336 -16.453 5.355 1 96.06 165 ARG B CA 1
ATOM 2913 C C . ARG B 1 165 ? -2.361 -15.422 4.801 1 96.06 165 ARG B C 1
ATOM 2915 O O . ARG B 1 165 ? -2.715 -14.25 4.637 1 96.06 165 ARG B O 1
ATOM 2922 N N . LEU B 1 166 ? -1.182 -15.852 4.516 1 95.56 166 LEU B N 1
ATOM 2923 C CA . LEU B 1 166 ? -0.198 -14.953 3.928 1 95.56 166 LEU B CA 1
ATOM 2924 C C . LEU B 1 166 ? -0.619 -14.531 2.523 1 95.56 166 LEU B C 1
ATOM 2926 O O . LEU B 1 166 ? -0.396 -13.383 2.123 1 95.56 166 LEU B O 1
ATOM 2930 N N . LEU B 1 167 ? -1.204 -15.484 1.81 1 96.62 167 LEU B N 1
ATOM 2931 C CA . LEU B 1 167 ? -1.682 -15.18 0.466 1 96.62 167 LEU B CA 1
ATOM 2932 C C . LEU B 1 167 ? -2.713 -14.055 0.498 1 96.62 167 LEU B C 1
ATOM 2934 O O . LEU B 1 167 ? -2.672 -13.148 -0.332 1 96.62 167 LEU B O 1
ATOM 2938 N N . ARG B 1 168 ? -3.629 -14.094 1.438 1 97.5 168 ARG B N 1
ATOM 2939 C CA . ARG B 1 168 ? -4.637 -13.055 1.573 1 97.5 168 ARG B CA 1
ATOM 2940 C C . ARG B 1 168 ? -3.99 -11.688 1.807 1 97.5 168 ARG B C 1
ATOM 2942 O O . ARG B 1 168 ? -4.336 -10.711 1.143 1 97.5 168 ARG B O 1
ATOM 2949 N N . ARG B 1 169 ? -3.084 -11.625 2.744 1 95.44 169 ARG B N 1
ATOM 2950 C CA . ARG B 1 169 ? -2.391 -10.375 3.049 1 95.44 169 ARG B CA 1
ATOM 2951 C C . ARG B 1 169 ? -1.634 -9.859 1.831 1 95.44 169 ARG B C 1
ATOM 2953 O O . ARG B 1 169 ? -1.676 -8.664 1.528 1 95.44 169 ARG B O 1
ATOM 2960 N N . THR B 1 170 ? -1.013 -10.781 1.155 1 95.38 170 THR B N 1
ATOM 2961 C CA . THR B 1 170 ? -0.23 -10.453 -0.03 1 95.38 170 THR B CA 1
ATOM 2962 C C . THR B 1 170 ? -1.13 -9.914 -1.139 1 95.38 170 THR B C 1
ATOM 2964 O O . THR B 1 170 ? -0.831 -8.883 -1.744 1 95.38 170 THR B O 1
ATOM 2967 N N . LEU B 1 171 ? -2.211 -10.555 -1.379 1 96.81 171 LEU B N 1
ATOM 2968 C CA . LEU B 1 171 ? -3.113 -10.172 -2.459 1 96.81 171 LEU B CA 1
ATOM 2969 C C . LEU B 1 171 ? -3.779 -8.836 -2.156 1 96.81 171 LEU B C 1
ATOM 2971 O O . LEU B 1 171 ? -3.812 -7.945 -3.01 1 96.81 171 LEU B O 1
ATOM 2975 N N . LEU B 1 172 ? -4.273 -8.719 -0.989 1 95.81 172 LEU B N 1
ATOM 2976 C CA . LEU B 1 172 ? -4.91 -7.457 -0.62 1 95.81 172 LEU B CA 1
ATOM 2977 C C . LEU B 1 172 ? -3.92 -6.301 -0.702 1 95.81 172 LEU B C 1
ATOM 2979 O O . LEU B 1 172 ? -4.262 -5.219 -1.184 1 95.81 172 LEU B O 1
ATOM 2983 N N . GLY B 1 173 ? -2.721 -6.59 -0.249 1 94.38 173 GLY B N 1
ATOM 2984 C CA . GLY B 1 173 ? -1.688 -5.574 -0.385 1 94.38 173 GLY B CA 1
ATOM 2985 C C . GLY B 1 173 ? -1.431 -5.172 -1.826 1 94.38 173 GLY B C 1
ATOM 2986 O O . GLY B 1 173 ? -1.321 -3.986 -2.137 1 94.38 173 GLY B O 1
ATOM 2987 N N . SER B 1 174 ? -1.332 -6.125 -2.668 1 95.75 174 SER B N 1
ATOM 2988 C CA . SER B 1 174 ? -1.122 -5.875 -4.09 1 95.75 174 SER B CA 1
ATOM 2989 C C . SER B 1 174 ? -2.266 -5.062 -4.688 1 95.75 174 SER B C 1
ATOM 2991 O O . SER B 1 174 ? -2.035 -4.125 -5.453 1 95.75 174 SER B O 1
ATOM 2993 N N . LEU B 1 175 ? -3.443 -5.391 -4.355 1 95.62 175 LEU B N 1
ATOM 2994 C CA . LEU B 1 175 ? -4.617 -4.707 -4.887 1 95.62 175 LEU B CA 1
ATOM 2995 C C . LEU B 1 175 ? -4.699 -3.277 -4.367 1 95.62 175 LEU B C 1
ATOM 2997 O O . LEU B 1 175 ? -5.031 -2.357 -5.117 1 95.62 175 LEU B O 1
ATOM 3001 N N . HIS B 1 176 ? -4.422 -3.08 -3.143 1 91.38 176 HIS B N 1
ATOM 3002 C CA . HIS B 1 176 ? -4.402 -1.74 -2.566 1 91.38 176 HIS B CA 1
ATOM 3003 C C . HIS B 1 176 ? -3.412 -0.84 -3.297 1 91.38 176 HIS B C 1
ATOM 3005 O O . HIS B 1 176 ? -3.699 0.333 -3.545 1 91.38 176 HIS B O 1
ATOM 3011 N N . TRP B 1 177 ? -2.369 -1.373 -3.697 1 91.12 177 TRP B N 1
ATOM 3012 C CA . TRP B 1 177 ? -1.289 -0.597 -4.301 1 91.12 177 TRP B CA 1
ATOM 3013 C C . TRP B 1 177 ? -1.664 -0.144 -5.707 1 91.12 177 TRP B C 1
ATOM 3015 O O . TRP B 1 177 ? -1.036 0.76 -6.262 1 91.12 177 TRP B O 1
ATOM 3025 N N . THR B 1 178 ? -2.664 -0.694 -6.293 1 92.25 178 THR B N 1
ATOM 3026 C CA . THR B 1 178 ? -3.064 -0.319 -7.645 1 92.25 178 THR B CA 1
ATOM 3027 C C . THR B 1 178 ? -3.479 1.148 -7.699 1 92.25 178 THR B C 1
ATOM 3029 O O . THR B 1 178 ? -3.34 1.8 -8.734 1 92.25 178 THR B O 1
ATOM 3032 N N . VAL B 1 179 ? -3.881 1.666 -6.633 1 86.75 179 VAL B N 1
ATOM 3033 C CA . VAL B 1 179 ? -4.305 3.061 -6.562 1 86.75 179 VAL B CA 1
ATOM 3034 C C . VAL B 1 179 ? -3.141 3.975 -6.926 1 86.75 179 VAL B C 1
ATOM 3036 O O . VAL B 1 179 ? -3.344 5.074 -7.453 1 86.75 179 VAL B O 1
ATOM 3039 N N . GLN B 1 180 ? -1.99 3.555 -6.703 1 83.5 180 GLN B N 1
ATOM 3040 C CA . GLN B 1 180 ? -0.799 4.375 -6.891 1 83.5 180 GLN B CA 1
ATOM 3041 C C . GLN B 1 180 ? -0.39 4.426 -8.359 1 83.5 180 GLN B C 1
ATOM 3043 O O . GLN B 1 180 ? 0.264 5.375 -8.797 1 83.5 180 GLN B O 1
ATOM 3048 N N . TRP B 1 181 ? -0.764 3.428 -9.141 1 87.12 181 TRP B N 1
ATOM 3049 C CA . TRP B 1 181 ? -0.181 3.398 -10.477 1 87.12 181 TRP B CA 1
ATOM 3050 C C . TRP B 1 181 ? -1.26 3.215 -11.539 1 87.12 181 TRP B C 1
ATOM 3052 O O . TRP B 1 181 ? -1.008 3.41 -12.727 1 87.12 181 TRP B O 1
ATOM 3062 N N . TYR B 1 182 ? -2.396 2.77 -11.086 1 89.5 182 TYR B N 1
ATOM 3063 C CA . TYR B 1 182 ? -3.439 2.543 -12.078 1 89.5 182 TYR B CA 1
ATOM 3064 C C . TYR B 1 182 ? -3.859 3.852 -12.742 1 89.5 182 TYR B C 1
ATOM 3066 O O . TYR B 1 182 ? -4.043 4.863 -12.062 1 89.5 182 TYR B O 1
ATOM 3074 N N . ARG B 1 183 ? -3.941 3.756 -14.07 1 82.31 183 ARG B N 1
ATOM 3075 C CA . ARG B 1 183 ? -4.406 4.906 -14.836 1 82.31 183 ARG B CA 1
ATOM 3076 C C . ARG B 1 183 ? -5.699 4.582 -15.578 1 82.31 183 ARG B C 1
ATOM 3078 O O . ARG B 1 183 ? -5.738 3.65 -16.391 1 82.31 183 ARG B O 1
ATOM 3085 N N . ARG B 1 184 ? -6.648 5.355 -15.312 1 74.44 184 ARG B N 1
ATOM 3086 C CA . ARG B 1 184 ? -7.973 5.125 -15.883 1 74.44 184 ARG B CA 1
ATOM 3087 C C . ARG B 1 184 ? -7.941 5.25 -17.406 1 74.44 184 ARG B C 1
ATOM 3089 O O . ARG B 1 184 ? -8.695 4.57 -18.094 1 74.44 184 ARG B O 1
ATOM 3096 N N . ASP B 1 185 ? -7.16 6.055 -17.766 1 70.56 185 ASP B N 1
ATOM 3097 C CA . ASP B 1 185 ? -7.09 6.277 -19.219 1 70.56 185 ASP B CA 1
ATOM 3098 C C . ASP B 1 185 ? -6.156 5.27 -19.875 1 70.56 185 ASP B C 1
ATOM 3100 O O . ASP B 1 185 ? -5.938 5.328 -21.094 1 70.56 185 ASP B O 1
ATOM 3104 N N . GLY B 1 186 ? -5.707 4.438 -19.125 1 68.94 186 GLY B N 1
ATOM 3105 C CA . GLY B 1 186 ? -4.801 3.449 -19.672 1 68.94 186 GLY B CA 1
ATOM 3106 C C . GLY B 1 186 ? -5.512 2.322 -20.406 1 68.94 186 GLY B C 1
ATOM 3107 O O . GLY B 1 186 ? -6.719 2.404 -20.656 1 68.94 186 GLY B O 1
ATOM 3108 N N . GLU B 1 187 ? -4.809 1.35 -20.734 1 66.44 187 GLU B N 1
ATOM 3109 C CA . GLU B 1 187 ? -5.219 0.275 -21.625 1 66.44 187 GLU B CA 1
ATOM 3110 C C . GLU B 1 187 ? -6.137 -0.716 -20.922 1 66.44 187 GLU B C 1
ATOM 3112 O O . GLU B 1 187 ? -6.965 -1.372 -21.562 1 66.44 187 GLU B O 1
ATOM 3117 N N . LEU B 1 188 ? -6.055 -0.724 -19.656 1 82.38 188 LEU B N 1
ATOM 3118 C CA . LEU B 1 188 ? -6.82 -1.79 -19.016 1 82.38 188 LEU B CA 1
ATOM 3119 C C . LEU B 1 188 ? -7.953 -1.216 -18.172 1 82.38 188 LEU B C 1
ATOM 3121 O O . LEU B 1 188 ? -7.727 -0.333 -17.344 1 82.38 188 LEU B O 1
ATOM 3125 N N . ASP B 1 189 ? -9.141 -1.659 -18.469 1 90.5 189 ASP B N 1
ATOM 3126 C CA . ASP B 1 189 ? -10.195 -1.325 -17.531 1 90.5 189 ASP B CA 1
ATOM 3127 C C . ASP B 1 189 ? -10.07 -2.158 -16.25 1 90.5 189 ASP B C 1
ATOM 3129 O O . ASP B 1 189 ? -9.242 -3.068 -16.172 1 90.5 189 ASP B O 1
ATOM 3133 N N . VAL B 1 190 ? -10.883 -1.849 -15.32 1 92.25 190 VAL B N 1
ATOM 3134 C CA . VAL B 1 190 ? -10.742 -2.42 -13.984 1 92.25 190 VAL B CA 1
ATOM 3135 C C . VAL B 1 190 ? -11.016 -3.924 -14.031 1 92.25 190 VAL B C 1
ATOM 3137 O O . VAL B 1 190 ? -10.312 -4.707 -13.391 1 92.25 190 VAL B O 1
ATOM 3140 N N . ASP B 1 191 ? -12.016 -4.363 -14.805 1 92.88 191 ASP B N 1
ATOM 3141 C CA . ASP B 1 191 ? -12.352 -5.777 -14.914 1 92.88 191 ASP B CA 1
ATOM 3142 C C . ASP B 1 191 ? -11.219 -6.566 -15.57 1 92.88 191 ASP B C 1
ATOM 3144 O O . ASP B 1 191 ? -10.898 -7.672 -15.141 1 92.88 191 ASP B O 1
ATOM 3148 N N . ALA B 1 192 ? -10.664 -6.02 -16.578 1 94.06 192 ALA B N 1
ATOM 3149 C CA . ALA B 1 192 ? -9.531 -6.66 -17.25 1 94.06 192 ALA B CA 1
ATOM 3150 C C . ALA B 1 192 ? -8.336 -6.762 -16.297 1 94.06 192 ALA B C 1
ATOM 3152 O O . ALA B 1 192 ? -7.645 -7.785 -16.281 1 94.06 192 ALA B O 1
ATOM 3153 N N . LEU B 1 193 ? -8.102 -5.699 -15.602 1 95.44 193 LEU B N 1
ATOM 3154 C CA . LEU B 1 193 ? -7.023 -5.719 -14.617 1 95.44 193 LEU B CA 1
ATOM 3155 C C . LEU B 1 193 ? -7.254 -6.816 -13.578 1 95.44 193 LEU B C 1
ATOM 3157 O O . LEU B 1 193 ? -6.336 -7.57 -13.258 1 95.44 193 LEU B O 1
ATOM 3161 N N . ALA B 1 194 ? -8.477 -6.898 -13.102 1 95.94 194 ALA B N 1
ATOM 3162 C CA . ALA B 1 194 ? -8.828 -7.914 -12.117 1 95.94 194 ALA B CA 1
ATOM 3163 C C . ALA B 1 194 ? -8.539 -9.32 -12.641 1 95.94 194 ALA B C 1
ATOM 3165 O O . ALA B 1 194 ? -7.98 -10.156 -11.93 1 95.94 194 ALA B O 1
ATOM 3166 N N . GLN B 1 195 ? -8.922 -9.547 -13.836 1 94.94 195 GLN B N 1
ATOM 3167 C CA . GLN B 1 195 ? -8.719 -10.859 -14.445 1 94.94 195 GLN B CA 1
ATOM 3168 C C . GLN B 1 195 ? -7.23 -11.164 -14.594 1 94.94 195 GLN B C 1
ATOM 3170 O O . GLN B 1 195 ? -6.793 -12.281 -14.312 1 94.94 195 GLN B O 1
ATOM 3175 N N . ARG B 1 196 ? -6.512 -10.219 -15.031 1 95 196 ARG B N 1
ATOM 3176 C CA . ARG B 1 196 ? -5.082 -10.422 -15.219 1 95 196 ARG B CA 1
ATOM 3177 C C . ARG B 1 196 ? -4.387 -10.672 -13.883 1 95 196 ARG B C 1
ATOM 3179 O O . ARG B 1 196 ? -3.51 -11.539 -13.789 1 95 196 ARG B O 1
ATOM 3186 N N . MET B 1 197 ? -4.738 -9.961 -12.906 1 96.12 197 MET B N 1
ATOM 3187 C CA . MET B 1 197 ? -4.129 -10.148 -11.586 1 96.12 197 MET B CA 1
ATOM 3188 C C . MET B 1 197 ? -4.512 -11.5 -11 1 96.12 197 MET B C 1
ATOM 3190 O O . MET B 1 197 ? -3.693 -12.148 -10.344 1 96.12 197 MET B O 1
ATOM 3194 N N . LEU B 1 198 ? -5.754 -11.875 -11.195 1 96.5 198 LEU B N 1
ATOM 3195 C CA . LEU B 1 198 ? -6.16 -13.203 -10.766 1 96.5 198 LEU B CA 1
ATOM 3196 C C . LEU B 1 198 ? -5.312 -14.281 -11.438 1 96.5 198 LEU B C 1
ATOM 3198 O O . LEU B 1 198 ? -4.895 -15.242 -10.789 1 96.5 198 LEU B O 1
ATOM 3202 N N . GLN B 1 199 ? -5.004 -14.148 -12.672 1 94.25 199 GLN B N 1
ATOM 3203 C CA . GLN B 1 199 ? -4.215 -15.125 -13.422 1 94.25 199 GLN B CA 1
ATOM 3204 C C . GLN B 1 199 ? -2.818 -15.273 -12.828 1 94.25 199 GLN B C 1
ATOM 3206 O O . GLN B 1 199 ? -2.207 -16.344 -12.922 1 94.25 199 GLN B O 1
ATOM 3211 N N . LEU B 1 200 ? -2.334 -14.281 -12.203 1 92.88 200 LEU B N 1
ATOM 3212 C CA . LEU B 1 200 ? -0.998 -14.305 -11.617 1 92.88 200 LEU B CA 1
ATOM 3213 C C . LEU B 1 200 ? -0.941 -15.266 -10.438 1 92.88 200 LEU B C 1
ATOM 3215 O O . LEU B 1 200 ? 0.14 -15.711 -10.047 1 92.88 200 LEU B O 1
ATOM 3219 N N . VAL B 1 201 ? -2.051 -15.555 -9.867 1 91.12 201 VAL B N 1
ATOM 3220 C CA . VAL B 1 201 ? -2.035 -16.297 -8.617 1 91.12 201 VAL B CA 1
ATOM 3221 C C . VAL B 1 201 ? -2.521 -17.734 -8.859 1 91.12 201 VAL B C 1
ATOM 3223 O O . VAL B 1 201 ? -2.293 -18.625 -8.031 1 91.12 201 VAL B O 1
ATOM 3226 N N . LEU B 1 202 ? -3.174 -17.922 -9.961 1 90.12 202 LEU B N 1
ATOM 3227 C CA . LEU B 1 202 ? -3.709 -19.25 -10.273 1 90.12 202 LEU B CA 1
ATOM 3228 C C . LEU B 1 202 ? -2.604 -20.188 -10.75 1 90.12 202 LEU B C 1
ATOM 3230 O O . LEU B 1 202 ? -1.664 -19.75 -11.422 1 90.12 202 LEU B O 1
ATOM 3234 N N . PHE B 1 203 ? -2.637 -21.5 -10.453 1 84.5 203 PHE B N 1
ATOM 3235 C CA . PHE B 1 203 ? -1.65 -22.484 -10.875 1 84.5 203 PHE B CA 1
ATOM 3236 C C . PHE B 1 203 ? -1.785 -22.781 -12.359 1 84.5 203 PHE B C 1
ATOM 3238 O O . PHE B 1 203 ? -0.856 -23.312 -12.977 1 84.5 203 PHE B O 1
ATOM 3245 N N . ASP B 1 204 ? -2.762 -22.562 -12.945 1 71.88 204 ASP B N 1
ATOM 3246 C CA . ASP B 1 204 ? -2.922 -22.984 -14.336 1 71.88 204 ASP B CA 1
ATOM 3247 C C . ASP B 1 204 ? -2.293 -21.969 -15.289 1 71.88 204 ASP B C 1
ATOM 3249 O O . ASP B 1 204 ? -2.061 -20.812 -14.906 1 71.88 204 ASP B O 1
#

Nearest PDB structures (foldseek):
  4mo7-assembly1_A-2  TM=8.690E-01  e=2.903E-13  Pseudomonas fluorescens A506
  5k7z-assembly2_C  TM=9.125E-01  e=2.525E-09  Myxococcus xanthus DK 1622
  3ccy-assembly1_A-2  TM=8.509E-01  e=1.176E-07  Bordetella parapertussis 12822
  4w97-assembly1_A  TM=8.011E-01  e=4.450E-08  Mycobacterium tuberculosis H37Rv
  1jum-assembly1_B  TM=7.570E-01  e=1.517E-05  Staphylococcus aureus

Radius of gyration: 24.99 Å; Cα contacts (8 Å, |Δi|>4): 396; chains: 2; bounding box: 68×64×91 Å

Foldseek 3Di:
DDPDPPPPCPDDPDPPDPVLVVLLVVLLLQVLVCCQPPNLVRDDLCNSCVSSVHDSVVNCVNPVDSLVSLLVLLLVLLQVLLVQLVVQCVPQPDLLSNLLSLLLSLLCLQPNPSRRSNLSCVPCVVVHDPVSVVVSVVSNVSSLVSQLVSQCVCVVVVFFPNVSVVVSVVLSVVSSCCNVPPDCPDDDDSSRVSVVSSVVGTPD/DDDDPPPPCPDDPDPPDPVLVVLLVVLLLQVLVCCQPPNLVRQDLCNSCVSSVHDSVVNCVNPVDSLVSLLVLLLCLLQVLLVQLVVQCVPQPDLLSNLLSLLLSLLCLQPNPSRRSNLSCVPCVVVHDPVSVVVSVVSNVSSLVSQLVSQCVCVVVVFFPNVSVVVSVVLSVVSSCCNVPPDCPDDDHSSRVSVVSSVVGTPD

Solvent-accessible surface area (backbone atoms only — not comparable to full-atom values): 22708 Å² total; per-residue (Å²): 136,80,84,78,82,75,77,78,76,73,78,76,78,74,81,70,56,70,66,56,53,48,53,51,47,50,45,34,54,50,41,18,48,44,33,54,76,62,28,60,85,72,50,45,66,60,56,51,15,58,72,66,74,38,58,54,71,61,50,46,76,74,33,90,44,72,64,55,46,50,51,48,19,33,46,48,26,50,51,54,48,36,52,52,39,52,53,46,46,71,67,34,88,46,67,67,48,34,54,50,38,55,40,37,48,53,47,39,42,54,71,31,87,92,39,25,22,43,52,37,41,72,74,41,53,83,74,51,52,79,85,59,42,59,66,51,47,54,52,50,49,57,41,48,46,56,51,46,53,52,42,47,53,32,22,75,71,62,40,36,63,78,61,36,72,61,47,49,54,36,49,53,20,18,57,61,40,40,73,79,67,64,47,85,86,47,92,53,53,68,64,56,45,25,52,55,56,51,53,69,56,36,74,116,136,83,81,81,82,76,76,80,75,70,77,73,78,74,80,69,55,69,66,57,54,46,54,49,48,50,46,33,54,50,41,19,47,45,32,54,75,62,29,62,86,72,49,46,65,60,56,50,15,58,71,67,75,40,57,56,72,60,50,46,75,75,32,89,44,72,60,53,46,51,52,49,18,33,47,50,26,48,50,55,49,36,53,52,39,54,53,46,47,72,68,34,88,45,68,69,47,34,54,50,37,56,40,36,48,53,46,39,42,54,70,32,87,94,37,26,22,44,50,36,42,72,73,41,55,83,74,50,52,79,84,59,41,59,66,49,46,54,50,50,48,56,43,49,47,55,52,47,52,51,40,47,53,33,23,75,71,62,41,35,66,78,61,34,70,62,47,49,54,35,49,52,20,20,59,62,40,40,73,78,68,65,47,85,86,48,91,52,53,70,64,57,45,25,52,54,56,50,52,69,57,38,74,115

Secondary structure (DSSP, 8-state):
-----------------HHHHHHHHHHHHHHHHHHHHH-TTT--HHHHHHHTT--HHHHHHH-SSHHHHHHHHHHHHHHHHHHHHHHHHHH--SHHHHHHHHHHHHHHHHHSTT--HHHHHHHHGGGS-TTTHHHHHHHHHHHHHHHHHHHHHHHHTTSS-S-HHHHHHHHHHHHHHHHHH--TTSS--HHHHHHHHHHTT---/-----------------HHHHHHHHHHHHHHHHHHHHH-TTT--HHHHHHHTT--HHHHHHH-SSHHHHHHHHHHHHHHHHHHHHHHHHHH--SHHHHHHHHHHHHHHHHHSTT--HHHHHHHHGGGS-TTTHHHHHHHHHHHHHHHHHHHHHHHHTTSS-S-HHHHHHHHHHHHHHHHHH--TTSS--HHHHHHHHHHTTS--

InterPro domains:
  IPR001647 DNA-binding HTH domain, TetR-type [PF00440] (27-73)
  IPR001647 DNA-binding HTH domain, TetR-type [PR00455] (27-40)
  IPR001647 DNA-binding HTH domain, TetR-type [PR00455] (48-71)
  IPR001647 DNA-binding HTH domain, TetR-type [PS50977] (21-81)
  IPR009057 Homedomain-like superfamily [SSF46689] (15-99)
  IPR036271 Tetracyclin repressor-like, C-terminal domain superfamily [SSF48498] (94-202)
  IPR041490 HTH-type transcriptional repressor KstR2, C-terminal [PF17932] (94-202)
  IPR050109 HTH-type, TetR-like transcriptional regulator [PTHR30055] (10-202)

pLDDT: mean 85.09, std 16.41, range [26.67, 98.69]

Organism: Chromobacterium violaceum (strain ATCC 12472 / DSM 30191 / JCM 1249 / CCUG 213 / NBRC 12614 / NCIMB 9131 / NCTC 9757 / MK) (NCBI:txid243365)